Protein AF-A0A947BKS3-F1 (afdb_monomer_lite)

Radius of gyration: 24.75 Å; chains: 1; bounding box: 61×66×70 Å

Structure (mmCIF, N/CA/C/O backbone):
data_AF-A0A947BKS3-F1
#
_entry.id   AF-A0A947BKS3-F1
#
loop_
_atom_site.group_PDB
_atom_site.id
_atom_site.type_symbol
_atom_site.label_atom_id
_atom_site.label_alt_id
_atom_site.label_comp_id
_atom_site.label_asym_id
_atom_site.label_entity_id
_atom_site.label_seq_id
_atom_site.pdbx_PDB_ins_code
_atom_site.Cartn_x
_atom_site.Cartn_y
_atom_site.Cartn_z
_atom_site.occupancy
_atom_site.B_iso_or_equiv
_atom_site.auth_seq_id
_atom_site.auth_comp_id
_atom_site.auth_asym_id
_atom_site.auth_atom_id
_atom_site.pdbx_PDB_model_num
ATOM 1 N N . ALA A 1 1 ? -10.133 37.803 -28.077 1.00 58.75 1 ALA A N 1
ATOM 2 C CA . ALA A 1 1 ? -8.819 38.184 -27.514 1.00 58.75 1 ALA A CA 1
ATOM 3 C C . ALA A 1 1 ? -7.727 37.395 -28.237 1.00 58.75 1 ALA A C 1
ATOM 5 O O . ALA A 1 1 ? -8.024 36.276 -28.647 1.00 58.75 1 ALA A O 1
ATOM 6 N N . PRO A 1 2 ? -6.518 37.942 -28.462 1.00 71.81 2 PRO A N 1
ATOM 7 C CA . PRO A 1 2 ? -5.422 37.165 -29.028 1.00 71.81 2 PRO A CA 1
ATOM 8 C C . PRO A 1 2 ? -5.028 36.048 -28.057 1.00 71.81 2 PRO A C 1
ATOM 10 O O . PRO A 1 2 ? -4.863 36.284 -26.864 1.00 71.81 2 PRO A O 1
ATOM 13 N N . GLN A 1 3 ? -4.907 34.838 -28.590 1.00 75.69 3 GLN A N 1
ATOM 14 C CA . GLN A 1 3 ? -4.539 33.645 -27.836 1.00 75.69 3 GLN A CA 1
ATOM 15 C C . GLN A 1 3 ? -3.159 33.809 -27.183 1.00 75.69 3 GLN A C 1
ATOM 17 O O . GLN A 1 3 ? -2.210 34.262 -27.838 1.00 75.69 3 GLN A O 1
ATOM 22 N N . SER A 1 4 ? -3.045 33.436 -25.910 1.00 83.88 4 SER A N 1
ATOM 23 C CA . SER A 1 4 ? -1.790 33.511 -25.166 1.00 83.88 4 SER A CA 1
ATOM 24 C C . SER A 1 4 ? -0.753 32.529 -25.727 1.00 83.88 4 SER A C 1
ATOM 26 O O . SER A 1 4 ? -1.076 31.520 -26.360 1.00 83.88 4 SER A O 1
ATOM 28 N N . ARG A 1 5 ? 0.535 32.804 -25.483 1.00 81.81 5 ARG A N 1
ATOM 29 C CA . ARG A 1 5 ? 1.632 31.897 -25.867 1.00 81.81 5 ARG A CA 1
ATOM 30 C C . ARG A 1 5 ? 1.424 30.487 -25.301 1.00 81.81 5 ARG A C 1
ATOM 32 O O . ARG A 1 5 ? 1.663 29.508 -25.999 1.00 81.81 5 ARG A O 1
ATOM 39 N N . GLN A 1 6 ? 0.964 30.403 -24.057 1.00 80.81 6 GLN A N 1
ATOM 40 C CA . GLN A 1 6 ? 0.754 29.144 -23.354 1.00 80.81 6 GLN A CA 1
ATOM 41 C C . GLN A 1 6 ? -0.372 28.324 -23.997 1.00 80.81 6 GLN A C 1
ATOM 43 O O . GLN A 1 6 ? -0.188 27.141 -24.266 1.00 80.81 6 GLN A O 1
ATOM 48 N N . GLU A 1 7 ? -1.498 28.958 -24.332 1.00 84.06 7 GLU A N 1
ATOM 49 C CA . GLU A 1 7 ? -2.609 28.314 -25.049 1.00 84.06 7 GLU A CA 1
ATOM 50 C C . GLU A 1 7 ? -2.161 27.745 -26.405 1.00 84.06 7 GLU A C 1
ATOM 52 O O . GLU A 1 7 ? -2.457 26.591 -26.711 1.00 84.06 7 GLU A O 1
ATOM 57 N N . ARG A 1 8 ? -1.363 28.501 -27.175 1.00 85.38 8 ARG A N 1
ATOM 58 C CA . ARG A 1 8 ? -0.801 28.033 -28.457 1.00 85.38 8 ARG A CA 1
ATOM 59 C C . ARG A 1 8 ? 0.129 26.834 -28.291 1.00 85.38 8 ARG A C 1
ATOM 61 O O . ARG A 1 8 ? 0.060 25.880 -29.065 1.00 85.38 8 ARG A O 1
ATOM 68 N N . GLU A 1 9 ? 1.015 26.874 -27.295 1.00 87.81 9 GLU A N 1
ATOM 69 C CA . GLU A 1 9 ? 1.931 25.766 -27.004 1.00 87.81 9 GLU A CA 1
ATOM 70 C C . GLU A 1 9 ? 1.149 24.501 -26.609 1.00 87.81 9 GLU A C 1
ATOM 72 O O . GLU A 1 9 ? 1.431 23.420 -27.132 1.00 87.81 9 GLU A O 1
ATOM 77 N N . PHE A 1 10 ? 0.117 24.622 -25.768 1.00 86.94 10 PHE A N 1
ATOM 78 C CA . PHE A 1 10 ? -0.730 23.487 -25.389 1.00 86.94 10 PHE A CA 1
ATOM 79 C C . PHE A 1 10 ? -1.560 22.935 -26.552 1.00 86.94 10 PHE A C 1
ATOM 81 O O . PHE A 1 10 ? -1.690 21.714 -26.672 1.00 86.94 10 PHE A O 1
ATOM 88 N N . GLU A 1 11 ? -2.087 23.782 -27.435 1.00 89.00 11 GLU A N 1
ATOM 89 C CA . GLU A 1 11 ? -2.780 23.329 -28.646 1.00 89.00 11 GLU A CA 1
ATOM 90 C C . GLU A 1 11 ? -1.859 22.548 -29.583 1.00 89.00 11 GLU A C 1
ATOM 92 O O . GLU A 1 11 ? -2.221 21.459 -30.035 1.00 89.00 11 GLU A O 1
ATOM 97 N N . LEU A 1 12 ? -0.640 23.042 -29.821 1.00 89.69 12 LEU A N 1
ATOM 98 C CA . LEU A 1 12 ? 0.366 22.334 -30.618 1.00 89.69 12 LEU A CA 1
ATOM 99 C C . LEU A 1 12 ? 0.735 20.983 -29.994 1.00 89.69 12 LEU A C 1
ATOM 101 O O . LEU A 1 12 ? 0.792 19.966 -30.689 1.00 89.69 12 LEU A O 1
ATOM 105 N N . ILE A 1 13 ? 0.937 20.948 -28.675 1.00 91.56 13 ILE A N 1
ATOM 106 C CA . ILE A 1 13 ? 1.206 19.709 -27.939 1.00 91.56 13 ILE A CA 1
ATOM 107 C C . ILE A 1 13 ? 0.043 18.723 -28.112 1.00 91.56 13 ILE A C 1
ATOM 109 O O . ILE A 1 13 ? 0.265 17.553 -28.433 1.00 91.56 13 ILE A O 1
ATOM 113 N N . ASN A 1 14 ? -1.199 19.183 -27.964 1.00 89.12 14 ASN A N 1
ATOM 114 C CA . ASN A 1 14 ? -2.388 18.353 -28.154 1.00 89.12 14 ASN A CA 1
ATOM 115 C C . ASN A 1 14 ? -2.550 17.868 -29.602 1.00 89.12 14 ASN A C 1
ATOM 117 O O . ASN A 1 14 ? -2.996 16.739 -29.816 1.00 89.12 14 ASN A O 1
ATOM 121 N N . ASN A 1 15 ? -2.132 18.655 -30.594 1.00 93.81 15 ASN A N 1
ATOM 122 C CA . ASN A 1 15 ? -2.121 18.232 -31.993 1.00 93.81 15 ASN A CA 1
ATOM 123 C C . ASN A 1 15 ? -1.197 17.019 -32.208 1.00 93.81 15 ASN A C 1
ATOM 125 O O . ASN A 1 15 ? -1.600 16.051 -32.856 1.00 93.81 15 ASN A O 1
ATOM 129 N N . TYR A 1 16 ? -0.013 16.989 -31.579 1.00 94.62 16 TYR A N 1
ATOM 130 C CA . TYR A 1 16 ? 0.860 15.809 -31.642 1.00 94.62 16 TYR A CA 1
ATOM 131 C C . TYR A 1 16 ? 0.181 14.545 -31.112 1.00 94.62 16 TYR A C 1
ATOM 133 O O . TYR A 1 16 ? 0.383 13.471 -31.672 1.00 94.62 16 TYR A O 1
ATOM 141 N N . LYS A 1 17 ? -0.671 14.643 -30.086 1.00 91.62 17 LYS A N 1
ATOM 142 C CA . LYS A 1 17 ? -1.443 13.485 -29.614 1.00 91.62 17 LYS A CA 1
ATOM 143 C C . LYS A 1 17 ? -2.353 12.934 -30.714 1.00 91.62 17 LYS A C 1
ATOM 145 O O . LYS A 1 17 ? -2.352 11.727 -30.930 1.00 91.62 17 LYS A O 1
ATOM 150 N N . GLN A 1 18 ? -3.090 13.800 -31.410 1.00 91.69 18 GLN A N 1
ATOM 151 C CA . GLN A 1 18 ? -3.995 13.387 -32.490 1.00 91.69 18 GLN A CA 1
ATOM 152 C C . GLN A 1 18 ? -3.230 12.791 -33.674 1.00 91.69 18 GLN A C 1
ATOM 154 O O . GLN A 1 18 ? -3.562 11.707 -34.142 1.00 91.69 18 GLN A O 1
ATOM 159 N N . ARG A 1 19 ? -2.134 13.433 -34.092 1.00 93.94 19 ARG A N 1
ATOM 160 C CA . ARG A 1 19 ? -1.255 12.901 -35.147 1.00 93.94 19 ARG A CA 1
ATOM 161 C C . ARG A 1 19 ? -0.666 11.544 -34.781 1.00 93.94 19 ARG A C 1
ATOM 163 O O . ARG A 1 19 ? -0.554 10.684 -35.639 1.00 93.94 19 ARG A O 1
ATOM 170 N N . GLY A 1 20 ? -0.321 11.339 -33.511 1.00 91.19 20 GLY A N 1
ATOM 171 C CA . GLY A 1 20 ? 0.156 10.052 -33.019 1.00 91.19 20 GLY A CA 1
ATOM 172 C C . GLY A 1 20 ? -0.907 8.956 -33.030 1.00 91.19 20 GLY A C 1
ATOM 173 O O . GLY A 1 20 ? -0.558 7.809 -33.270 1.00 91.19 20 GLY A O 1
ATOM 174 N N . LEU A 1 21 ? -2.180 9.281 -32.787 1.00 89.25 21 LEU A N 1
ATOM 175 C CA . LEU A 1 21 ? -3.282 8.311 -32.862 1.00 89.25 21 LEU A CA 1
ATOM 176 C C . LEU A 1 21 ? -3.630 7.932 -34.308 1.00 89.25 21 LEU A C 1
ATOM 178 O O . LEU A 1 21 ? -4.005 6.791 -34.549 1.00 89.25 21 LEU A O 1
ATOM 182 N N . ASN A 1 22 ? -3.461 8.869 -35.243 1.00 92.75 22 ASN A N 1
ATOM 183 C CA . ASN A 1 22 ? -3.777 8.692 -36.663 1.00 92.75 22 ASN A CA 1
ATOM 184 C C . ASN A 1 22 ? -2.571 8.259 -37.516 1.00 92.75 22 ASN A C 1
ATOM 186 O O . ASN A 1 22 ? -2.674 8.236 -38.735 1.00 92.75 22 ASN A O 1
ATOM 190 N N . ALA A 1 23 ? -1.408 8.003 -36.913 1.00 93.69 23 ALA A N 1
ATOM 191 C CA . ALA A 1 23 ? -0.213 7.617 -37.656 1.00 93.69 23 ALA A CA 1
ATOM 192 C C . ALA A 1 23 ? -0.249 6.131 -38.041 1.00 93.69 23 ALA A C 1
ATOM 194 O O . ALA A 1 23 ? -0.506 5.277 -37.189 1.00 93.69 23 ALA A O 1
ATOM 195 N N . ASP A 1 24 ? 0.098 5.832 -39.293 1.00 92.06 24 ASP A N 1
ATOM 196 C CA . ASP A 1 24 ? 0.016 4.480 -39.864 1.00 92.06 24 ASP A CA 1
ATOM 197 C C . ASP A 1 24 ? 1.185 3.567 -39.466 1.00 92.06 24 ASP A C 1
ATOM 199 O O . ASP A 1 24 ? 1.069 2.342 -39.495 1.00 92.06 24 ASP A O 1
ATOM 203 N N . ASP A 1 25 ? 2.321 4.144 -39.061 1.00 93.44 25 ASP A N 1
ATOM 204 C CA . ASP A 1 25 ? 3.525 3.395 -38.715 1.00 93.44 25 ASP A CA 1
ATOM 205 C C . ASP A 1 25 ? 3.961 3.596 -37.253 1.00 93.44 25 ASP A C 1
ATOM 207 O O . ASP A 1 25 ? 3.786 4.652 -36.633 1.00 93.44 25 ASP A O 1
ATOM 211 N N . LYS A 1 26 ? 4.584 2.554 -36.686 1.00 89.50 26 LYS A N 1
ATOM 212 C CA . LYS A 1 26 ? 5.019 2.529 -35.280 1.00 89.50 26 LYS A CA 1
ATOM 213 C C . LYS A 1 26 ? 6.049 3.617 -34.960 1.00 89.50 26 LYS A C 1
ATOM 215 O O . LYS A 1 26 ? 6.087 4.083 -33.817 1.00 89.50 26 LYS A O 1
ATOM 220 N N . LEU A 1 27 ? 6.886 4.009 -35.926 1.00 93.00 27 LEU A N 1
ATOM 221 C CA . LEU A 1 27 ? 7.910 5.030 -35.725 1.00 93.00 27 LEU A CA 1
ATOM 222 C C . LEU A 1 27 ? 7.266 6.402 -35.548 1.00 93.00 27 LEU A C 1
ATOM 224 O O . LEU A 1 27 ? 7.496 7.055 -34.527 1.00 93.00 27 LEU A O 1
ATOM 228 N N . SER A 1 28 ? 6.391 6.795 -36.468 1.00 94.31 28 SER A N 1
ATOM 229 C CA . SER A 1 28 ? 5.628 8.039 -36.387 1.00 94.31 28 SER A CA 1
ATOM 230 C C . SER A 1 28 ? 4.781 8.103 -35.118 1.00 94.31 28 SER A C 1
ATOM 232 O O . SER A 1 28 ? 4.836 9.101 -34.394 1.00 94.31 28 SER A O 1
ATOM 234 N N . GLN A 1 29 ? 4.074 7.019 -34.770 1.00 92.06 29 GLN A N 1
ATOM 235 C CA . GLN A 1 29 ? 3.315 6.931 -33.516 1.00 92.06 29 GLN A CA 1
ATOM 236 C C . GLN A 1 29 ? 4.203 7.209 -32.294 1.00 92.06 29 GLN A C 1
ATOM 238 O O . GLN A 1 29 ? 3.840 7.994 -31.413 1.00 92.06 29 GLN A O 1
ATOM 243 N N . ALA A 1 30 ? 5.392 6.602 -32.229 1.00 91.88 30 ALA A N 1
ATOM 244 C CA . ALA A 1 30 ? 6.320 6.801 -31.122 1.00 91.88 30 ALA A CA 1
ATOM 245 C C . ALA A 1 30 ? 6.897 8.219 -31.070 1.00 91.88 30 ALA A C 1
ATOM 247 O O . ALA A 1 30 ? 7.045 8.769 -29.974 1.00 91.88 30 ALA A O 1
ATOM 248 N N . VAL A 1 31 ? 7.211 8.813 -32.223 1.00 95.31 31 VAL A N 1
ATOM 249 C CA . VAL A 1 31 ? 7.724 10.185 -32.324 1.00 95.31 31 VAL A CA 1
ATOM 250 C C . VAL A 1 31 ? 6.670 11.171 -31.830 1.00 95.31 31 VAL A C 1
ATOM 252 O O . VAL A 1 31 ? 6.942 11.927 -30.897 1.00 95.31 31 VAL A O 1
ATOM 255 N N . TYR A 1 32 ? 5.445 11.113 -32.356 1.00 95.75 32 TYR A N 1
ATOM 256 C CA . TYR A 1 32 ? 4.360 12.004 -31.939 1.00 95.75 32 TYR A CA 1
ATOM 257 C C . TYR A 1 32 ? 3.964 11.805 -30.476 1.00 95.75 32 TYR A C 1
ATOM 259 O O . TYR A 1 32 ? 3.792 12.779 -29.740 1.00 95.75 32 TYR A O 1
ATOM 267 N N . ARG A 1 33 ? 3.910 10.553 -30.002 1.00 91.69 33 ARG A N 1
ATOM 268 C CA . ARG A 1 33 ? 3.725 10.250 -28.576 1.00 91.69 33 ARG A CA 1
ATOM 269 C C . ARG A 1 33 ? 4.816 10.891 -27.718 1.00 91.69 33 ARG A C 1
ATOM 271 O O . ARG A 1 33 ? 4.521 11.364 -26.621 1.00 91.69 33 ARG A O 1
ATOM 278 N N . SER A 1 34 ? 6.065 10.864 -28.175 1.00 94.06 34 SER A N 1
ATOM 279 C CA . SER A 1 34 ? 7.202 11.419 -27.435 1.00 94.06 34 SER A CA 1
ATOM 280 C C . SER A 1 34 ? 7.174 12.937 -27.414 1.00 94.06 34 SER A C 1
ATOM 282 O O . SER A 1 34 ? 7.339 13.504 -26.340 1.00 94.06 34 SER A O 1
ATOM 284 N N . LEU A 1 35 ? 6.864 13.579 -28.542 1.00 94.56 35 LEU A N 1
ATOM 285 C CA . LEU A 1 35 ? 6.635 15.023 -28.610 1.00 94.56 35 LEU A CA 1
ATOM 286 C C . LEU A 1 35 ? 5.520 15.442 -27.647 1.00 94.56 35 LEU A C 1
ATOM 288 O O . LEU A 1 35 ? 5.734 16.302 -26.801 1.00 94.56 35 LEU A O 1
ATOM 292 N N . TYR A 1 36 ? 4.367 14.772 -27.693 1.00 93.69 36 TYR A N 1
ATOM 293 C CA . TYR A 1 36 ? 3.260 15.048 -26.778 1.00 93.69 36 TYR A CA 1
ATOM 294 C C . TYR A 1 36 ? 3.669 14.911 -25.302 1.00 93.69 36 TYR A C 1
ATOM 296 O O . TYR A 1 36 ? 3.441 15.820 -24.506 1.00 93.69 36 TYR A O 1
ATOM 304 N N . ARG A 1 37 ? 4.290 13.785 -24.919 1.00 91.00 37 ARG A N 1
ATOM 305 C CA . ARG A 1 37 ? 4.623 13.513 -23.511 1.00 91.00 37 ARG A CA 1
ATOM 306 C C . ARG A 1 37 ? 5.744 14.394 -22.973 1.00 91.00 37 ARG A C 1
ATOM 308 O O . ARG A 1 37 ? 5.618 14.897 -21.863 1.00 91.00 37 ARG A O 1
ATOM 315 N N . VAL A 1 38 ? 6.831 14.555 -23.725 1.00 92.75 38 VAL A N 1
ATOM 316 C CA . VAL A 1 38 ? 8.002 15.321 -23.277 1.00 92.75 38 VAL A CA 1
ATOM 317 C C . VAL A 1 38 ? 7.660 16.804 -23.214 1.00 92.75 38 VAL A C 1
ATOM 319 O O . VAL A 1 38 ? 7.830 17.416 -22.163 1.00 92.75 38 VAL A O 1
ATOM 322 N N . LEU A 1 39 ? 7.120 17.372 -24.297 1.00 93.31 39 LEU A N 1
ATOM 323 C CA . LEU A 1 39 ? 6.796 18.799 -24.343 1.00 93.31 39 LEU A CA 1
ATOM 324 C C . LEU A 1 39 ? 5.660 19.138 -23.375 1.00 93.31 39 LEU A C 1
ATOM 326 O O . LEU A 1 39 ? 5.753 20.131 -22.662 1.00 93.31 39 LEU A O 1
ATOM 330 N N . GLY A 1 40 ? 4.639 18.278 -23.277 1.00 90.75 40 GLY A N 1
ATOM 331 C CA . GLY A 1 40 ? 3.562 18.426 -22.297 1.00 90.75 40 GLY A CA 1
ATOM 332 C C . GLY A 1 40 ? 4.066 18.400 -20.855 1.00 90.75 40 GLY A C 1
ATOM 333 O O . GLY A 1 40 ? 3.650 19.232 -20.051 1.00 90.75 40 GLY A O 1
ATOM 334 N N . SER A 1 41 ? 5.003 17.502 -20.530 1.00 89.25 41 SER A N 1
ATOM 335 C CA . SER A 1 41 ? 5.623 17.465 -19.201 1.00 89.25 41 SER A CA 1
ATOM 336 C C . SER A 1 41 ? 6.412 18.741 -18.910 1.00 89.25 41 SER A C 1
ATOM 338 O O . SER A 1 41 ? 6.268 19.295 -17.827 1.00 89.25 41 SER A O 1
ATOM 340 N N . ILE A 1 42 ? 7.213 19.232 -19.862 1.00 89.38 42 ILE A N 1
ATOM 341 C CA . ILE A 1 42 ? 7.993 20.465 -19.682 1.00 89.38 42 ILE A CA 1
ATOM 342 C C . ILE A 1 42 ? 7.059 21.667 -19.489 1.00 89.38 42 ILE A C 1
ATOM 344 O O . ILE A 1 42 ? 7.225 22.413 -18.526 1.00 89.38 42 ILE A O 1
ATOM 348 N N . ALA A 1 43 ? 6.048 21.810 -20.351 1.00 88.88 43 ALA A N 1
ATOM 349 C CA . ALA A 1 43 ? 5.086 22.906 -20.291 1.00 88.88 43 ALA A CA 1
ATOM 350 C C . ALA A 1 43 ? 4.270 22.897 -18.992 1.00 88.88 43 ALA A C 1
ATOM 352 O O . ALA A 1 43 ? 4.049 23.951 -18.406 1.00 88.88 43 ALA A O 1
ATOM 353 N N . THR A 1 44 ? 3.866 21.722 -18.502 1.00 85.31 44 THR A N 1
ATOM 354 C CA . THR A 1 44 ? 3.106 21.610 -17.245 1.00 85.31 44 THR A CA 1
ATOM 355 C C . THR A 1 44 ? 3.966 21.973 -16.034 1.00 85.31 44 THR A C 1
ATOM 357 O O . THR A 1 44 ? 3.489 22.640 -15.125 1.00 85.31 44 THR A O 1
ATOM 360 N N . THR A 1 45 ? 5.241 21.571 -16.019 1.00 84.38 45 THR A N 1
ATOM 361 C CA . THR A 1 45 ? 6.137 21.834 -14.883 1.00 84.38 45 THR A CA 1
ATOM 362 C C . THR A 1 45 ? 6.690 23.261 -14.875 1.00 84.38 45 THR A C 1
ATOM 364 O O . THR A 1 45 ? 6.883 23.828 -13.807 1.00 84.38 45 THR A O 1
ATOM 367 N N . ARG A 1 46 ? 6.981 23.846 -16.044 1.00 84.25 46 ARG A N 1
ATOM 368 C CA . ARG A 1 46 ? 7.633 25.166 -16.157 1.00 84.25 46 ARG A CA 1
ATOM 369 C C . ARG A 1 46 ? 6.702 26.295 -16.601 1.00 84.25 46 ARG A C 1
ATOM 371 O O . ARG A 1 46 ? 7.119 27.446 -16.609 1.00 84.25 46 ARG A O 1
ATOM 378 N N . GLY A 1 47 ? 5.481 25.977 -17.025 1.00 83.75 47 GLY A N 1
ATOM 379 C CA . GLY A 1 47 ? 4.531 26.917 -17.627 1.00 83.75 47 GLY A CA 1
ATOM 380 C C . GLY A 1 47 ? 4.731 27.162 -19.130 1.00 83.75 47 GLY A C 1
ATOM 381 O O . GLY A 1 47 ? 3.838 27.709 -19.769 1.00 83.75 47 GLY A O 1
ATOM 382 N N . PHE A 1 48 ? 5.864 26.746 -19.710 1.00 84.94 48 PHE A N 1
ATOM 383 C CA . PHE A 1 48 ? 6.190 26.882 -21.138 1.00 84.94 48 PHE A CA 1
ATOM 384 C C . PHE A 1 48 ? 7.225 25.830 -21.578 1.00 84.94 48 PHE A C 1
ATOM 386 O O . PHE A 1 48 ? 7.924 25.247 -20.746 1.00 84.94 48 PHE A O 1
ATOM 393 N N . VAL A 1 49 ? 7.342 25.580 -22.886 1.00 86.31 49 VAL A N 1
ATOM 394 C CA . VAL A 1 49 ? 8.214 24.524 -23.456 1.00 86.31 49 VAL A CA 1
ATOM 395 C C . VAL A 1 49 ? 9.707 24.896 -23.466 1.00 86.31 49 VAL A C 1
ATOM 397 O O . VAL A 1 49 ? 10.575 24.030 -23.349 1.00 86.31 49 VAL A O 1
ATOM 400 N N . GLY A 1 50 ? 10.018 26.187 -23.576 1.00 84.88 50 GLY A N 1
ATOM 401 C CA . GLY A 1 50 ? 11.382 26.698 -23.747 1.00 84.88 50 GLY A CA 1
ATOM 402 C C . GLY A 1 50 ? 11.797 26.843 -25.215 1.00 84.88 50 GLY A C 1
ATOM 403 O O . GLY A 1 50 ? 11.071 26.441 -26.120 1.00 84.88 50 GLY A O 1
ATOM 404 N N . ASN A 1 51 ? 12.966 27.450 -25.448 1.00 86.75 51 ASN A N 1
ATOM 405 C CA . ASN A 1 51 ? 13.405 27.909 -26.774 1.00 86.75 51 ASN A CA 1
ATOM 406 C C . ASN A 1 51 ? 14.700 27.233 -27.275 1.00 86.75 51 ASN A C 1
ATOM 408 O O . ASN A 1 51 ? 15.355 27.795 -28.143 1.00 86.75 51 ASN A O 1
ATOM 412 N N . ASP A 1 52 ? 15.097 26.072 -26.741 1.00 91.69 52 ASP A N 1
ATOM 413 C CA . ASP A 1 52 ? 16.261 25.305 -27.227 1.00 91.69 52 ASP A CA 1
ATOM 414 C C . ASP A 1 52 ? 15.795 24.086 -28.051 1.00 91.69 52 ASP A C 1
ATOM 416 O O . ASP A 1 52 ? 15.490 23.028 -27.485 1.00 91.69 52 ASP A O 1
ATOM 420 N N . PRO A 1 53 ? 15.730 24.188 -29.394 1.00 89.56 53 PRO A N 1
ATOM 421 C CA . PRO A 1 53 ? 15.254 23.095 -30.233 1.00 89.56 53 PRO A CA 1
ATOM 422 C C . PRO A 1 53 ? 16.193 21.886 -30.215 1.00 89.56 53 PRO A C 1
ATOM 424 O O . PRO A 1 53 ? 15.733 20.759 -30.400 1.00 89.56 53 PRO A O 1
ATOM 427 N N . GLY A 1 54 ? 17.496 22.096 -29.995 1.00 95.19 54 GLY A N 1
ATOM 428 C CA . GLY A 1 54 ? 18.492 21.028 -29.960 1.00 95.19 54 GLY A CA 1
ATOM 429 C C . GLY A 1 54 ? 18.281 20.123 -28.752 1.00 95.19 54 GLY A C 1
ATOM 430 O O . GLY A 1 54 ? 18.185 18.900 -28.895 1.00 95.19 54 GLY A O 1
ATOM 431 N N . TYR A 1 55 ? 18.113 20.730 -27.577 1.00 92.12 55 TYR A N 1
ATOM 432 C CA . TYR A 1 55 ? 17.787 20.022 -26.343 1.00 92.12 55 TYR A CA 1
ATOM 433 C C . TYR A 1 55 ? 16.438 19.296 -26.432 1.00 92.12 55 TYR A C 1
ATOM 435 O O . TYR A 1 55 ? 16.358 18.094 -26.157 1.00 92.12 55 TYR A O 1
ATOM 443 N N . LEU A 1 56 ? 15.386 19.989 -26.886 1.00 93.06 56 LEU A N 1
ATOM 444 C CA . LEU A 1 56 ? 14.046 19.408 -27.018 1.00 93.06 56 LEU A CA 1
ATOM 445 C C . LEU A 1 56 ? 14.033 18.223 -27.991 1.00 93.06 56 LEU A C 1
ATOM 447 O O . LEU A 1 56 ? 13.464 17.173 -27.679 1.00 93.06 56 LEU A O 1
ATOM 451 N N . LYS A 1 57 ? 14.713 18.352 -29.138 1.00 94.94 57 LYS A N 1
ATOM 452 C CA . LYS A 1 57 ? 14.886 17.262 -30.104 1.00 94.94 57 LYS A CA 1
ATOM 453 C C . LYS A 1 57 ? 15.599 16.076 -29.463 1.00 94.94 57 LYS A C 1
ATOM 455 O O . LYS A 1 57 ? 15.119 14.954 -29.595 1.00 94.94 57 LYS A O 1
ATOM 460 N N . ASN A 1 58 ? 16.707 16.308 -28.759 1.00 96.00 58 ASN A N 1
ATOM 461 C CA . ASN A 1 58 ? 17.489 15.242 -28.134 1.00 96.00 58 ASN A CA 1
ATOM 462 C C . ASN A 1 58 ? 16.637 14.421 -27.152 1.00 96.00 58 ASN A C 1
ATOM 464 O O . ASN A 1 58 ? 16.567 13.197 -27.269 1.00 96.00 58 ASN A O 1
ATOM 468 N N . ILE A 1 59 ? 15.907 15.083 -26.249 1.00 94.12 59 ILE A N 1
ATOM 469 C CA . ILE A 1 59 ? 15.060 14.384 -25.273 1.00 94.12 59 ILE A CA 1
ATOM 470 C C . ILE A 1 59 ? 13.901 13.652 -25.951 1.00 94.12 59 ILE A C 1
ATOM 472 O O . ILE A 1 59 ? 13.640 12.494 -25.618 1.00 94.12 59 ILE A O 1
ATOM 476 N N . CYS A 1 60 ? 13.227 14.277 -26.921 1.00 94.75 60 CYS A N 1
ATOM 477 C CA . CYS A 1 60 ? 12.126 13.630 -27.638 1.00 94.75 60 CYS A CA 1
ATOM 478 C C . CYS A 1 60 ? 12.599 12.391 -28.410 1.00 94.75 60 CYS A C 1
ATOM 480 O O . CYS A 1 60 ? 11.943 11.350 -28.348 1.00 94.75 60 CYS A O 1
ATOM 482 N N . VAL A 1 61 ? 13.755 12.473 -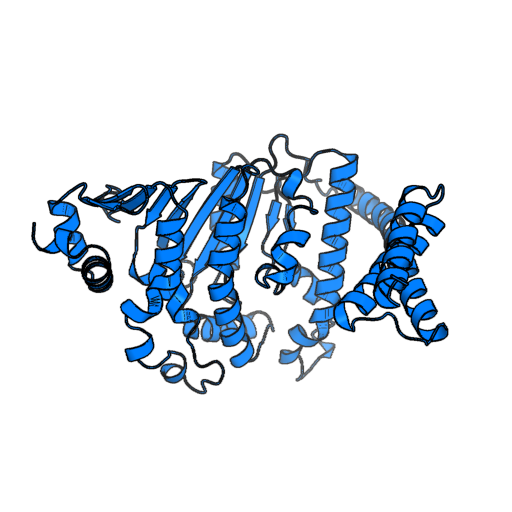29.080 1.00 95.69 61 VAL A N 1
ATOM 483 C CA . VAL A 1 61 ? 14.364 11.342 -29.795 1.00 95.69 61 VAL A CA 1
ATOM 484 C C . VAL A 1 61 ? 14.750 10.237 -28.817 1.00 95.69 61 VAL A C 1
ATOM 486 O O . VAL A 1 61 ? 14.354 9.094 -29.021 1.00 95.69 61 VAL A O 1
ATOM 489 N N . ARG A 1 62 ? 15.439 10.551 -27.711 1.00 94.75 62 ARG A N 1
ATOM 490 C CA . ARG A 1 62 ? 15.791 9.554 -26.683 1.00 94.75 62 ARG A CA 1
ATOM 491 C C . ARG A 1 62 ? 14.559 8.859 -26.111 1.00 94.75 62 ARG A C 1
ATOM 493 O O . ARG A 1 62 ? 14.562 7.640 -25.955 1.00 94.75 62 ARG A O 1
ATOM 500 N N . HIS A 1 63 ? 13.491 9.606 -25.835 1.00 93.31 63 HIS A N 1
ATOM 501 C CA . HIS A 1 63 ? 12.240 9.040 -25.339 1.00 93.31 63 HIS A CA 1
ATOM 502 C C . HIS A 1 63 ? 11.556 8.136 -26.384 1.00 93.31 63 HIS A C 1
ATOM 504 O O . HIS A 1 63 ? 11.077 7.056 -26.028 1.00 93.31 63 HIS A O 1
ATOM 510 N N . ALA A 1 64 ? 11.558 8.520 -27.667 1.00 93.50 64 ALA A N 1
ATOM 511 C CA . ALA A 1 64 ? 11.027 7.697 -28.757 1.00 93.50 64 ALA A CA 1
ATOM 512 C C . ALA A 1 64 ? 11.848 6.412 -28.955 1.00 93.50 64 ALA A C 1
ATOM 514 O O . ALA A 1 64 ? 11.277 5.320 -29.003 1.00 93.50 64 ALA A O 1
ATOM 515 N N . CYS A 1 65 ? 13.180 6.526 -28.976 1.00 93.19 65 CYS A N 1
ATOM 516 C CA . CYS A 1 65 ? 14.100 5.396 -29.081 1.00 93.19 65 CYS A CA 1
ATOM 517 C C . CYS A 1 65 ? 13.969 4.444 -27.890 1.00 93.19 65 CYS A C 1
ATOM 519 O O . CYS A 1 65 ? 13.912 3.237 -28.091 1.00 93.19 65 CYS A O 1
ATOM 521 N N . ASN A 1 66 ? 13.850 4.948 -26.658 1.00 89.56 66 ASN A N 1
ATOM 522 C CA . ASN A 1 66 ? 13.619 4.090 -25.494 1.00 89.56 66 ASN A CA 1
ATOM 523 C C . ASN A 1 66 ? 12.259 3.376 -25.579 1.00 89.56 66 ASN A C 1
ATOM 525 O O . ASN A 1 66 ? 12.154 2.210 -25.210 1.00 89.56 66 ASN A O 1
ATOM 529 N N . TYR A 1 67 ? 11.217 4.040 -26.088 1.00 86.19 67 TYR A N 1
ATOM 530 C CA . TYR A 1 67 ? 9.899 3.423 -26.244 1.00 86.19 67 TYR A CA 1
ATOM 531 C C . TYR A 1 67 ? 9.889 2.302 -27.296 1.00 86.19 67 TYR A C 1
ATOM 533 O O . TYR A 1 67 ? 9.410 1.207 -27.004 1.00 86.19 67 TYR A O 1
ATOM 541 N N . LEU A 1 68 ? 10.422 2.548 -28.497 1.00 88.75 68 LEU A N 1
ATOM 542 C CA . LEU A 1 68 ? 10.454 1.548 -29.573 1.00 88.75 68 LEU A CA 1
ATOM 543 C C . LEU A 1 68 ? 11.547 0.509 -29.375 1.00 88.75 68 LEU A C 1
ATOM 545 O O . LEU A 1 68 ? 11.269 -0.685 -29.414 1.00 88.75 68 LEU A O 1
ATOM 549 N N . GLY A 1 69 ? 12.770 0.956 -29.101 1.00 89.69 69 GLY A N 1
ATOM 550 C CA . GLY A 1 69 ? 13.922 0.086 -28.898 1.00 89.69 69 GLY A CA 1
ATOM 551 C C . GLY A 1 69 ? 13.681 -0.912 -27.774 1.00 89.69 69 GLY A C 1
ATOM 552 O O . GLY A 1 69 ? 13.979 -2.088 -27.932 1.00 89.69 69 GLY A O 1
ATOM 553 N N . SER A 1 70 ? 13.027 -0.500 -26.681 1.00 86.50 70 SER A N 1
ATOM 554 C CA . SER A 1 70 ? 12.660 -1.437 -25.613 1.00 86.50 70 SER A CA 1
ATOM 555 C C . SER A 1 70 ? 11.688 -2.529 -26.063 1.00 86.50 70 SER A C 1
ATOM 557 O O . SER A 1 70 ? 11.738 -3.620 -25.502 1.00 86.50 70 SER A O 1
ATOM 559 N N . ARG A 1 71 ? 10.790 -2.258 -27.020 1.00 85.94 71 ARG A N 1
ATOM 560 C CA . ARG A 1 71 ? 9.857 -3.264 -27.555 1.00 85.94 71 ARG A CA 1
ATOM 561 C C . ARG A 1 71 ? 10.560 -4.208 -28.520 1.00 85.94 71 ARG A C 1
ATOM 563 O O . ARG A 1 71 ? 10.337 -5.408 -28.441 1.00 85.94 71 ARG A O 1
ATOM 570 N N . GLU A 1 72 ? 11.422 -3.679 -29.383 1.00 89.62 72 GLU A N 1
ATOM 571 C CA . GLU A 1 72 ? 12.194 -4.490 -30.331 1.00 89.62 72 GLU A CA 1
ATOM 572 C C . GLU A 1 72 ? 13.192 -5.406 -29.614 1.00 89.62 72 GLU A C 1
ATOM 574 O O . GLU A 1 72 ? 13.247 -6.605 -29.888 1.00 89.62 72 GLU A O 1
ATOM 579 N N . ILE A 1 73 ? 13.924 -4.873 -28.629 1.00 90.75 73 ILE A N 1
ATOM 580 C CA . ILE A 1 73 ? 14.798 -5.673 -27.760 1.00 90.75 73 ILE A CA 1
ATOM 581 C C . ILE A 1 73 ? 13.961 -6.698 -26.992 1.00 90.75 73 ILE A C 1
ATOM 583 O O . ILE A 1 73 ? 14.297 -7.877 -26.999 1.00 90.75 73 ILE A O 1
ATOM 587 N N . GLY A 1 74 ? 12.845 -6.276 -26.387 1.00 88.88 74 GLY A N 1
ATOM 588 C CA . GLY A 1 74 ? 11.956 -7.171 -25.645 1.00 88.88 74 GLY A CA 1
ATOM 589 C C . GLY A 1 74 ? 11.396 -8.314 -26.496 1.00 88.88 74 GLY A C 1
ATOM 590 O O . GLY A 1 74 ? 11.310 -9.433 -26.011 1.00 88.88 74 GLY A O 1
ATOM 591 N N . SER A 1 75 ? 11.076 -8.065 -27.768 1.00 88.81 75 SER A N 1
ATOM 592 C CA . SER A 1 75 ? 10.630 -9.092 -28.718 1.00 88.81 75 SER A CA 1
ATOM 593 C C . SER A 1 75 ? 11.728 -10.119 -29.008 1.00 88.81 75 SER A C 1
ATOM 595 O O . SER A 1 75 ? 11.480 -11.321 -28.978 1.00 88.81 75 SER A O 1
ATOM 597 N N . LYS A 1 76 ? 12.967 -9.661 -29.233 1.00 93.81 76 LYS A N 1
ATOM 598 C CA . LYS A 1 76 ? 14.119 -10.546 -29.476 1.00 93.81 76 LYS A CA 1
ATOM 599 C C . LYS A 1 76 ? 14.475 -11.374 -28.241 1.00 93.81 76 LYS A C 1
ATOM 601 O O . LYS A 1 76 ? 14.632 -12.582 -28.355 1.00 93.81 76 LYS A O 1
ATOM 606 N N . VAL A 1 77 ? 14.555 -10.733 -27.074 1.00 91.56 77 VAL A N 1
ATOM 607 C CA . VAL A 1 77 ? 14.818 -11.409 -25.793 1.00 91.56 77 VAL A CA 1
ATOM 608 C C . VAL A 1 77 ? 13.681 -12.370 -25.448 1.00 91.56 77 VAL A C 1
ATOM 610 O O . VAL A 1 77 ? 13.944 -13.476 -24.999 1.00 91.56 77 VAL A O 1
ATOM 613 N N . GLY A 1 78 ? 12.429 -11.985 -25.711 1.00 90.75 78 GLY A N 1
ATOM 614 C CA . GLY A 1 78 ? 11.254 -12.818 -25.460 1.00 90.75 78 GLY A CA 1
ATOM 615 C C . GLY A 1 78 ? 11.330 -14.179 -26.146 1.00 90.75 78 GLY A C 1
ATOM 616 O O . GLY A 1 78 ? 11.042 -15.177 -25.501 1.00 90.75 78 GLY A O 1
ATOM 617 N N . LYS A 1 79 ? 11.813 -14.236 -27.396 1.00 93.94 79 LYS A N 1
ATOM 618 C CA . LYS A 1 79 ? 12.018 -15.506 -28.115 1.00 93.94 79 LYS A CA 1
ATOM 619 C C . LYS A 1 79 ? 13.017 -16.421 -27.409 1.00 93.94 79 LYS A C 1
ATOM 621 O O . LYS A 1 79 ? 12.718 -17.587 -27.198 1.00 93.94 79 LYS A O 1
ATOM 626 N N . LEU A 1 80 ? 14.155 -15.870 -26.987 1.00 95.81 80 LEU A N 1
ATOM 627 C CA . LEU A 1 80 ? 15.177 -16.625 -26.255 1.00 95.81 80 LEU A CA 1
ATOM 628 C C . LEU A 1 80 ? 14.645 -17.130 -24.907 1.00 95.81 80 LEU A C 1
ATOM 630 O O . LEU A 1 80 ? 14.936 -18.247 -24.498 1.00 95.81 80 LEU A O 1
ATOM 634 N N . VAL A 1 81 ? 13.832 -16.320 -24.222 1.00 92.69 81 VAL A N 1
ATOM 635 C CA . VAL A 1 81 ? 13.166 -16.725 -22.977 1.00 92.69 81 VAL A CA 1
ATOM 636 C C . VAL A 1 81 ? 12.136 -17.826 -23.236 1.00 92.69 81 VAL A C 1
ATOM 638 O O . VAL A 1 81 ? 12.061 -18.768 -22.458 1.00 92.69 81 VAL A O 1
ATOM 641 N N . ASP A 1 82 ? 11.359 -17.747 -24.318 1.00 93.19 82 ASP A N 1
ATOM 642 C CA . ASP A 1 82 ? 10.381 -18.780 -24.677 1.00 93.19 82 ASP A CA 1
ATOM 643 C C . ASP A 1 82 ? 11.055 -20.118 -25.037 1.00 93.19 82 ASP A C 1
ATOM 645 O O . ASP A 1 82 ? 10.563 -21.181 -24.644 1.00 93.19 82 ASP A O 1
ATOM 649 N N . GLU A 1 83 ? 12.194 -20.067 -25.732 1.00 96.06 83 GLU A N 1
ATOM 650 C CA . GLU A 1 83 ? 13.048 -21.227 -26.012 1.00 96.06 83 GLU A CA 1
ATOM 651 C C . GLU A 1 83 ? 13.606 -21.833 -24.718 1.00 96.06 83 GLU A C 1
ATOM 653 O O . GLU A 1 83 ? 13.507 -23.044 -24.516 1.00 96.06 83 GLU A O 1
ATOM 658 N N . ALA A 1 84 ? 14.119 -21.003 -23.804 1.00 96.12 84 ALA A N 1
ATOM 659 C CA . ALA A 1 84 ? 14.607 -21.448 -22.501 1.00 96.12 84 ALA A CA 1
ATOM 660 C C . ALA A 1 84 ? 13.495 -22.073 -21.643 1.00 96.12 84 ALA A C 1
ATOM 662 O O . ALA A 1 84 ? 13.694 -23.147 -21.091 1.00 96.12 84 ALA A O 1
ATOM 663 N N . ILE A 1 85 ? 12.302 -21.465 -21.584 1.00 94.69 85 ILE A N 1
ATOM 664 C CA . ILE A 1 85 ? 11.133 -22.028 -20.879 1.00 94.69 85 ILE A CA 1
ATOM 665 C C . ILE A 1 85 ? 10.836 -23.445 -21.372 1.00 94.69 85 ILE A C 1
ATOM 667 O O . ILE A 1 85 ? 10.621 -24.345 -20.568 1.00 94.69 85 ILE A O 1
ATOM 671 N N . THR A 1 86 ? 10.852 -23.638 -22.690 1.00 95.44 86 THR A N 1
ATOM 672 C CA . THR A 1 86 ? 10.562 -24.938 -23.307 1.00 95.44 86 THR A CA 1
ATOM 673 C C . THR A 1 86 ? 11.677 -25.951 -23.044 1.00 95.44 86 THR A C 1
ATOM 675 O O . THR A 1 86 ? 11.394 -27.106 -22.744 1.00 95.44 86 THR A O 1
ATOM 678 N N . THR A 1 87 ? 12.936 -25.520 -23.139 1.00 97.00 87 THR A N 1
ATOM 679 C CA . THR A 1 87 ? 14.120 -26.385 -22.995 1.00 97.00 87 THR A CA 1
ATOM 680 C C . THR A 1 87 ? 14.303 -26.862 -21.557 1.00 97.00 87 THR A C 1
ATOM 682 O O . THR A 1 87 ? 14.611 -28.026 -21.327 1.00 97.00 87 THR A O 1
ATOM 685 N N . GLU A 1 88 ? 14.070 -25.973 -20.593 1.00 96.69 88 GLU A N 1
ATOM 686 C CA . GLU A 1 88 ? 14.206 -26.240 -19.158 1.00 96.69 88 GLU A CA 1
ATOM 687 C C . GLU A 1 88 ? 12.928 -26.842 -18.542 1.00 96.69 88 GLU A C 1
ATOM 689 O O . GLU A 1 88 ? 12.903 -27.167 -17.358 1.00 96.69 88 GLU A O 1
ATOM 694 N N . GLY A 1 89 ? 11.849 -26.981 -19.324 1.00 94.25 89 GLY A N 1
ATOM 695 C CA . GLY A 1 89 ? 10.585 -27.562 -18.864 1.00 94.25 89 GLY A CA 1
ATOM 696 C C . GLY A 1 89 ? 9.822 -26.701 -17.852 1.00 94.25 89 GLY A C 1
ATOM 697 O O . GLY A 1 89 ? 9.073 -27.239 -17.041 1.00 94.25 89 GLY A O 1
ATOM 698 N N . TYR A 1 90 ? 10.000 -25.375 -17.874 1.00 91.25 90 TYR A N 1
ATOM 699 C CA . TYR A 1 90 ? 9.284 -24.476 -16.967 1.00 91.25 90 TYR A CA 1
ATOM 700 C C . TYR A 1 90 ? 7.803 -24.355 -17.339 1.00 91.25 90 TYR A C 1
ATOM 702 O O . TYR A 1 90 ? 7.439 -24.132 -18.497 1.00 91.25 90 TYR A O 1
ATOM 710 N N . GLU A 1 91 ? 6.939 -24.401 -16.329 1.00 88.50 91 GLU A N 1
ATOM 711 C CA . GLU A 1 91 ? 5.509 -24.165 -16.503 1.00 88.50 91 GLU A CA 1
ATOM 712 C C . GLU A 1 91 ? 5.196 -22.683 -16.732 1.00 88.50 91 GLU A C 1
ATOM 714 O O . GLU A 1 91 ? 5.842 -21.770 -16.204 1.00 88.50 91 GLU A O 1
ATOM 719 N N . ARG A 1 92 ? 4.167 -22.427 -17.544 1.00 87.62 92 ARG A N 1
ATOM 720 C CA . ARG A 1 92 ? 3.655 -21.078 -17.784 1.00 87.62 92 ARG A CA 1
ATOM 721 C C . ARG A 1 92 ? 2.430 -20.849 -16.919 1.00 87.62 92 ARG A C 1
ATOM 723 O O . ARG A 1 92 ? 1.496 -21.639 -16.941 1.00 87.62 92 ARG A O 1
ATOM 730 N N . ILE A 1 93 ? 2.398 -19.697 -16.262 1.00 89.19 93 ILE A N 1
ATOM 731 C CA . ILE A 1 93 ? 1.229 -19.266 -15.503 1.00 89.19 93 ILE A CA 1
ATOM 732 C C . ILE A 1 93 ? 0.094 -18.962 -16.490 1.00 89.19 93 ILE A C 1
ATOM 734 O O . ILE A 1 93 ? 0.255 -18.125 -17.389 1.00 89.19 93 ILE A O 1
ATOM 738 N N . ALA A 1 94 ? -1.027 -19.662 -16.331 1.00 89.62 94 ALA A N 1
ATOM 739 C CA . ALA A 1 94 ? -2.213 -19.487 -17.157 1.00 89.62 94 ALA A CA 1
ATOM 740 C C . ALA A 1 94 ? -2.914 -18.150 -16.871 1.00 89.62 94 ALA A C 1
ATOM 742 O O . ALA A 1 94 ? -2.814 -17.587 -15.778 1.00 89.62 94 ALA A O 1
ATOM 743 N N . ASP A 1 95 ? -3.637 -17.638 -17.866 1.00 90.94 95 ASP A N 1
ATOM 744 C CA . ASP A 1 95 ? -4.535 -16.509 -17.646 1.00 90.94 95 ASP A CA 1
ATOM 745 C C . ASP A 1 95 ? -5.753 -16.986 -16.839 1.00 90.94 95 ASP A C 1
ATOM 747 O O . ASP A 1 95 ? -6.259 -18.087 -17.055 1.00 90.94 95 ASP A O 1
ATOM 751 N N . ALA A 1 96 ? -6.234 -16.154 -15.917 1.00 91.56 96 ALA A N 1
ATOM 752 C CA . ALA A 1 96 ? -7.359 -16.498 -15.056 1.00 91.56 96 ALA A CA 1
ATOM 753 C C . ALA A 1 96 ? -8.695 -16.068 -15.684 1.00 91.56 96 ALA A C 1
ATOM 755 O O . ALA A 1 96 ? -8.777 -15.035 -16.349 1.00 91.56 96 ALA A O 1
ATOM 756 N N . GLU A 1 97 ? -9.773 -16.818 -15.438 1.00 90.44 97 GLU A N 1
ATOM 757 C CA . GLU A 1 97 ? -11.127 -16.401 -15.842 1.00 90.44 97 GLU A CA 1
ATOM 758 C C . GLU A 1 97 ? -11.607 -15.200 -15.011 1.00 90.44 97 GLU A C 1
ATOM 760 O O . GLU A 1 97 ? -12.177 -14.244 -15.538 1.00 90.44 97 GLU A O 1
ATOM 765 N N . LYS A 1 98 ? -11.317 -15.226 -13.704 1.00 92.31 98 LYS A N 1
ATOM 766 C CA . LYS A 1 98 ? -11.570 -14.135 -12.753 1.00 92.31 98 LYS A CA 1
ATOM 767 C C . LYS A 1 98 ? -10.257 -13.742 -12.084 1.00 92.31 98 LYS A C 1
ATOM 769 O O . LYS A 1 98 ? -9.944 -14.254 -11.009 1.00 92.31 98 LYS A O 1
ATOM 774 N N . PRO A 1 99 ? -9.448 -12.876 -12.718 1.00 93.00 99 PRO A N 1
ATOM 775 C CA . PRO A 1 99 ? -8.131 -12.560 -12.194 1.00 93.00 99 PRO A CA 1
ATOM 776 C C . PRO A 1 99 ? -8.212 -11.899 -10.818 1.00 93.00 99 PRO A C 1
ATOM 778 O O . PRO A 1 99 ? -8.941 -10.922 -10.623 1.00 93.00 99 PRO A O 1
ATOM 781 N N . ILE A 1 100 ? -7.435 -12.436 -9.877 1.00 92.81 100 ILE A N 1
ATOM 782 C CA . ILE A 1 100 ? -7.329 -11.941 -8.499 1.00 92.81 100 ILE A CA 1
ATOM 783 C C . ILE A 1 100 ? -6.001 -11.212 -8.335 1.00 92.81 100 ILE A C 1
ATOM 785 O O . ILE A 1 100 ? -4.954 -11.704 -8.756 1.00 92.81 100 ILE A O 1
ATOM 789 N N . LEU A 1 101 ? -6.050 -10.036 -7.712 1.00 90.88 101 LEU A N 1
ATOM 790 C CA . LEU A 1 101 ? -4.876 -9.266 -7.322 1.00 90.88 101 LEU A CA 1
ATOM 791 C C . LEU A 1 101 ? -4.760 -9.224 -5.802 1.00 90.88 101 LEU A C 1
ATOM 793 O O . LEU A 1 101 ? -5.585 -8.602 -5.139 1.00 90.88 101 LEU A O 1
ATOM 797 N N . ILE A 1 102 ? -3.682 -9.778 -5.263 1.00 89.50 102 ILE A N 1
ATOM 798 C CA . ILE A 1 102 ? -3.289 -9.558 -3.873 1.00 89.50 102 ILE A CA 1
ATOM 799 C C . ILE A 1 102 ? -2.214 -8.482 -3.836 1.00 89.50 102 ILE A C 1
ATOM 801 O O . ILE A 1 102 ? -1.218 -8.551 -4.558 1.00 89.50 102 ILE A O 1
ATOM 805 N N . SER A 1 103 ? -2.383 -7.486 -2.972 1.00 88.06 103 SER A N 1
ATOM 806 C CA . SER A 1 103 ? -1.397 -6.429 -2.768 1.00 88.06 103 SER A CA 1
ATOM 807 C C . SER A 1 103 ? -1.044 -6.272 -1.295 1.00 88.06 103 SER A C 1
ATOM 809 O O . SER A 1 103 ? -1.889 -5.903 -0.487 1.00 88.06 103 SER A O 1
ATOM 811 N N . LEU A 1 104 ? 0.246 -6.395 -0.985 1.00 86.81 104 LEU A N 1
ATOM 812 C CA . LEU A 1 104 ? 0.805 -6.059 0.325 1.00 86.81 104 LEU A CA 1
ATOM 813 C C . LEU A 1 104 ? 1.280 -4.602 0.343 1.00 86.81 104 LEU A C 1
ATOM 815 O O . LEU A 1 104 ? 2.039 -4.161 -0.529 1.00 86.81 104 LEU A O 1
ATOM 819 N N . LYS A 1 105 ? 0.857 -3.841 1.351 1.00 87.94 105 LYS A N 1
ATOM 820 C CA . LYS A 1 105 ? 1.235 -2.443 1.587 1.00 87.94 105 LYS A CA 1
ATOM 821 C C . LYS A 1 105 ? 1.743 -2.283 3.009 1.00 87.94 105 LYS A C 1
ATOM 823 O O . LYS A 1 105 ? 1.250 -2.913 3.923 1.00 87.94 105 LYS A O 1
ATOM 828 N N . GLY A 1 106 ? 2.773 -1.467 3.184 1.00 87.31 106 GLY A N 1
ATOM 829 C CA . GLY A 1 106 ? 3.450 -1.288 4.467 1.00 87.31 106 GLY A CA 1
ATOM 830 C C . GLY A 1 106 ? 4.824 -0.676 4.260 1.00 87.31 106 GLY A C 1
ATOM 831 O O . GLY A 1 106 ? 5.403 -0.823 3.172 1.00 87.31 106 GLY A O 1
ATOM 832 N N . ALA A 1 107 ? 5.352 -0.022 5.289 1.00 85.94 107 ALA A N 1
ATOM 833 C CA . ALA A 1 107 ? 6.666 0.608 5.257 1.00 85.94 107 ALA A CA 1
ATOM 834 C C . ALA A 1 107 ? 7.794 -0.394 4.933 1.00 85.94 107 ALA A C 1
ATOM 836 O O . ALA A 1 107 ? 7.624 -1.624 4.937 1.00 85.94 107 ALA A O 1
ATOM 837 N N . SER A 1 108 ? 8.979 0.121 4.604 1.00 82.44 108 SER A N 1
ATOM 838 C CA . SER A 1 108 ? 10.178 -0.716 4.483 1.00 82.44 108 SER A CA 1
ATOM 839 C C . SER A 1 108 ? 10.393 -1.488 5.791 1.00 82.44 108 SER A C 1
ATOM 841 O O . SER A 1 108 ? 10.249 -0.915 6.855 1.00 82.44 108 SER A O 1
ATOM 843 N N . ALA A 1 109 ? 10.708 -2.785 5.710 1.00 84.44 109 ALA A N 1
ATOM 844 C CA . ALA A 1 109 ? 10.869 -3.667 6.879 1.00 84.44 109 ALA A CA 1
ATOM 845 C C . ALA A 1 109 ? 9.631 -3.847 7.795 1.00 84.44 109 ALA A C 1
ATOM 847 O O . ALA A 1 109 ? 9.736 -4.504 8.823 1.00 84.44 109 ALA A O 1
ATOM 848 N N . ALA A 1 110 ? 8.431 -3.442 7.362 1.00 85.44 110 ALA A N 1
ATOM 849 C CA . ALA A 1 110 ? 7.168 -3.732 8.061 1.00 85.44 110 ALA A CA 1
ATOM 850 C C . ALA A 1 110 ? 6.752 -5.226 8.055 1.00 85.44 110 ALA A C 1
ATOM 852 O O . ALA A 1 110 ? 5.604 -5.547 8.302 1.00 85.44 110 ALA A O 1
ATOM 853 N N . GLY A 1 111 ? 7.634 -6.164 7.689 1.00 82.12 111 GLY A N 1
ATOM 854 C CA . GLY A 1 111 ? 7.337 -7.606 7.704 1.00 82.12 111 GLY A CA 1
ATOM 855 C C . GLY A 1 111 ? 6.444 -8.152 6.579 1.00 82.12 111 GLY A C 1
ATOM 856 O O . GLY A 1 111 ? 6.069 -9.313 6.631 1.00 82.12 111 GLY A O 1
ATOM 857 N N . LYS A 1 112 ? 6.184 -7.391 5.503 1.00 82.31 112 LYS A N 1
ATOM 858 C CA . LYS A 1 112 ? 5.412 -7.860 4.324 1.00 82.31 112 LYS A CA 1
ATOM 859 C C . LYS A 1 112 ? 5.868 -9.219 3.777 1.00 82.31 112 LYS A C 1
ATOM 861 O O . LYS A 1 112 ? 5.054 -10.046 3.394 1.00 82.31 112 LYS A O 1
ATOM 866 N N . SER A 1 113 ? 7.181 -9.448 3.719 1.00 72.56 113 SER A N 1
ATOM 867 C CA . SER A 1 113 ? 7.739 -10.695 3.182 1.00 72.56 113 SER A CA 1
ATOM 868 C C . SER A 1 113 ? 7.542 -11.885 4.123 1.00 72.56 113 SER A C 1
ATOM 870 O O . SER A 1 113 ? 7.474 -13.011 3.643 1.00 72.56 113 SER A O 1
ATOM 872 N N . SER A 1 114 ? 7.411 -11.633 5.428 1.00 69.44 114 SER A N 1
ATOM 873 C CA . SER A 1 114 ? 7.070 -12.651 6.425 1.00 69.44 114 SER A CA 1
ATOM 874 C C . SER A 1 114 ? 5.614 -13.111 6.302 1.00 69.44 114 SER A C 1
ATOM 876 O O . SER A 1 114 ? 5.295 -14.185 6.782 1.00 69.44 114 SER A O 1
ATOM 878 N N . LEU A 1 115 ? 4.759 -12.349 5.604 1.00 73.81 115 LEU A N 1
ATOM 879 C CA . LEU A 1 115 ? 3.359 -12.701 5.324 1.00 73.81 115 LEU A CA 1
ATOM 880 C C . LEU A 1 115 ? 3.170 -13.529 4.056 1.00 73.81 115 LEU A C 1
ATOM 882 O O . LEU A 1 115 ? 2.056 -13.912 3.731 1.00 73.81 115 LEU A O 1
ATOM 886 N N . ARG A 1 116 ? 4.236 -13.819 3.305 1.00 73.25 116 ARG A N 1
ATOM 887 C CA . ARG A 1 116 ? 4.118 -14.632 2.086 1.00 73.25 116 ARG A CA 1
ATOM 888 C C . ARG A 1 116 ? 3.586 -16.054 2.333 1.00 73.25 116 ARG A C 1
ATOM 890 O O . ARG A 1 116 ? 2.806 -16.490 1.492 1.00 73.25 116 ARG A O 1
ATOM 897 N N . PRO A 1 117 ? 3.944 -16.760 3.427 1.00 75.75 117 PRO A N 1
ATOM 898 C CA . PRO A 1 117 ? 3.332 -18.050 3.751 1.00 75.75 117 PRO A CA 1
ATOM 899 C C . PRO A 1 117 ? 1.815 -17.932 3.926 1.00 75.75 117 PRO A C 1
ATOM 901 O O . PRO A 1 117 ? 1.081 -18.609 3.219 1.00 75.75 117 PRO A O 1
ATOM 904 N N . MET A 1 118 ? 1.358 -16.964 4.729 1.00 74.81 118 MET A N 1
ATOM 905 C CA . MET A 1 118 ? -0.066 -16.640 4.895 1.00 74.81 118 MET A CA 1
ATOM 906 C C . MET A 1 118 ? -0.750 -16.362 3.551 1.00 74.81 118 MET A C 1
ATOM 908 O O . MET A 1 118 ? -1.845 -16.843 3.294 1.00 74.81 118 MET A O 1
ATOM 912 N N . LEU A 1 119 ? -0.116 -15.592 2.663 1.00 76.62 119 LEU A N 1
ATOM 913 C CA . LEU A 1 119 ? -0.695 -15.337 1.344 1.00 76.62 119 LEU A CA 1
ATOM 914 C C . LEU A 1 119 ? -0.792 -16.593 0.482 1.00 76.62 119 LEU A C 1
ATOM 916 O O . LEU A 1 119 ? -1.686 -16.663 -0.350 1.00 76.62 119 LEU A O 1
ATOM 920 N N . SER A 1 120 ? 0.121 -17.548 0.652 1.00 77.69 120 SER A N 1
ATOM 921 C CA . SER A 1 120 ? 0.076 -18.818 -0.078 1.00 77.69 120 SER A CA 1
ATOM 922 C C . SER A 1 120 ? -1.086 -19.671 0.438 1.00 77.69 120 SER A C 1
ATOM 924 O O . SER A 1 120 ? -1.885 -20.145 -0.360 1.00 77.69 120 SER A O 1
ATOM 926 N N . GLU A 1 121 ? -1.266 -19.750 1.762 1.00 80.88 121 GLU A N 1
ATOM 927 C CA . GLU A 1 121 ? -2.429 -20.398 2.393 1.00 80.88 121 GLU A CA 1
ATOM 928 C C . GLU A 1 121 ? -3.745 -19.773 1.919 1.00 80.88 121 GLU A C 1
ATOM 930 O O . GLU A 1 121 ? -4.644 -20.470 1.461 1.00 80.88 121 GLU A O 1
ATOM 935 N N . MET A 1 122 ? -3.830 -18.445 1.921 1.00 78.06 122 MET A N 1
ATOM 936 C CA . MET A 1 122 ? -5.017 -17.733 1.461 1.00 78.06 122 MET A CA 1
ATOM 937 C C . MET A 1 122 ? -5.278 -17.919 -0.041 1.00 78.06 122 MET A C 1
ATOM 939 O O . MET A 1 122 ? -6.425 -17.992 -0.474 1.00 78.06 122 MET A O 1
ATOM 943 N N . MET A 1 123 ? -4.231 -17.994 -0.866 1.00 81.94 123 MET A N 1
ATOM 944 C CA . MET A 1 123 ? -4.384 -18.323 -2.285 1.00 81.94 123 MET A CA 1
ATOM 945 C C . MET A 1 123 ? -4.938 -19.738 -2.461 1.00 81.94 123 MET A C 1
ATOM 947 O O . MET A 1 123 ? -5.850 -19.922 -3.268 1.00 81.94 123 MET A O 1
ATOM 951 N N . ALA A 1 124 ? -4.476 -20.696 -1.655 1.00 84.88 124 ALA A N 1
ATOM 952 C CA . ALA A 1 124 ? -5.010 -22.052 -1.641 1.00 84.88 124 ALA A CA 1
ATOM 953 C C . ALA A 1 124 ? -6.482 -22.092 -1.185 1.00 84.88 124 ALA A C 1
ATOM 955 O O . ALA A 1 124 ? -7.292 -22.777 -1.807 1.00 84.88 124 ALA A O 1
ATOM 956 N N . GLU A 1 125 ? -6.869 -21.306 -0.174 1.00 84.62 125 GLU A N 1
ATOM 957 C CA . GLU A 1 125 ? -8.272 -21.157 0.256 1.00 84.62 125 GLU A CA 1
ATOM 958 C C . GLU A 1 125 ? -9.170 -20.567 -0.841 1.00 84.62 125 GLU A C 1
ATOM 960 O O . GLU A 1 125 ? -10.342 -20.928 -0.961 1.00 84.62 125 GLU A O 1
ATOM 965 N N . LEU A 1 126 ? -8.616 -19.695 -1.688 1.00 83.12 126 LEU A N 1
ATOM 966 C CA . LEU A 1 126 ? -9.285 -19.165 -2.880 1.00 83.12 126 LEU A CA 1
ATOM 967 C C . LEU A 1 126 ? -9.290 -20.155 -4.062 1.00 83.12 126 LEU A C 1
ATOM 969 O O . LEU A 1 126 ? -9.792 -19.815 -5.136 1.00 83.12 126 LEU A O 1
ATOM 973 N N . GLY A 1 127 ? -8.757 -21.366 -3.878 1.00 84.06 127 GLY A N 1
ATOM 974 C CA . GLY A 1 127 ? -8.679 -22.412 -4.897 1.00 84.06 127 GLY A CA 1
ATOM 975 C C . GLY A 1 127 ? -7.601 -22.168 -5.954 1.00 84.06 127 GLY A C 1
ATOM 976 O O . GLY A 1 127 ? -7.707 -22.699 -7.058 1.00 84.06 127 GLY A O 1
ATOM 977 N N . ILE A 1 128 ? -6.594 -21.344 -5.654 1.00 85.00 128 ILE A N 1
ATOM 978 C CA . ILE A 1 128 ? -5.485 -21.045 -6.560 1.00 85.00 128 ILE A CA 1
ATOM 979 C C . ILE A 1 128 ? -4.289 -21.911 -6.171 1.00 85.00 128 ILE A C 1
ATOM 981 O O . ILE A 1 128 ? -3.814 -21.861 -5.041 1.00 85.00 128 ILE A O 1
ATOM 985 N N . GLU A 1 129 ? -3.790 -22.686 -7.128 1.00 82.38 129 GLU A N 1
ATOM 986 C CA . GLU A 1 129 ? -2.611 -23.536 -6.948 1.00 82.38 129 GLU A CA 1
ATOM 987 C C . GLU A 1 129 ? -1.343 -22.700 -6.672 1.00 82.38 129 GLU A C 1
ATOM 989 O O . GLU A 1 129 ? -1.219 -21.567 -7.147 1.00 82.38 129 GLU A O 1
ATOM 994 N N . ASP A 1 130 ? -0.354 -23.276 -5.977 1.00 73.06 130 ASP A N 1
ATOM 995 C CA . ASP A 1 130 ? 0.909 -22.612 -5.586 1.00 73.06 130 ASP A CA 1
ATOM 996 C C . ASP A 1 130 ? 1.703 -22.004 -6.765 1.00 73.06 130 ASP A C 1
ATOM 998 O O . ASP A 1 130 ? 2.522 -21.097 -6.588 1.00 73.06 130 ASP A O 1
ATOM 1002 N N . HIS A 1 131 ? 1.466 -22.478 -7.993 1.00 78.12 131 HIS A N 1
ATOM 1003 C CA . HIS A 1 131 ? 2.071 -21.964 -9.231 1.00 78.12 131 HIS A CA 1
ATOM 1004 C C . HIS A 1 131 ? 1.064 -21.271 -10.167 1.00 78.12 131 HIS A C 1
ATOM 1006 O O . HIS A 1 131 ? 1.422 -20.802 -11.248 1.00 78.12 131 HIS A O 1
ATOM 1012 N N . GLY A 1 132 ? -0.187 -21.123 -9.727 1.00 85.56 132 GLY A N 1
ATOM 1013 C CA . GLY A 1 132 ? -1.285 -20.505 -10.472 1.00 85.56 132 GLY A CA 1
ATOM 1014 C C . GLY A 1 132 ? -1.254 -18.973 -10.516 1.00 85.56 132 GLY A C 1
ATOM 1015 O O . GLY A 1 132 ? -2.186 -18.354 -11.032 1.00 85.56 132 GLY A O 1
ATOM 1016 N N . TYR A 1 133 ? -0.211 -18.326 -9.980 1.00 89.12 133 TYR A N 1
ATOM 1017 C CA . TYR A 1 133 ? -0.133 -16.868 -9.890 1.00 89.12 133 TYR A CA 1
ATOM 1018 C C . TYR A 1 133 ? 1.267 -16.289 -10.117 1.00 89.12 133 TYR A C 1
ATOM 1020 O O . TYR A 1 133 ? 2.300 -16.869 -9.792 1.00 89.12 133 TYR A O 1
ATOM 1028 N N . GLY A 1 134 ? 1.302 -15.071 -10.660 1.00 88.38 134 GLY A N 1
ATOM 1029 C CA . GLY A 1 134 ? 2.529 -14.314 -10.883 1.00 88.38 134 GLY A CA 1
ATOM 1030 C C . GLY A 1 134 ? 2.909 -13.464 -9.677 1.00 88.38 134 GLY A C 1
ATOM 1031 O O . GLY A 1 134 ? 2.135 -12.613 -9.239 1.00 88.38 134 GLY A O 1
ATOM 1032 N N . THR A 1 135 ? 4.135 -13.620 -9.178 1.00 86.44 135 THR A N 1
ATOM 1033 C CA . THR A 1 135 ? 4.677 -12.740 -8.132 1.00 86.44 135 THR A CA 1
ATOM 1034 C C . THR A 1 135 ? 5.403 -11.543 -8.742 1.00 86.44 135 THR A C 1
ATOM 1036 O O . THR A 1 135 ? 6.392 -11.691 -9.458 1.00 86.44 135 THR A O 1
ATOM 1039 N N . ILE A 1 136 ? 4.963 -10.330 -8.408 1.00 83.12 136 ILE A N 1
ATOM 1040 C CA . ILE A 1 136 ? 5.618 -9.079 -8.801 1.00 83.12 136 ILE A CA 1
ATOM 1041 C C . ILE A 1 136 ? 6.369 -8.513 -7.597 1.00 83.12 136 ILE A C 1
ATOM 1043 O O . ILE A 1 136 ? 5.774 -7.906 -6.705 1.00 83.12 136 ILE A O 1
ATOM 1047 N N . SER A 1 137 ? 7.694 -8.674 -7.597 1.00 80.44 137 SER A N 1
ATOM 1048 C CA . SER A 1 137 ? 8.587 -8.099 -6.586 1.00 80.44 137 SER A CA 1
ATOM 1049 C C . SER A 1 137 ? 9.857 -7.545 -7.245 1.00 80.44 137 SER A C 1
ATOM 1051 O O . SER A 1 137 ? 10.827 -8.281 -7.429 1.00 80.44 137 SER A O 1
ATOM 1053 N N . PRO A 1 138 ? 9.887 -6.249 -7.621 1.00 71.81 138 PRO A N 1
ATOM 1054 C CA . PRO A 1 138 ? 11.021 -5.655 -8.335 1.00 71.81 138 PRO A CA 1
ATOM 1055 C C . PRO A 1 138 ? 12.356 -5.774 -7.588 1.00 71.81 138 PRO A C 1
ATOM 1057 O O . PRO A 1 138 ? 13.412 -5.859 -8.205 1.00 71.81 138 PRO A O 1
ATOM 1060 N N . ASP A 1 139 ? 12.319 -5.853 -6.257 1.00 73.12 139 ASP A N 1
ATOM 1061 C CA . ASP A 1 139 ? 13.503 -6.015 -5.409 1.00 73.12 139 ASP A CA 1
ATOM 1062 C C . ASP A 1 139 ? 14.287 -7.318 -5.653 1.00 73.12 139 ASP A C 1
ATOM 1064 O O . ASP A 1 139 ? 15.414 -7.444 -5.160 1.00 73.12 139 ASP A O 1
ATOM 1068 N N . ILE A 1 140 ? 13.726 -8.292 -6.382 1.00 76.94 140 ILE A N 1
ATOM 1069 C CA . ILE A 1 140 ? 14.461 -9.493 -6.796 1.00 76.94 140 ILE A CA 1
ATOM 1070 C C . ILE A 1 140 ? 15.590 -9.151 -7.780 1.00 76.94 140 ILE A C 1
ATOM 1072 O O . ILE A 1 140 ? 16.676 -9.720 -7.688 1.00 76.94 140 ILE A O 1
ATOM 1076 N N . TRP A 1 141 ? 15.385 -8.144 -8.636 1.00 81.25 141 TRP A N 1
ATOM 1077 C CA . TRP A 1 141 ? 16.321 -7.770 -9.697 1.00 81.25 141 TRP A CA 1
ATOM 1078 C C . TRP A 1 141 ? 17.597 -7.114 -9.177 1.00 81.25 141 TRP A C 1
ATOM 1080 O O . TRP A 1 141 ? 18.615 -7.144 -9.856 1.00 81.25 141 TRP A O 1
ATOM 1090 N N . ARG A 1 142 ? 17.594 -6.562 -7.957 1.00 79.75 142 ARG A N 1
ATOM 1091 C CA . ARG A 1 142 ? 18.765 -5.859 -7.398 1.00 79.75 142 ARG A CA 1
ATOM 1092 C C . ARG A 1 142 ? 20.017 -6.732 -7.360 1.00 79.75 142 ARG A C 1
ATOM 1094 O O . ARG A 1 142 ? 21.103 -6.232 -7.614 1.00 79.75 142 ARG A O 1
ATOM 1101 N N . ARG A 1 143 ? 19.853 -8.031 -7.093 1.00 77.44 143 ARG A N 1
ATOM 1102 C CA . ARG A 1 143 ? 20.958 -9.005 -7.076 1.00 77.44 143 ARG A CA 1
ATOM 1103 C C . ARG A 1 143 ? 21.535 -9.297 -8.458 1.00 77.44 143 ARG A C 1
ATOM 1105 O O . ARG A 1 143 ? 22.662 -9.745 -8.542 1.00 77.44 143 ARG A O 1
ATOM 1112 N N . MET A 1 144 ? 20.763 -9.061 -9.516 1.00 85.00 144 MET A N 1
ATOM 1113 C CA . MET A 1 144 ? 21.204 -9.254 -10.899 1.00 85.00 144 MET A CA 1
ATOM 1114 C C . MET A 1 144 ? 21.835 -7.988 -11.492 1.00 85.00 144 MET A C 1
ATOM 1116 O O . MET A 1 144 ? 22.432 -8.049 -12.559 1.00 85.00 144 MET A O 1
ATOM 1120 N N . LEU A 1 145 ? 21.670 -6.836 -10.834 1.00 87.31 145 LEU A N 1
ATOM 1121 C CA . LEU A 1 145 ? 22.153 -5.541 -11.322 1.00 87.31 145 LEU A CA 1
ATOM 1122 C C . LEU A 1 145 ? 23.524 -5.147 -10.774 1.00 87.31 145 LEU A C 1
ATOM 1124 O O . LEU A 1 145 ? 24.154 -4.250 -11.325 1.00 87.31 145 LEU A O 1
ATOM 1128 N N . LEU A 1 146 ? 23.958 -5.771 -9.680 1.00 84.56 146 LEU A N 1
ATOM 1129 C CA . LEU A 1 146 ? 25.239 -5.493 -9.047 1.00 84.56 146 LEU A CA 1
ATOM 1130 C C . LEU A 1 146 ? 25.976 -6.792 -8.787 1.00 84.56 146 LEU A C 1
ATOM 1132 O O . LEU A 1 146 ? 25.395 -7.745 -8.269 1.00 84.56 146 LEU A O 1
ATOM 1136 N N . ASP A 1 147 ? 27.272 -6.760 -9.058 1.00 86.06 147 ASP A N 1
ATOM 1137 C CA . ASP A 1 147 ? 28.216 -7.675 -8.444 1.00 86.06 147 ASP A CA 1
ATOM 1138 C C . ASP A 1 147 ? 28.445 -7.210 -6.998 1.00 86.06 147 ASP A C 1
ATOM 1140 O O . ASP A 1 147 ? 29.080 -6.183 -6.757 1.00 86.06 147 ASP A O 1
ATOM 1144 N N . TYR A 1 148 ? 27.834 -7.912 -6.041 1.00 82.31 148 TYR A N 1
ATOM 1145 C CA . TYR A 1 148 ? 27.932 -7.571 -4.621 1.00 82.31 148 TYR A CA 1
ATOM 1146 C C . TYR A 1 148 ? 29.339 -7.808 -4.067 1.00 82.31 148 TYR A C 1
ATOM 1148 O O . TYR A 1 148 ? 29.759 -7.060 -3.183 1.00 82.31 148 TYR A O 1
ATOM 1156 N N . ASP A 1 149 ? 30.060 -8.798 -4.593 1.00 84.44 149 ASP A N 1
ATOM 1157 C CA . ASP A 1 149 ? 31.395 -9.157 -4.114 1.00 84.44 149 ASP A CA 1
ATOM 1158 C C . ASP A 1 149 ? 32.406 -8.072 -4.507 1.00 84.44 149 ASP A C 1
ATOM 1160 O O . ASP A 1 149 ? 33.261 -7.683 -3.709 1.00 84.44 149 ASP A O 1
ATOM 1164 N N . ALA A 1 150 ? 32.229 -7.475 -5.689 1.00 89.19 150 ALA A N 1
ATOM 1165 C CA . ALA A 1 150 ? 33.038 -6.350 -6.153 1.00 89.19 150 ALA A CA 1
ATOM 1166 C C . ALA A 1 150 ? 32.851 -5.048 -5.342 1.00 89.19 150 ALA A C 1
ATOM 1168 O O . ALA A 1 150 ? 33.655 -4.125 -5.480 1.00 89.19 150 ALA A O 1
ATOM 1169 N N . LEU A 1 151 ? 31.816 -4.932 -4.495 1.00 86.25 151 LEU A N 1
ATOM 1170 C CA . LEU A 1 151 ? 31.557 -3.706 -3.721 1.00 86.25 151 LEU A CA 1
ATOM 1171 C C . LEU A 1 151 ? 32.489 -3.529 -2.515 1.00 86.25 151 LEU A C 1
ATOM 1173 O O . LEU A 1 151 ? 32.586 -2.413 -1.994 1.00 86.25 151 LEU A O 1
ATOM 1177 N N . GLY A 1 152 ? 33.140 -4.598 -2.043 1.00 88.12 152 GLY A N 1
ATOM 1178 C CA . GLY A 1 152 ? 34.006 -4.558 -0.862 1.00 88.12 152 GLY A CA 1
ATOM 1179 C C . GLY A 1 152 ? 33.320 -3.892 0.337 1.00 88.12 152 GLY A C 1
ATOM 1180 O O . GLY A 1 152 ? 32.171 -4.187 0.660 1.00 88.12 152 GLY A O 1
ATOM 1181 N N . GLU A 1 153 ? 33.987 -2.928 0.974 1.00 88.31 153 GLU A N 1
ATOM 1182 C CA . GLU A 1 153 ? 33.457 -2.196 2.138 1.00 88.31 153 GLU A CA 1
ATOM 1183 C C . GLU A 1 153 ? 32.181 -1.385 1.843 1.00 88.31 153 GLU A C 1
ATOM 1185 O O . GLU A 1 153 ? 31.403 -1.078 2.750 1.00 88.31 153 GLU A O 1
ATOM 1190 N N . SER A 1 154 ? 31.916 -1.081 0.568 1.00 87.81 154 SER A N 1
ATOM 1191 C CA . SER A 1 154 ? 30.746 -0.308 0.142 1.00 87.81 154 SER A CA 1
ATOM 1192 C C . SER A 1 154 ? 29.475 -1.147 -0.015 1.00 87.81 154 SER A C 1
ATOM 1194 O O . SER A 1 154 ? 28.434 -0.597 -0.383 1.00 87.81 154 SER A O 1
ATOM 1196 N N . TYR A 1 155 ? 29.504 -2.452 0.287 1.00 81.62 155 TYR A N 1
ATOM 1197 C CA . TYR A 1 155 ? 28.353 -3.356 0.132 1.00 81.62 155 TYR A CA 1
ATOM 1198 C C . TYR A 1 155 ? 27.071 -2.846 0.812 1.00 81.62 155 TYR A C 1
ATOM 1200 O O . TYR A 1 155 ? 25.964 -3.071 0.319 1.00 81.62 155 TYR A O 1
ATOM 1208 N N . LYS A 1 156 ? 27.204 -2.081 1.905 1.00 83.50 156 LYS A N 1
ATOM 1209 C CA . LYS A 1 156 ? 26.071 -1.478 2.623 1.00 83.50 156 LYS A CA 1
ATOM 1210 C C . LYS A 1 156 ? 25.276 -0.480 1.768 1.00 83.50 156 LYS A C 1
ATOM 1212 O O . LYS A 1 156 ? 24.087 -0.289 1.997 1.00 83.50 156 LYS A O 1
ATOM 1217 N N . TYR A 1 157 ? 25.883 0.103 0.737 1.00 80.62 157 TYR A N 1
ATOM 1218 C CA . TYR A 1 157 ? 25.246 1.076 -0.154 1.00 80.62 157 TYR A CA 1
ATOM 1219 C C . TYR A 1 157 ? 24.632 0.455 -1.420 1.00 80.62 157 TYR A C 1
ATOM 1221 O O . TYR A 1 157 ? 24.009 1.167 -2.211 1.00 80.62 157 TYR A O 1
ATOM 1229 N N . ALA A 1 158 ? 24.720 -0.871 -1.597 1.00 78.75 158 ALA A N 1
ATOM 1230 C CA . ALA A 1 158 ? 24.260 -1.580 -2.798 1.00 78.75 158 ALA A CA 1
ATOM 1231 C C . ALA A 1 158 ? 22.805 -1.257 -3.193 1.00 78.75 158 ALA A C 1
ATOM 1233 O O . ALA A 1 158 ? 22.470 -1.099 -4.369 1.00 78.75 158 ALA A O 1
ATOM 1234 N N . GLY A 1 159 ? 21.915 -1.107 -2.204 1.00 74.50 159 GLY A N 1
ATOM 1235 C CA . GLY A 1 159 ? 20.519 -0.742 -2.454 1.00 74.50 159 GLY A CA 1
ATOM 1236 C C . GLY A 1 159 ? 20.368 0.622 -3.139 1.00 74.50 159 GLY A C 1
ATOM 1237 O O . GLY A 1 159 ? 19.497 0.793 -3.997 1.00 74.50 159 GLY A O 1
ATOM 1238 N N . ARG A 1 160 ? 21.226 1.595 -2.814 1.00 78.50 160 ARG A N 1
ATOM 1239 C CA . ARG A 1 160 ? 21.151 2.938 -3.397 1.00 78.50 160 ARG A CA 1
ATOM 1240 C C . ARG A 1 160 ? 21.643 2.954 -4.842 1.00 78.50 160 ARG A C 1
ATOM 1242 O O . ARG A 1 160 ? 21.000 3.598 -5.666 1.00 78.50 160 ARG A O 1
ATOM 1249 N N . PHE A 1 161 ? 22.677 2.175 -5.161 1.00 83.75 161 PHE A N 1
ATOM 1250 C CA . PHE A 1 161 ? 23.275 2.117 -6.500 1.00 83.75 161 PHE A CA 1
ATOM 1251 C C . PHE A 1 161 ? 22.350 1.583 -7.601 1.00 83.75 161 PHE A C 1
ATOM 1253 O O . PHE A 1 161 ? 22.617 1.835 -8.765 1.00 83.75 161 PHE A O 1
ATOM 1260 N N . THR A 1 162 ? 21.261 0.884 -7.257 1.00 82.75 162 THR A N 1
ATOM 1261 C CA . THR A 1 162 ? 20.339 0.266 -8.239 1.00 82.75 162 THR A CA 1
ATOM 1262 C C . THR A 1 162 ? 18.957 0.903 -8.298 1.00 82.75 162 THR A C 1
ATOM 1264 O O . THR A 1 162 ? 18.047 0.392 -8.951 1.00 82.75 162 THR A O 1
ATOM 1267 N N . SER A 1 163 ? 18.721 1.984 -7.552 1.00 79.44 163 SER A N 1
ATOM 1268 C CA . SER A 1 163 ? 17.352 2.478 -7.355 1.00 79.44 163 SER A CA 1
ATOM 1269 C C . SER A 1 163 ? 16.716 3.018 -8.642 1.00 79.44 163 SER A C 1
ATOM 1271 O O . SER A 1 163 ? 15.514 2.839 -8.846 1.00 79.44 163 SER A O 1
ATOM 1273 N N . HIS A 1 164 ? 17.497 3.632 -9.534 1.00 83.38 164 HIS A N 1
ATOM 1274 C CA . HIS A 1 164 ? 16.987 4.132 -10.813 1.00 83.38 164 HIS A CA 1
ATOM 1275 C C . HIS A 1 164 ? 16.685 2.992 -11.791 1.00 83.38 164 HIS A C 1
ATOM 1277 O O . HIS A 1 164 ? 15.639 2.992 -12.441 1.00 83.38 164 HIS A O 1
ATOM 1283 N N . GLU A 1 165 ? 17.551 1.988 -11.840 1.00 86.88 165 GLU A N 1
ATOM 1284 C CA . GLU A 1 165 ? 17.444 0.806 -12.689 1.00 86.88 165 GLU A CA 1
ATOM 1285 C C . GLU A 1 165 ? 16.206 -0.011 -12.316 1.00 86.88 165 GLU A C 1
ATOM 1287 O O . GLU A 1 165 ? 15.432 -0.399 -13.190 1.00 86.88 165 GLU A O 1
ATOM 1292 N N . ILE A 1 166 ? 15.952 -0.195 -11.018 1.00 84.44 166 ILE A N 1
ATOM 1293 C CA . ILE A 1 166 ? 14.758 -0.897 -10.530 1.00 84.44 166 ILE A CA 1
ATOM 1294 C C . ILE A 1 166 ? 13.472 -0.180 -10.950 1.00 84.44 166 ILE A C 1
ATOM 1296 O O . ILE A 1 166 ? 12.534 -0.838 -11.398 1.00 84.44 166 ILE A O 1
ATOM 1300 N N . ASN A 1 167 ? 13.433 1.156 -10.896 1.00 81.50 167 ASN A N 1
ATOM 1301 C CA . ASN A 1 167 ? 12.279 1.924 -11.380 1.00 81.50 167 ASN A CA 1
ATOM 1302 C C . ASN A 1 167 ? 12.059 1.739 -12.892 1.00 81.50 167 ASN A C 1
ATOM 1304 O O . ASN A 1 167 ? 10.917 1.649 -13.357 1.00 81.50 167 ASN A O 1
ATOM 1308 N N . ILE A 1 168 ? 13.143 1.661 -13.670 1.00 83.00 168 ILE A N 1
ATOM 1309 C CA . ILE A 1 168 ? 13.081 1.398 -15.113 1.00 83.00 168 ILE A CA 1
ATOM 1310 C C . ILE A 1 168 ? 12.542 -0.014 -15.376 1.00 83.00 168 ILE A C 1
ATOM 1312 O O . ILE A 1 168 ? 11.652 -0.171 -16.215 1.00 83.00 168 ILE A O 1
ATOM 1316 N N . ILE A 1 169 ? 13.042 -1.025 -14.661 1.00 84.62 169 ILE A N 1
ATOM 1317 C CA . ILE A 1 169 ? 12.604 -2.422 -14.792 1.00 84.62 169 ILE A CA 1
ATOM 1318 C C . ILE A 1 169 ? 11.127 -2.564 -14.425 1.00 84.62 169 ILE A C 1
ATOM 1320 O O . ILE A 1 169 ? 10.363 -3.114 -15.214 1.00 84.62 169 ILE A O 1
ATOM 1324 N N . ASP A 1 170 ? 10.696 -2.013 -13.289 1.00 81.38 170 ASP A N 1
ATOM 1325 C CA . ASP A 1 170 ? 9.298 -2.070 -12.844 1.00 81.38 170 ASP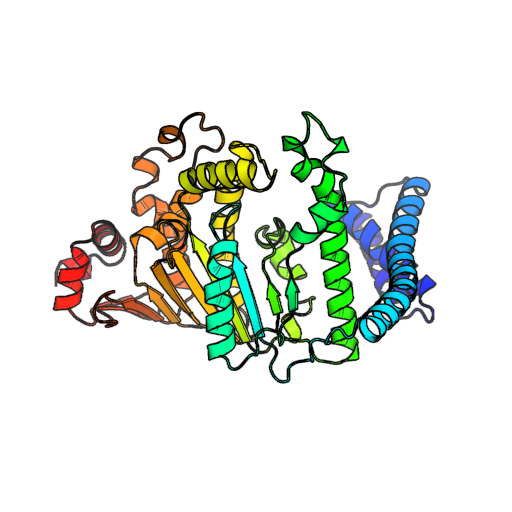 A CA 1
ATOM 1326 C C . ASP A 1 170 ? 8.353 -1.376 -13.845 1.00 81.38 170 ASP A C 1
ATOM 1328 O O . ASP A 1 170 ? 7.292 -1.901 -14.186 1.00 81.38 170 ASP A O 1
ATOM 1332 N N . THR A 1 171 ? 8.776 -0.246 -14.426 1.00 80.00 171 THR A N 1
ATOM 1333 C CA . THR A 1 171 ? 8.019 0.434 -15.493 1.00 80.00 171 THR A CA 1
ATOM 1334 C C . THR A 1 171 ? 7.916 -0.422 -16.761 1.00 80.00 171 THR A C 1
ATOM 1336 O O . THR A 1 171 ? 6.872 -0.454 -17.419 1.00 80.00 171 THR A O 1
ATOM 1339 N N . LYS A 1 172 ? 8.995 -1.114 -17.147 1.00 82.75 172 LYS A N 1
ATOM 1340 C CA . LYS A 1 172 ? 8.991 -2.011 -18.313 1.00 82.75 172 LYS A CA 1
ATOM 1341 C C . LYS A 1 172 ? 8.128 -3.249 -18.062 1.00 82.75 172 LYS A C 1
ATOM 1343 O O . LYS A 1 172 ? 7.404 -3.649 -18.972 1.00 82.75 172 LYS A O 1
ATOM 1348 N N . LEU A 1 173 ? 8.141 -3.793 -16.846 1.00 83.62 173 LEU A N 1
ATOM 1349 C CA . LEU A 1 173 ? 7.274 -4.895 -16.435 1.00 83.62 173 LEU A CA 1
ATOM 1350 C C . LEU A 1 173 ? 5.793 -4.506 -16.535 1.00 83.62 173 LEU A C 1
ATOM 1352 O O . LEU A 1 173 ? 5.013 -5.240 -17.135 1.00 83.62 173 LEU A O 1
ATOM 1356 N N . ASP A 1 174 ? 5.409 -3.320 -16.053 1.00 80.94 174 ASP A N 1
ATOM 1357 C CA . ASP A 1 174 ? 4.038 -2.813 -16.205 1.00 80.94 174 ASP A CA 1
ATOM 1358 C C . ASP A 1 174 ? 3.614 -2.719 -17.676 1.00 80.94 174 ASP A C 1
ATOM 1360 O O . ASP A 1 174 ? 2.504 -3.120 -18.035 1.00 80.94 174 ASP A O 1
ATOM 1364 N N . HIS A 1 175 ? 4.486 -2.191 -18.542 1.00 79.94 175 HIS A N 1
ATOM 1365 C CA . HIS A 1 175 ? 4.205 -2.117 -19.975 1.00 79.94 175 HIS A CA 1
ATOM 1366 C C . HIS A 1 175 ? 4.058 -3.504 -20.605 1.00 79.94 175 HIS A C 1
ATOM 1368 O O . HIS A 1 175 ? 3.187 -3.688 -21.453 1.00 79.94 175 HIS A O 1
ATOM 1374 N N . TYR A 1 176 ? 4.884 -4.464 -20.191 1.00 82.75 176 TYR A N 1
ATOM 1375 C CA . TYR A 1 176 ? 4.831 -5.837 -20.675 1.00 82.75 176 TYR A CA 1
ATOM 1376 C C . TYR A 1 176 ? 3.525 -6.533 -20.280 1.00 82.75 176 TYR A C 1
ATOM 1378 O O . TYR A 1 176 ? 2.822 -7.044 -21.151 1.00 82.75 176 TYR A O 1
ATOM 1386 N N . ILE A 1 177 ? 3.157 -6.483 -18.994 1.00 84.19 177 ILE A N 1
ATOM 1387 C CA . ILE A 1 177 ? 1.904 -7.065 -18.492 1.00 84.19 177 ILE A CA 1
ATOM 1388 C C . ILE A 1 177 ? 0.718 -6.422 -19.208 1.00 84.19 177 ILE A C 1
ATOM 1390 O O . ILE A 1 177 ? -0.171 -7.118 -19.687 1.00 84.19 177 ILE A O 1
ATOM 1394 N N . ARG A 1 178 ? 0.726 -5.092 -19.350 1.00 83.00 178 ARG A N 1
ATOM 1395 C CA . ARG A 1 178 ? -0.336 -4.371 -20.053 1.00 83.00 178 ARG A CA 1
ATOM 1396 C C . ARG A 1 178 ? -0.461 -4.789 -21.518 1.00 83.00 178 ARG A C 1
ATOM 1398 O O . ARG A 1 178 ? -1.582 -4.954 -21.983 1.00 83.00 178 ARG A O 1
ATOM 1405 N N . ALA A 1 179 ? 0.651 -4.928 -22.238 1.00 81.81 179 ALA A N 1
ATOM 1406 C CA . ALA A 1 179 ? 0.628 -5.334 -23.640 1.00 81.81 179 ALA A CA 1
ATOM 1407 C C . ALA A 1 179 ? 0.046 -6.746 -23.802 1.00 81.81 179 ALA A C 1
ATOM 1409 O O . ALA A 1 179 ? -0.847 -6.939 -24.622 1.00 81.81 179 ALA A O 1
ATOM 1410 N N . LYS A 1 180 ? 0.476 -7.696 -22.960 1.00 85.38 180 LYS A N 1
ATOM 1411 C CA . LYS A 1 180 ? -0.089 -9.052 -22.934 1.00 85.38 180 LYS A CA 1
ATOM 1412 C C . LYS A 1 180 ? -1.579 -9.050 -22.608 1.00 85.38 180 LYS A C 1
ATOM 1414 O O . LYS A 1 180 ? -2.355 -9.696 -23.299 1.00 85.38 180 LYS A O 1
ATOM 1419 N N . ALA A 1 181 ? -1.988 -8.275 -21.609 1.00 86.94 181 ALA A N 1
ATOM 1420 C CA . ALA A 1 181 ? -3.390 -8.157 -21.227 1.00 86.94 181 ALA A CA 1
ATOM 1421 C C . ALA A 1 181 ? -4.258 -7.527 -22.333 1.00 86.94 181 ALA A C 1
ATOM 1423 O O . ALA A 1 181 ? -5.417 -7.890 -22.522 1.00 86.94 181 ALA A O 1
ATOM 1424 N N . GLU A 1 182 ? -3.711 -6.569 -23.090 1.00 85.81 182 GLU A N 1
ATOM 1425 C CA . GLU A 1 182 ? -4.389 -5.949 -24.237 1.00 85.81 182 GLU A CA 1
ATOM 1426 C C . GLU A 1 182 ? -4.644 -6.935 -25.373 1.00 85.81 182 GLU A C 1
ATOM 1428 O O . GLU A 1 182 ? -5.714 -6.873 -25.985 1.00 85.81 182 GLU A O 1
ATOM 1433 N N . GLU A 1 183 ? -3.697 -7.834 -25.616 1.00 86.25 183 GLU A N 1
ATOM 1434 C CA . GLU A 1 183 ? -3.788 -8.898 -26.613 1.00 86.25 183 GLU A CA 1
ATOM 1435 C C . GLU A 1 183 ? -4.745 -10.009 -26.169 1.00 86.25 183 GLU A C 1
ATOM 1437 O O . GLU A 1 183 ? -5.696 -10.325 -26.879 1.00 86.25 183 GLU A O 1
ATOM 1442 N N . ARG A 1 184 ? -4.545 -10.546 -24.962 1.00 87.06 184 ARG A N 1
ATOM 1443 C CA . ARG A 1 184 ? -5.249 -11.738 -24.462 1.00 87.06 184 ARG A CA 1
ATOM 1444 C C . ARG A 1 184 ? -6.604 -11.450 -23.828 1.00 87.06 184 ARG A C 1
ATOM 1446 O O . ARG A 1 184 ? -7.376 -12.365 -23.582 1.00 87.06 184 ARG A O 1
ATOM 1453 N N . LYS A 1 185 ? -6.886 -10.178 -23.534 1.00 87.88 185 LYS A N 1
ATOM 1454 C CA . LYS A 1 185 ? -8.067 -9.713 -22.781 1.00 87.88 185 LYS A CA 1
ATOM 1455 C C . LYS A 1 185 ? -8.199 -10.300 -21.370 1.00 87.88 185 LYS A C 1
ATOM 1457 O O . LYS A 1 185 ? -9.223 -10.079 -20.735 1.00 87.88 185 LYS A O 1
ATOM 1462 N N . SER A 1 186 ? -7.156 -10.952 -20.863 1.00 89.25 186 SER A N 1
ATOM 1463 C CA . SER A 1 186 ? -7.059 -11.469 -19.501 1.00 89.25 186 SER A CA 1
ATOM 1464 C C . SER A 1 186 ? -5.614 -11.384 -18.993 1.00 89.25 186 SER A C 1
ATOM 1466 O O . SER A 1 186 ? -4.693 -11.047 -19.746 1.00 89.25 186 SER A O 1
ATOM 1468 N N . ILE A 1 187 ? -5.437 -11.633 -17.699 1.00 90.62 187 ILE A N 1
ATOM 1469 C CA . ILE A 1 187 ? -4.158 -11.766 -17.005 1.00 90.62 187 ILE A CA 1
ATOM 1470 C C . ILE A 1 187 ? -4.226 -12.929 -16.006 1.00 90.62 187 ILE A C 1
ATOM 1472 O O . ILE A 1 187 ? -5.319 -13.300 -15.576 1.00 90.62 187 ILE A O 1
ATOM 1476 N N . PRO A 1 188 ? -3.080 -13.482 -15.585 1.00 92.31 188 PRO A N 1
ATOM 1477 C CA . PRO A 1 188 ? -3.030 -14.408 -14.461 1.00 92.31 188 PRO A CA 1
ATOM 1478 C C . PRO A 1 188 ? -3.481 -13.771 -13.143 1.00 92.31 188 PRO A C 1
ATOM 1480 O O . PRO A 1 188 ? -3.549 -12.543 -13.020 1.00 92.31 188 PRO A O 1
ATOM 1483 N N . HIS A 1 189 ? -3.682 -14.602 -12.120 1.00 93.00 189 HIS A N 1
ATOM 1484 C CA . HIS A 1 189 ? -3.675 -14.123 -10.739 1.00 93.00 189 HIS A CA 1
ATOM 1485 C C . HIS A 1 189 ? -2.320 -13.476 -10.421 1.00 93.00 189 HIS A C 1
ATOM 1487 O O . HIS A 1 189 ? -1.276 -13.923 -10.902 1.00 93.00 189 HIS A O 1
ATOM 1493 N N . LEU A 1 190 ? -2.316 -12.406 -9.626 1.00 89.69 190 LEU A N 1
ATOM 1494 C CA . LEU A 1 190 ? -1.107 -11.649 -9.312 1.00 89.69 190 LEU A CA 1
ATOM 1495 C C . LEU A 1 190 ? -0.963 -11.430 -7.809 1.00 89.69 190 LEU A C 1
ATOM 1497 O O . LEU A 1 190 ? -1.865 -10.907 -7.159 1.00 89.69 190 LEU A O 1
ATOM 1501 N N . MET A 1 191 ? 0.228 -11.716 -7.288 1.00 88.25 191 MET A N 1
ATOM 1502 C CA . MET A 1 191 ? 0.663 -11.287 -5.962 1.00 88.25 191 MET A CA 1
ATOM 1503 C C . MET A 1 191 ? 1.676 -10.155 -6.112 1.00 88.25 191 MET A C 1
ATOM 1505 O O . MET A 1 191 ? 2.764 -10.328 -6.662 1.00 88.25 191 MET A O 1
ATOM 1509 N N . VAL A 1 192 ? 1.331 -8.974 -5.614 1.00 84.50 192 VAL A N 1
ATOM 1510 C CA . VAL A 1 192 ? 2.134 -7.764 -5.771 1.00 84.50 192 VAL A CA 1
ATOM 1511 C C . VAL A 1 192 ? 2.755 -7.361 -4.437 1.00 84.50 192 VAL A C 1
ATOM 1513 O O . VAL A 1 192 ? 2.107 -6.769 -3.573 1.00 84.50 192 VAL A O 1
ATOM 1516 N N . ASP A 1 193 ? 4.060 -7.609 -4.322 1.00 78.25 193 ASP A N 1
ATOM 1517 C CA . ASP A 1 193 ? 4.929 -7.156 -3.230 1.00 78.25 193 ASP A CA 1
ATOM 1518 C C . ASP A 1 193 ? 5.901 -6.100 -3.770 1.00 78.25 193 ASP A C 1
ATOM 1520 O O . ASP A 1 193 ? 7.122 -6.283 -3.845 1.00 78.25 193 ASP A O 1
ATOM 1524 N N . ARG A 1 194 ? 5.319 -4.989 -4.236 1.00 71.50 194 ARG A N 1
ATOM 1525 C CA . ARG A 1 194 ? 6.060 -3.814 -4.698 1.00 71.50 194 ARG A CA 1
ATOM 1526 C C . ARG A 1 194 ? 5.707 -2.601 -3.849 1.00 71.50 194 ARG A C 1
ATOM 1528 O O . ARG A 1 194 ? 4.545 -2.185 -3.762 1.00 71.50 194 ARG A O 1
ATOM 1535 N N . PHE A 1 195 ? 6.735 -2.011 -3.254 1.00 54.31 195 PHE A N 1
ATOM 1536 C CA . PHE A 1 195 ? 6.664 -0.685 -2.664 1.00 54.31 195 PHE A CA 1
ATOM 1537 C C . PHE A 1 195 ? 7.016 0.317 -3.759 1.00 54.31 195 PHE A C 1
ATOM 1539 O O . PHE A 1 195 ? 8.167 0.365 -4.189 1.00 54.31 195 PHE A O 1
ATOM 1546 N N . ARG A 1 196 ? 6.039 1.091 -4.243 1.00 58.72 196 ARG A N 1
ATOM 1547 C CA . ARG A 1 196 ? 6.360 2.269 -5.047 1.00 58.72 196 ARG A CA 1
ATOM 1548 C C . ARG A 1 196 ? 6.116 3.511 -4.216 1.00 58.72 196 ARG A C 1
ATOM 1550 O O . ARG A 1 196 ? 5.007 3.706 -3.724 1.00 58.72 196 ARG A O 1
ATOM 1557 N N . PHE A 1 197 ? 7.124 4.362 -4.142 1.00 42.00 197 PHE A N 1
ATOM 1558 C CA . PHE A 1 197 ? 7.022 5.699 -3.563 1.00 42.00 197 PHE A CA 1
ATOM 1559 C C . PHE A 1 197 ? 5.890 6.516 -4.211 1.00 42.00 197 PHE A C 1
ATOM 1561 O O . PHE A 1 197 ? 5.160 7.241 -3.544 1.00 42.00 197 PHE A O 1
ATOM 1568 N N . ASP A 1 198 ? 5.643 6.317 -5.510 1.00 42.94 198 ASP A N 1
ATOM 1569 C CA . ASP A 1 198 ? 4.548 6.970 -6.233 1.00 42.94 198 ASP A CA 1
ATOM 1570 C C . ASP A 1 198 ? 3.169 6.305 -6.054 1.00 42.94 198 ASP A C 1
ATOM 1572 O O . ASP A 1 198 ? 2.165 6.880 -6.471 1.00 42.94 198 ASP A O 1
ATOM 1576 N N . SER A 1 199 ? 3.081 5.134 -5.405 1.00 43.22 199 SER A N 1
ATOM 1577 C CA . SER A 1 199 ? 1.785 4.527 -5.049 1.00 43.22 199 SER A CA 1
ATOM 1578 C C . SER A 1 199 ? 1.066 5.310 -3.950 1.00 43.22 199 SER A C 1
ATOM 1580 O O . SER A 1 199 ? -0.149 5.171 -3.818 1.00 43.22 199 SER A O 1
ATOM 1582 N N . PHE A 1 200 ? 1.803 6.134 -3.197 1.00 46.94 200 PHE A N 1
ATOM 1583 C CA . PHE A 1 200 ? 1.297 6.962 -2.102 1.00 46.94 200 PHE A CA 1
ATOM 1584 C C . PHE A 1 200 ? 1.356 8.476 -2.396 1.00 46.94 200 PHE A C 1
ATOM 1586 O O . PHE A 1 200 ? 0.684 9.259 -1.722 1.00 46.94 200 PHE A O 1
ATOM 1593 N N . ALA A 1 201 ? 2.086 8.898 -3.438 1.00 41.94 201 ALA A N 1
ATOM 1594 C CA . ALA A 1 201 ? 2.145 10.291 -3.887 1.00 41.94 201 ALA A CA 1
ATOM 1595 C C . ALA A 1 201 ? 0.875 10.694 -4.669 1.00 41.94 201 ALA A C 1
ATOM 1597 O O . ALA A 1 201 ? 0.613 10.199 -5.770 1.00 41.94 201 ALA A O 1
ATOM 1598 N N . SER A 1 202 ? 0.093 11.622 -4.105 1.00 41.22 202 SER A N 1
ATOM 1599 C CA . SER A 1 202 ? -1.257 12.026 -4.546 1.00 41.22 202 SER A CA 1
ATOM 1600 C C . SER A 1 202 ? -1.382 12.393 -6.030 1.00 41.22 202 SER A C 1
ATOM 1602 O O . SER A 1 202 ? -2.379 12.037 -6.654 1.00 41.22 202 SER A O 1
ATOM 1604 N N . GLU A 1 203 ? -0.373 13.033 -6.625 1.00 40.50 203 GLU A N 1
ATOM 1605 C CA . GLU A 1 203 ? -0.413 13.502 -8.020 1.00 40.50 203 GLU A CA 1
ATOM 1606 C C . GLU A 1 203 ? -0.440 12.365 -9.060 1.00 40.50 203 GLU A C 1
ATOM 1608 O O . GLU A 1 203 ? -0.906 12.550 -10.187 1.00 40.50 203 GLU A O 1
ATOM 1613 N N . LYS A 1 204 ? 0.026 11.159 -8.701 1.00 43.47 204 LYS A N 1
ATOM 1614 C CA . LYS A 1 204 ? 0.116 10.009 -9.620 1.00 43.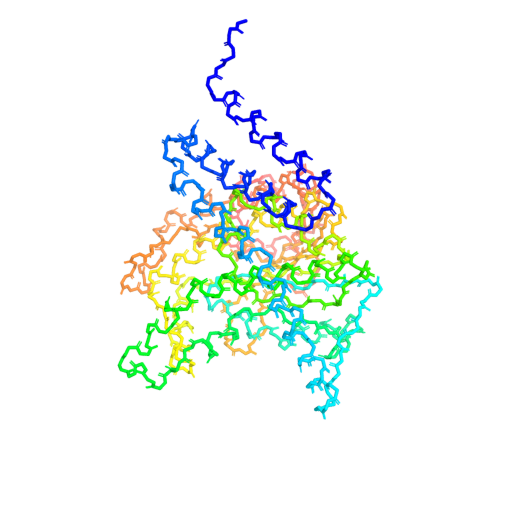47 204 LYS A CA 1
ATOM 1615 C C . LYS A 1 204 ? -0.899 8.905 -9.346 1.00 43.47 204 LYS A C 1
ATOM 1617 O O . LYS A 1 204 ? -1.165 8.101 -10.245 1.00 43.47 204 LYS A O 1
ATOM 1622 N N . ILE A 1 205 ? -1.533 8.890 -8.172 1.00 42.69 205 ILE A N 1
ATOM 1623 C CA . ILE A 1 205 ? -2.518 7.869 -7.788 1.00 42.69 205 ILE A CA 1
ATOM 1624 C C . ILE A 1 205 ? -3.619 7.753 -8.858 1.00 42.69 205 ILE A C 1
ATOM 1626 O O . ILE A 1 205 ? -3.918 6.647 -9.313 1.00 42.69 205 ILE A O 1
ATOM 1630 N N . THR A 1 206 ? -4.166 8.863 -9.353 1.00 37.31 206 THR A N 1
ATOM 1631 C CA . THR A 1 206 ? -5.283 8.862 -10.316 1.00 37.31 206 THR A CA 1
ATOM 1632 C C . THR A 1 206 ? -4.901 8.311 -11.697 1.00 37.31 206 THR A C 1
ATOM 1634 O O . THR A 1 206 ? -5.732 7.706 -12.371 1.00 37.31 206 THR A O 1
ATOM 1637 N N . SER A 1 207 ? -3.642 8.460 -12.128 1.00 41.47 207 SER A N 1
ATOM 1638 C CA . SER A 1 207 ? -3.206 8.073 -13.481 1.00 41.47 207 SER A CA 1
ATOM 1639 C C . SER A 1 207 ? -2.554 6.687 -13.567 1.00 41.47 207 SER A C 1
ATOM 1641 O O . SER A 1 207 ? -2.597 6.071 -14.636 1.00 41.47 207 SER A O 1
ATOM 1643 N N . VAL A 1 208 ? -1.989 6.175 -12.465 1.00 45.19 208 VAL A N 1
ATOM 1644 C CA . VAL A 1 208 ? -1.118 4.984 -12.476 1.00 45.19 208 VAL A CA 1
ATOM 1645 C C . VAL A 1 208 ? -1.869 3.656 -12.324 1.00 45.19 208 VAL A C 1
ATOM 1647 O O . VAL A 1 208 ? -1.392 2.652 -12.831 1.00 45.19 208 VAL A O 1
ATOM 1650 N N . LEU A 1 209 ? -3.052 3.591 -11.702 1.00 49.31 209 LEU A N 1
ATOM 1651 C CA . LEU A 1 209 ? -3.728 2.289 -11.485 1.00 49.31 209 LEU A CA 1
ATOM 1652 C C . LEU A 1 209 ? -4.916 2.024 -12.427 1.00 49.31 209 LEU A C 1
ATOM 1654 O O . LEU A 1 209 ? -5.084 0.902 -12.884 1.00 49.31 209 LEU A O 1
ATOM 1658 N N . HIS A 1 210 ? -5.673 3.047 -12.833 1.00 47.75 210 HIS A N 1
ATOM 1659 C CA . HIS A 1 210 ? -6.796 2.865 -13.775 1.00 47.75 210 HIS A CA 1
ATOM 1660 C C . HIS A 1 210 ? -6.368 2.686 -15.238 1.00 47.75 210 HIS A C 1
ATOM 1662 O O . HIS A 1 210 ? -7.116 2.168 -16.062 1.00 47.75 210 HIS A O 1
ATOM 1668 N N . LYS A 1 211 ? -5.134 3.078 -15.583 1.00 53.44 211 LYS A N 1
ATOM 1669 C CA . LYS A 1 211 ? -4.540 2.862 -16.918 1.00 53.44 211 LYS A CA 1
ATOM 1670 C C . LYS A 1 211 ? -3.568 1.676 -16.967 1.00 53.44 211 LYS A C 1
ATOM 1672 O O . LYS A 1 211 ? -2.843 1.538 -17.959 1.00 53.44 211 LYS A O 1
ATOM 1677 N N . THR A 1 212 ? -3.520 0.849 -15.923 1.00 63.88 212 THR A N 1
ATOM 1678 C CA . THR A 1 212 ? -2.699 -0.373 -15.872 1.00 63.88 212 THR A CA 1
ATOM 1679 C C . THR A 1 212 ? -3.559 -1.627 -15.999 1.00 63.88 212 THR A C 1
ATOM 1681 O O . THR A 1 212 ? -4.733 -1.563 -16.363 1.00 63.88 212 THR A O 1
ATOM 1684 N N . TYR A 1 213 ? -2.947 -2.785 -15.761 1.00 70.62 213 TYR A N 1
ATOM 1685 C CA . TYR A 1 213 ? -3.567 -4.101 -15.850 1.00 70.62 213 TYR A CA 1
ATOM 1686 C C . TYR A 1 213 ? -4.700 -4.326 -14.833 1.00 70.62 213 TYR A C 1
ATOM 1688 O O . TYR A 1 213 ? -5.441 -5.288 -14.977 1.00 70.62 213 TYR A O 1
ATOM 1696 N N . VAL A 1 214 ? -4.898 -3.426 -13.858 1.00 79.88 214 VAL A N 1
ATOM 1697 C CA . VAL A 1 214 ? -5.969 -3.551 -12.852 1.00 79.88 214 VAL A CA 1
ATOM 1698 C C . VAL A 1 214 ? -7.369 -3.558 -13.475 1.00 79.88 214 VAL A C 1
ATOM 1700 O O . VAL A 1 214 ? -8.275 -4.160 -12.920 1.00 79.88 214 VAL A O 1
ATOM 1703 N N . ARG A 1 215 ? -7.555 -2.985 -14.672 1.00 82.19 215 ARG A N 1
ATOM 1704 C CA . ARG A 1 215 ? -8.842 -3.070 -15.389 1.00 82.19 215 ARG A CA 1
ATOM 1705 C C . ARG A 1 215 ? -9.263 -4.497 -15.772 1.00 82.19 215 ARG A C 1
ATOM 1707 O O . ARG A 1 215 ? -10.415 -4.694 -16.134 1.00 82.19 215 ARG A O 1
ATOM 1714 N N . TYR A 1 21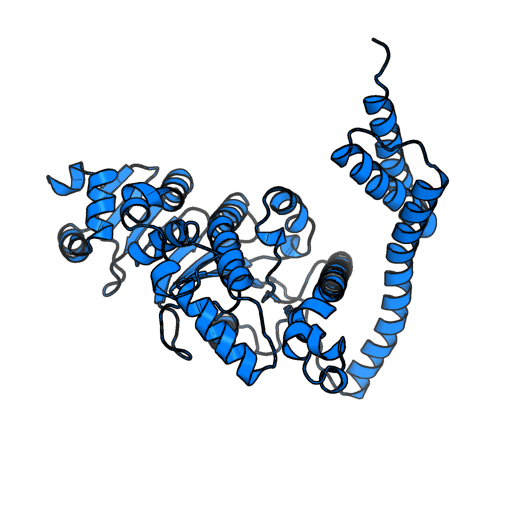6 ? -8.322 -5.442 -15.772 1.00 86.94 216 TYR A N 1
ATOM 1715 C CA . TYR A 1 216 ? -8.568 -6.861 -16.041 1.00 86.94 216 TYR A CA 1
ATOM 1716 C C . TYR A 1 216 ? -8.738 -7.676 -14.756 1.00 86.94 216 TYR A C 1
ATOM 1718 O O . TYR A 1 216 ? -9.001 -8.868 -14.829 1.00 86.94 216 TYR A O 1
ATOM 1726 N N . ILE A 1 217 ? -8.565 -7.052 -13.590 1.00 90.81 217 ILE A N 1
ATOM 1727 C CA . ILE A 1 217 ? -8.763 -7.701 -12.298 1.00 90.81 217 ILE A CA 1
ATOM 1728 C C . ILE A 1 217 ? -10.257 -7.727 -11.991 1.00 90.81 217 ILE A C 1
ATOM 1730 O O . ILE A 1 217 ? -10.941 -6.709 -12.108 1.00 90.81 217 ILE A O 1
ATOM 1734 N N . ASP A 1 218 ? -10.748 -8.892 -11.583 1.00 93.50 218 ASP A N 1
ATOM 1735 C CA . ASP A 1 218 ? -12.111 -9.064 -11.086 1.00 93.50 218 ASP A CA 1
ATOM 1736 C C . ASP A 1 218 ? -12.193 -8.691 -9.602 1.00 93.50 218 ASP A C 1
ATOM 1738 O O . ASP A 1 218 ? -13.020 -7.866 -9.204 1.00 93.50 218 ASP A O 1
ATOM 1742 N N . THR A 1 219 ? -11.280 -9.249 -8.803 1.00 94.00 219 THR A N 1
ATOM 1743 C CA . THR A 1 219 ? -11.264 -9.109 -7.345 1.00 94.00 219 THR A CA 1
ATOM 1744 C C . THR A 1 219 ? -9.870 -8.740 -6.840 1.00 94.00 219 THR A C 1
ATOM 1746 O O . THR A 1 219 ? -8.853 -9.251 -7.305 1.00 94.00 219 THR A O 1
ATOM 1749 N N . MET A 1 220 ? -9.811 -7.823 -5.880 1.00 92.75 220 MET A N 1
ATOM 1750 C CA . MET A 1 220 ? -8.580 -7.312 -5.297 1.00 92.75 220 MET A CA 1
ATOM 1751 C C . MET A 1 220 ? -8.625 -7.394 -3.775 1.00 92.75 220 MET A C 1
ATOM 1753 O O . MET A 1 220 ? -9.501 -6.800 -3.148 1.00 92.75 220 MET A O 1
ATOM 1757 N N . TYR A 1 221 ? -7.616 -8.049 -3.210 1.00 92.31 221 TYR A N 1
ATOM 1758 C CA . TYR A 1 221 ? -7.350 -8.109 -1.778 1.00 92.31 221 TYR A CA 1
ATOM 1759 C C . TYR A 1 221 ? -6.161 -7.212 -1.443 1.00 92.31 221 TYR A C 1
ATOM 1761 O O . TYR A 1 221 ? -5.103 -7.287 -2.079 1.00 92.31 221 TYR A O 1
ATOM 1769 N N . MET A 1 222 ? -6.323 -6.333 -0.458 1.00 91.62 222 MET A N 1
ATOM 1770 C CA . MET A 1 222 ? -5.282 -5.393 -0.060 1.00 91.62 222 MET A CA 1
ATOM 1771 C C . MET A 1 222 ? -5.008 -5.437 1.433 1.00 91.62 222 MET A C 1
ATOM 1773 O O . MET A 1 222 ? -5.855 -5.081 2.242 1.00 91.62 222 MET A O 1
ATOM 1777 N N . TYR A 1 223 ? -3.776 -5.795 1.769 1.00 92.06 223 TYR A N 1
ATOM 1778 C CA . TYR A 1 223 ? -3.310 -5.924 3.141 1.00 92.06 223 TYR A CA 1
ATOM 1779 C C . TYR A 1 223 ? -2.412 -4.744 3.483 1.00 92.06 223 TYR A C 1
ATOM 1781 O O . TYR A 1 223 ? -1.386 -4.518 2.833 1.00 92.06 223 TYR A O 1
ATOM 1789 N N . PHE A 1 224 ? -2.799 -3.987 4.499 1.00 93.62 224 PHE A N 1
ATOM 1790 C CA . PHE A 1 224 ? -2.067 -2.859 5.048 1.00 93.62 224 PHE A CA 1
ATOM 1791 C C . PHE A 1 224 ? -1.379 -3.292 6.339 1.00 93.62 224 PHE A C 1
ATOM 1793 O O . PHE A 1 224 ? -1.996 -3.385 7.392 1.00 93.62 224 PHE A O 1
ATOM 1800 N N . VAL A 1 225 ? -0.084 -3.567 6.244 1.00 93.62 225 VAL A N 1
ATOM 1801 C CA . VAL A 1 225 ? 0.747 -3.997 7.364 1.00 93.62 225 VAL A CA 1
ATOM 1802 C C . VAL A 1 225 ? 1.248 -2.772 8.118 1.00 93.62 225 VAL A C 1
ATOM 1804 O O . VAL A 1 225 ? 2.060 -1.999 7.594 1.00 93.62 225 VAL A O 1
ATOM 1807 N N . VAL A 1 226 ? 0.749 -2.608 9.337 1.00 95.19 226 VAL A N 1
ATOM 1808 C CA . VAL A 1 226 ? 1.089 -1.548 10.282 1.00 95.19 226 VAL A CA 1
ATOM 1809 C C . VAL A 1 226 ? 2.169 -2.074 11.225 1.00 95.19 226 VAL A C 1
ATOM 1811 O O . VAL A 1 226 ? 2.101 -3.196 11.712 1.00 95.19 226 VAL A O 1
ATOM 1814 N N . THR A 1 227 ? 3.246 -1.321 11.410 1.00 94.06 227 THR A N 1
ATOM 1815 C CA . THR A 1 227 ? 4.383 -1.709 12.258 1.00 94.06 227 THR A CA 1
ATOM 1816 C C . THR A 1 227 ? 4.958 -0.467 12.937 1.00 94.06 227 THR A C 1
ATOM 1818 O O . THR A 1 227 ? 5.220 0.514 12.235 1.00 94.06 227 THR A O 1
ATOM 1821 N N . PRO A 1 228 ? 5.223 -0.500 14.251 1.00 93.38 228 PRO A N 1
ATOM 1822 C CA . PRO A 1 228 ? 5.841 0.614 14.954 1.00 93.38 228 PRO A CA 1
ATOM 1823 C C . PRO A 1 228 ? 7.117 1.094 14.238 1.00 93.38 228 PRO A C 1
ATOM 1825 O O . PRO A 1 228 ? 7.938 0.254 13.846 1.00 93.38 228 PRO A O 1
ATOM 1828 N N . PRO A 1 229 ? 7.289 2.407 13.992 1.00 94.00 229 PRO A N 1
ATOM 1829 C CA . PRO A 1 229 ? 8.413 2.936 13.221 1.00 94.00 229 PRO A CA 1
ATOM 1830 C C . PRO A 1 229 ? 9.785 2.492 13.739 1.00 94.00 229 PRO A C 1
ATOM 1832 O O . PRO A 1 229 ? 10.631 2.083 12.944 1.00 94.00 229 PRO A O 1
ATOM 1835 N N . GLU A 1 230 ? 9.983 2.473 15.051 1.00 91.56 230 GLU A N 1
ATOM 1836 C CA . GLU A 1 230 ? 11.181 1.972 15.725 1.00 91.56 230 GLU A CA 1
ATOM 1837 C C . GLU A 1 230 ? 11.470 0.501 15.381 1.00 91.56 230 GLU A C 1
ATOM 1839 O O . GLU A 1 230 ? 12.580 0.170 14.957 1.00 91.56 230 GLU A O 1
ATOM 1844 N N . ALA A 1 231 ? 10.450 -0.361 15.397 1.00 91.25 231 ALA A N 1
ATOM 1845 C CA . ALA A 1 231 ? 10.590 -1.770 15.035 1.00 91.25 231 ALA A CA 1
ATOM 1846 C C . ALA A 1 231 ? 10.970 -1.950 13.554 1.00 91.25 231 ALA A C 1
ATOM 1848 O O . ALA A 1 231 ? 11.648 -2.914 13.191 1.00 91.25 231 ALA A O 1
ATOM 1849 N N . THR A 1 232 ? 10.577 -1.026 12.665 1.00 91.38 232 THR A N 1
ATOM 1850 C CA . THR A 1 232 ? 11.014 -1.081 11.257 1.00 91.38 232 THR A CA 1
ATOM 1851 C C . THR A 1 232 ? 12.509 -0.810 11.091 1.00 91.38 232 THR A C 1
ATOM 1853 O O . THR A 1 232 ? 13.128 -1.385 10.191 1.00 91.38 232 THR A O 1
ATOM 1856 N N . VAL A 1 233 ? 13.103 0.016 11.961 1.00 91.62 233 VAL A N 1
ATOM 1857 C CA . VAL A 1 233 ? 14.545 0.300 11.964 1.00 91.62 233 VAL A CA 1
ATOM 1858 C C . VAL A 1 233 ? 15.314 -0.939 12.417 1.00 91.62 233 VAL A C 1
ATOM 1860 O O . VAL A 1 233 ? 16.224 -1.379 11.712 1.00 91.62 233 VAL A O 1
ATOM 1863 N N . GLU A 1 234 ? 14.903 -1.551 13.528 1.00 90.75 234 GLU A N 1
ATOM 1864 C CA . GLU A 1 234 ? 15.529 -2.762 14.082 1.00 90.75 234 GLU A CA 1
ATOM 1865 C C . GLU A 1 234 ? 15.469 -3.936 13.096 1.00 90.75 234 GLU A C 1
ATOM 1867 O O . GLU A 1 234 ? 16.499 -4.480 12.690 1.00 90.75 234 GLU A O 1
ATOM 1872 N N . ARG A 1 235 ? 14.272 -4.252 12.585 1.00 89.62 235 ARG A N 1
ATOM 1873 C CA . ARG A 1 235 ? 14.083 -5.292 11.556 1.00 89.62 235 ARG A CA 1
ATOM 1874 C C . ARG A 1 235 ? 14.856 -4.972 10.276 1.00 89.62 235 ARG A C 1
ATOM 1876 O O . ARG A 1 235 ? 15.325 -5.861 9.560 1.00 89.62 235 ARG A O 1
ATOM 1883 N N . GLY A 1 236 ? 14.967 -3.686 9.949 1.00 88.88 236 GLY A N 1
ATOM 1884 C CA . GLY A 1 236 ? 15.761 -3.182 8.838 1.00 88.88 236 GLY A CA 1
ATOM 1885 C C . GLY A 1 236 ? 17.246 -3.504 8.988 1.00 88.88 236 GLY A C 1
ATOM 1886 O O . GLY A 1 236 ? 17.869 -3.973 8.031 1.00 88.88 236 GLY A O 1
ATOM 1887 N N . TRP A 1 237 ? 17.785 -3.308 10.189 1.00 88.81 237 TRP A N 1
ATOM 1888 C CA . TRP A 1 237 ? 19.162 -3.630 10.543 1.00 88.81 237 TRP A CA 1
ATOM 1889 C C . TRP A 1 237 ? 19.446 -5.133 10.466 1.00 88.81 237 TRP A C 1
ATOM 1891 O O . TRP A 1 237 ? 20.379 -5.544 9.772 1.00 88.81 237 TRP A O 1
ATOM 1901 N N . GLU A 1 238 ? 18.600 -5.967 11.073 1.00 88.62 238 GLU A N 1
ATOM 1902 C CA . GLU A 1 238 ? 18.719 -7.433 11.020 1.00 88.62 238 GLU A CA 1
ATOM 1903 C C . GLU A 1 238 ? 18.690 -7.959 9.580 1.00 88.62 238 GLU A C 1
ATOM 1905 O O . GLU A 1 238 ? 19.499 -8.798 9.171 1.00 88.62 238 GLU A O 1
ATOM 1910 N N . ARG A 1 239 ? 17.789 -7.415 8.753 1.00 82.38 239 ARG A N 1
ATOM 1911 C CA . ARG A 1 239 ? 17.739 -7.727 7.321 1.00 82.38 239 ARG A CA 1
ATOM 1912 C C . ARG A 1 239 ? 19.008 -7.280 6.595 1.00 82.38 239 ARG A C 1
ATOM 1914 O O . ARG A 1 239 ? 19.437 -7.963 5.661 1.00 82.38 239 ARG A O 1
ATOM 1921 N N . GLY A 1 240 ? 19.585 -6.150 6.996 1.00 83.56 240 GLY A N 1
ATOM 1922 C CA . GLY A 1 240 ? 20.889 -5.679 6.541 1.00 83.56 240 GLY A CA 1
ATOM 1923 C C . GLY A 1 240 ? 21.967 -6.732 6.771 1.00 83.56 240 GLY A C 1
ATOM 1924 O O . GLY A 1 240 ? 22.610 -7.145 5.808 1.00 83.56 240 GLY A O 1
ATOM 1925 N N . LEU A 1 241 ? 22.068 -7.241 8.002 1.00 84.81 241 LEU A N 1
ATOM 1926 C CA . LEU A 1 241 ? 23.019 -8.289 8.388 1.00 84.81 241 LEU A CA 1
ATOM 1927 C C . LEU A 1 241 ? 22.817 -9.589 7.597 1.00 84.81 241 LEU A C 1
ATOM 1929 O O . LEU A 1 241 ? 23.773 -10.143 7.066 1.00 84.81 241 LEU A O 1
ATOM 1933 N N . MET A 1 242 ? 21.575 -10.061 7.459 1.00 81.81 242 MET A N 1
ATOM 1934 C CA . MET A 1 242 ? 21.291 -11.343 6.797 1.00 81.81 242 MET A CA 1
ATOM 1935 C C . MET A 1 242 ? 21.389 -11.303 5.268 1.00 81.81 242 MET A C 1
ATOM 1937 O O . MET A 1 242 ? 21.646 -12.320 4.626 1.00 81.81 242 MET A O 1
ATOM 1941 N N . ARG A 1 243 ? 21.042 -10.170 4.645 1.00 75.50 243 ARG A N 1
ATOM 1942 C CA . ARG A 1 243 ? 20.811 -10.092 3.188 1.00 75.50 243 ARG A CA 1
ATOM 1943 C C . ARG A 1 243 ? 21.656 -9.028 2.488 1.00 75.50 243 ARG A C 1
ATOM 1945 O O . ARG A 1 243 ? 21.469 -8.854 1.282 1.00 75.50 243 ARG A O 1
ATOM 1952 N N . GLY A 1 244 ? 22.507 -8.302 3.212 1.00 75.06 244 GLY A N 1
ATOM 1953 C CA . GLY A 1 244 ? 23.316 -7.196 2.690 1.00 75.06 244 GLY A CA 1
ATOM 1954 C C . GLY A 1 244 ? 22.496 -5.959 2.301 1.00 75.06 244 GLY A C 1
ATOM 1955 O O . GLY A 1 244 ? 22.921 -5.168 1.464 1.00 75.06 244 GLY A O 1
ATOM 1956 N N . ARG A 1 245 ? 21.272 -5.812 2.828 1.00 74.25 245 ARG A N 1
ATOM 1957 C CA . ARG A 1 245 ? 20.316 -4.763 2.422 1.00 74.25 245 ARG A CA 1
ATOM 1958 C C . ARG A 1 245 ? 20.190 -3.679 3.485 1.00 74.25 245 ARG A C 1
ATOM 1960 O O . ARG A 1 245 ? 19.218 -3.675 4.236 1.00 74.25 245 ARG A O 1
ATOM 1967 N N . TYR A 1 246 ? 21.147 -2.763 3.520 1.00 82.38 246 TYR A N 1
ATOM 1968 C CA . TYR A 1 246 ? 21.137 -1.649 4.466 1.00 82.38 246 TYR A CA 1
ATOM 1969 C C . TYR A 1 246 ? 20.400 -0.434 3.896 1.00 82.38 246 TYR A C 1
ATOM 1971 O O . TYR A 1 246 ? 20.316 -0.242 2.680 1.00 82.38 246 TYR A O 1
ATOM 1979 N N . LYS A 1 247 ? 19.853 0.374 4.803 1.00 84.56 247 LYS A N 1
ATOM 1980 C CA . LYS A 1 247 ? 19.333 1.723 4.557 1.00 84.56 247 LYS A CA 1
ATOM 1981 C C . LYS A 1 247 ? 19.647 2.584 5.777 1.00 84.56 247 LYS A C 1
ATOM 1983 O O . LYS A 1 247 ? 19.849 2.037 6.863 1.00 84.56 247 LYS A O 1
ATOM 1988 N N . ALA A 1 248 ? 19.687 3.898 5.594 1.00 87.50 248 ALA A N 1
ATOM 1989 C CA . ALA A 1 248 ? 19.845 4.819 6.711 1.00 87.50 248 ALA A CA 1
ATOM 1990 C C . ALA A 1 248 ? 18.605 4.784 7.626 1.00 87.50 248 ALA A C 1
ATOM 1992 O O . ALA A 1 248 ? 17.507 4.441 7.184 1.00 87.50 248 ALA A O 1
ATOM 1993 N N . VAL A 1 249 ? 18.774 5.146 8.901 1.00 90.25 249 VAL A N 1
ATOM 1994 C CA . VAL A 1 249 ? 17.662 5.228 9.869 1.00 90.25 249 VAL A CA 1
ATOM 1995 C C . VAL A 1 249 ? 16.615 6.235 9.394 1.00 90.25 249 VAL A C 1
ATOM 1997 O O . VAL A 1 249 ? 15.432 5.907 9.326 1.00 90.25 249 VAL A O 1
ATOM 2000 N N . GLU A 1 250 ? 17.066 7.412 8.959 1.00 90.75 250 GLU A N 1
ATOM 2001 C CA . GLU A 1 250 ? 16.224 8.459 8.370 1.00 90.75 250 GLU A CA 1
ATOM 2002 C C . GLU A 1 250 ? 15.399 7.957 7.176 1.00 90.75 250 GLU A C 1
ATOM 2004 O O . GLU A 1 250 ? 14.220 8.288 7.067 1.00 90.75 250 GLU A O 1
ATOM 2009 N N . ASP A 1 251 ? 15.956 7.077 6.334 1.00 87.31 251 ASP A N 1
ATOM 2010 C CA . ASP A 1 251 ? 15.216 6.467 5.227 1.00 87.31 251 ASP A CA 1
ATOM 2011 C C . ASP A 1 251 ? 14.106 5.543 5.753 1.00 87.31 251 ASP A C 1
ATOM 2013 O O . ASP A 1 251 ? 13.000 5.536 5.217 1.00 87.31 251 ASP A O 1
ATOM 2017 N N . PHE A 1 252 ? 14.363 4.719 6.777 1.00 88.81 252 PHE A N 1
ATOM 2018 C CA . PHE A 1 252 ? 13.329 3.846 7.353 1.00 88.81 252 PHE A CA 1
ATOM 2019 C C . PHE A 1 252 ? 12.182 4.652 7.964 1.00 88.81 252 PHE A C 1
ATOM 2021 O O . PHE A 1 252 ? 11.019 4.378 7.655 1.00 88.81 252 PHE A O 1
ATOM 2028 N N . LEU A 1 253 ? 12.506 5.666 8.764 1.00 92.75 253 LEU A N 1
ATOM 2029 C CA . LEU A 1 253 ? 11.514 6.522 9.411 1.00 92.75 253 LEU A CA 1
ATOM 2030 C C . LEU A 1 253 ? 10.764 7.384 8.385 1.00 92.75 253 LEU A C 1
ATOM 2032 O O . LEU A 1 253 ? 9.537 7.456 8.422 1.00 92.75 253 LEU A O 1
ATOM 2036 N N . GLY A 1 254 ? 11.458 7.943 7.391 1.00 90.62 254 GLY A N 1
ATOM 2037 C CA . GLY A 1 254 ? 10.835 8.656 6.274 1.00 90.62 254 GLY A CA 1
ATOM 2038 C C . GLY A 1 254 ? 9.843 7.779 5.501 1.00 90.62 254 GLY A C 1
ATOM 2039 O O . GLY A 1 254 ? 8.709 8.193 5.256 1.00 90.62 254 GLY A O 1
ATOM 2040 N N . HIS A 1 255 ? 10.204 6.523 5.203 1.00 87.06 255 HIS A N 1
ATOM 2041 C CA . HIS A 1 255 ? 9.278 5.572 4.572 1.00 87.06 255 HIS A CA 1
ATOM 2042 C C . HIS A 1 255 ? 8.058 5.250 5.434 1.00 87.06 255 HIS A C 1
ATOM 2044 O O . HIS A 1 255 ? 7.009 4.925 4.878 1.00 87.06 255 HIS A O 1
ATOM 2050 N N . CYS A 1 256 ? 8.185 5.277 6.763 1.00 91.25 256 CYS A N 1
ATOM 2051 C CA . CYS A 1 256 ? 7.046 5.090 7.655 1.00 91.25 256 CYS A CA 1
ATOM 2052 C C . CYS A 1 256 ? 6.047 6.229 7.472 1.00 91.25 256 CYS A C 1
ATOM 2054 O O . CYS A 1 256 ? 4.896 5.960 7.133 1.00 91.25 256 CYS A O 1
ATOM 2056 N N . VAL A 1 257 ? 6.501 7.482 7.581 1.00 92.12 257 VAL A N 1
ATOM 2057 C CA . VAL A 1 257 ? 5.644 8.665 7.392 1.00 92.12 257 VAL A CA 1
ATOM 2058 C C . VAL A 1 257 ? 4.913 8.603 6.050 1.00 92.12 257 VAL A C 1
ATOM 2060 O O . VAL A 1 257 ? 3.691 8.747 5.996 1.00 92.12 257 VAL A O 1
ATOM 2063 N N . GLU A 1 258 ? 5.636 8.319 4.965 1.00 87.94 258 GLU A N 1
ATOM 2064 C CA . GLU A 1 258 ? 5.047 8.202 3.628 1.00 87.94 258 GLU A CA 1
ATOM 2065 C C . GLU A 1 258 ? 4.036 7.056 3.514 1.00 87.94 258 GLU A C 1
ATOM 2067 O O . GLU A 1 258 ? 2.964 7.230 2.927 1.00 87.94 258 GLU A O 1
ATOM 2072 N N . ALA A 1 259 ? 4.369 5.880 4.056 1.00 89.81 259 ALA A N 1
ATOM 2073 C CA . ALA A 1 259 ? 3.491 4.721 4.011 1.00 89.81 259 ALA A CA 1
ATOM 2074 C C . ALA A 1 259 ? 2.190 5.014 4.759 1.00 89.81 259 ALA A C 1
ATOM 2076 O O . ALA A 1 259 ? 1.119 4.851 4.177 1.00 89.81 259 ALA A O 1
ATOM 2077 N N . TYR A 1 260 ? 2.270 5.502 5.997 1.00 93.06 260 TYR A N 1
ATOM 2078 C CA . TYR A 1 260 ? 1.104 5.735 6.846 1.00 93.06 260 TYR A CA 1
ATOM 2079 C C . TYR A 1 260 ? 0.231 6.893 6.360 1.00 93.06 260 TYR A C 1
ATOM 2081 O O . TYR A 1 260 ? -0.988 6.752 6.323 1.00 93.06 260 TYR A O 1
ATOM 2089 N N . ALA A 1 261 ? 0.822 7.967 5.828 1.00 91.56 261 ALA A N 1
ATOM 2090 C CA . ALA A 1 261 ? 0.064 9.022 5.147 1.00 91.56 261 ALA A CA 1
ATOM 2091 C C . ALA A 1 261 ? -0.573 8.544 3.826 1.00 91.56 261 ALA A C 1
ATOM 2093 O O . ALA A 1 261 ? -1.477 9.182 3.270 1.00 91.56 261 ALA A O 1
ATOM 2094 N N . GLY A 1 262 ? -0.060 7.448 3.269 1.00 88.25 262 GLY A N 1
ATOM 2095 C CA . GLY A 1 262 ? -0.469 6.876 2.001 1.00 88.25 262 GLY A CA 1
ATOM 2096 C C . GLY A 1 262 ? -1.546 5.792 2.097 1.00 88.25 262 GLY A C 1
ATOM 2097 O O . GLY A 1 262 ? -2.370 5.696 1.183 1.00 88.25 262 GLY A O 1
ATOM 2098 N N . MET A 1 263 ? -1.571 4.988 3.167 1.00 91.69 263 MET A N 1
ATOM 2099 C CA . MET A 1 263 ? -2.537 3.887 3.318 1.00 91.69 263 MET A CA 1
ATOM 2100 C C . MET A 1 263 ? -3.993 4.371 3.223 1.00 91.69 263 MET A C 1
ATOM 2102 O O . MET A 1 263 ? -4.712 3.834 2.374 1.00 91.69 263 MET A O 1
ATOM 2106 N N . PRO A 1 264 ? -4.427 5.425 3.955 1.00 92.69 264 PRO A N 1
ATOM 2107 C CA . PRO A 1 264 ? -5.793 5.938 3.840 1.00 92.69 264 PRO A CA 1
ATOM 2108 C C . PRO A 1 264 ? -6.133 6.387 2.417 1.00 92.69 264 PRO A C 1
ATOM 2110 O O . PRO A 1 264 ? -7.194 6.071 1.884 1.00 92.69 264 PRO A O 1
ATOM 2113 N N . LYS A 1 265 ? -5.199 7.075 1.748 1.00 89.88 265 LYS A N 1
ATOM 2114 C CA . LYS A 1 265 ? -5.393 7.557 0.371 1.00 89.88 265 LYS A CA 1
ATOM 2115 C C . LYS A 1 265 ? -5.617 6.398 -0.595 1.00 89.88 265 LYS A C 1
ATOM 2117 O O . LYS A 1 265 ? -6.470 6.490 -1.476 1.00 89.88 265 LYS A O 1
ATOM 2122 N N . LEU A 1 266 ? -4.853 5.316 -0.444 1.00 87.38 266 LEU A N 1
ATOM 2123 C CA . LEU A 1 266 ? -4.984 4.137 -1.291 1.00 87.38 266 LEU A CA 1
ATOM 2124 C C . LEU A 1 266 ? -6.291 3.383 -1.017 1.00 87.38 266 LEU A C 1
ATOM 2126 O O . LEU A 1 266 ? -6.957 2.999 -1.978 1.00 87.38 266 LEU A O 1
ATOM 2130 N N . LEU A 1 267 ? -6.672 3.239 0.257 1.00 92.56 267 LEU A N 1
ATOM 2131 C CA . LEU A 1 267 ? -7.955 2.674 0.674 1.00 92.56 267 LEU A CA 1
ATOM 2132 C C . LEU A 1 267 ? -9.119 3.435 0.019 1.00 92.56 267 LEU A C 1
ATOM 2134 O O . LEU A 1 267 ? -9.871 2.866 -0.772 1.00 92.56 267 LEU A O 1
ATOM 2138 N N . PHE A 1 268 ? -9.235 4.743 0.276 1.00 91.44 268 PHE A N 1
ATOM 2139 C CA . PHE A 1 268 ? -10.365 5.546 -0.208 1.00 91.44 268 PHE A CA 1
ATOM 2140 C C . PHE A 1 268 ? -10.418 5.663 -1.724 1.00 91.44 268 PHE A C 1
ATOM 2142 O O . PHE A 1 268 ? -11.499 5.768 -2.302 1.00 91.44 268 PHE A O 1
ATOM 2149 N N . LYS A 1 269 ? -9.266 5.603 -2.391 1.00 86.50 269 LYS A N 1
ATOM 2150 C CA . LYS A 1 269 ? -9.232 5.547 -3.846 1.00 86.50 269 LYS A CA 1
ATOM 2151 C C . LYS A 1 269 ? -9.960 4.312 -4.369 1.00 86.50 269 LYS A C 1
ATOM 2153 O O . LYS A 1 269 ? -10.741 4.436 -5.305 1.00 86.50 269 LYS A O 1
ATOM 2158 N N . TRP A 1 270 ? -9.706 3.134 -3.808 1.00 86.94 270 TRP A N 1
ATOM 2159 C CA . TRP A 1 270 ? -10.347 1.908 -4.284 1.00 86.94 270 TRP A CA 1
ATOM 2160 C C . TRP A 1 270 ? -11.804 1.795 -3.852 1.00 86.94 270 TRP A C 1
ATOM 2162 O O . TRP A 1 270 ? -12.618 1.337 -4.643 1.00 86.94 270 TRP A O 1
ATOM 2172 N N . LEU A 1 271 ? -12.156 2.336 -2.685 1.00 88.06 271 LEU A N 1
ATOM 2173 C CA . LEU A 1 271 ? -13.555 2.467 -2.264 1.00 88.06 271 LEU A CA 1
ATOM 2174 C C . LEU A 1 271 ? -14.388 3.354 -3.200 1.00 88.06 271 LEU A C 1
ATOM 2176 O O . LEU A 1 271 ? -15.590 3.152 -3.317 1.00 88.06 271 LEU A O 1
ATOM 2180 N N . ALA A 1 272 ? -13.765 4.317 -3.886 1.00 86.94 272 ALA A N 1
ATOM 2181 C CA . ALA A 1 272 ? -14.435 5.190 -4.851 1.00 86.94 272 ALA A CA 1
ATOM 2182 C C . ALA A 1 272 ? -14.678 4.542 -6.232 1.00 86.94 272 ALA A C 1
ATOM 2184 O O . ALA A 1 272 ? -15.078 5.239 -7.162 1.00 86.94 272 ALA A O 1
ATOM 2185 N N . ASN A 1 273 ? -14.380 3.252 -6.405 1.00 84.81 273 ASN A N 1
ATOM 2186 C CA . ASN A 1 273 ? -14.554 2.532 -7.666 1.00 84.81 273 ASN A CA 1
ATOM 2187 C C . ASN A 1 273 ? -15.394 1.278 -7.448 1.00 84.81 273 ASN A C 1
ATOM 2189 O O . ASN A 1 273 ? -15.204 0.597 -6.449 1.00 84.81 273 ASN A O 1
ATOM 2193 N N . ASP A 1 274 ? -16.243 0.931 -8.415 1.00 85.19 274 ASP A N 1
ATOM 2194 C CA . ASP A 1 274 ? -17.085 -0.275 -8.344 1.00 85.19 274 ASP A CA 1
ATOM 2195 C C . ASP A 1 274 ? -16.338 -1.550 -8.761 1.00 85.19 274 ASP A C 1
ATOM 2197 O O . ASP A 1 274 ? -16.744 -2.665 -8.434 1.00 85.19 274 ASP A O 1
ATOM 2201 N N . LYS A 1 275 ? -15.246 -1.393 -9.519 1.00 87.19 275 LYS A N 1
ATOM 2202 C CA . LYS A 1 275 ? -14.380 -2.489 -9.957 1.00 87.19 275 LYS A CA 1
ATOM 2203 C C . LYS A 1 275 ? -12.897 -2.162 -9.748 1.00 87.19 275 LYS A C 1
ATOM 2205 O O . LYS A 1 275 ? -12.498 -1.013 -9.976 1.00 87.19 275 LYS A O 1
ATOM 2210 N N . PRO A 1 276 ? -12.066 -3.163 -9.401 1.00 91.12 276 PRO A N 1
ATOM 2211 C CA . PRO A 1 276 ? -12.445 -4.541 -9.040 1.00 91.12 276 PRO A CA 1
ATOM 2212 C C . PRO A 1 276 ? -13.256 -4.604 -7.733 1.00 91.12 276 PRO A C 1
ATOM 2214 O O . PRO A 1 276 ? -13.339 -3.607 -7.013 1.00 91.12 276 PRO A O 1
ATOM 2217 N N . ARG A 1 277 ? -13.845 -5.766 -7.420 1.00 94.69 277 ARG A N 1
ATOM 2218 C CA . ARG A 1 277 ? -14.361 -6.027 -6.066 1.00 94.69 277 ARG A CA 1
ATOM 2219 C C . ARG A 1 277 ? -13.213 -5.861 -5.087 1.00 94.69 277 ARG A C 1
ATOM 2221 O O . ARG A 1 277 ? -12.145 -6.429 -5.309 1.00 94.69 277 ARG A O 1
ATOM 2228 N N . TYR A 1 278 ? -13.411 -5.062 -4.051 1.00 93.94 278 TYR A N 1
ATOM 2229 C CA . TYR A 1 278 ? -12.318 -4.643 -3.189 1.00 93.94 278 TYR A CA 1
ATOM 2230 C C . TYR A 1 278 ? -12.518 -5.135 -1.762 1.00 93.94 278 TYR A C 1
ATOM 2232 O O . TYR A 1 278 ? -13.503 -4.781 -1.117 1.00 93.94 278 TYR A O 1
ATOM 2240 N N . PHE A 1 279 ? -11.549 -5.916 -1.292 1.00 95.38 279 PHE A N 1
ATOM 2241 C CA . PHE A 1 279 ? -11.416 -6.384 0.080 1.00 95.38 279 PHE A CA 1
ATOM 2242 C C . PHE A 1 279 ? -10.136 -5.803 0.667 1.00 95.38 279 PHE A C 1
ATOM 2244 O O . PHE A 1 279 ? -9.097 -5.760 -0.004 1.00 95.38 279 PHE A O 1
ATOM 2251 N N . PHE A 1 280 ? -10.199 -5.348 1.911 1.00 95.88 280 PHE A N 1
ATOM 2252 C CA . PHE A 1 280 ? -9.030 -4.816 2.592 1.00 95.88 280 PHE A CA 1
ATOM 2253 C C . PHE A 1 280 ? -8.941 -5.289 4.033 1.00 95.88 280 PHE A C 1
ATOM 2255 O O . PHE A 1 280 ? -9.958 -5.484 4.696 1.00 95.88 280 PHE A O 1
ATOM 2262 N N . GLU A 1 281 ? -7.707 -5.381 4.514 1.00 95.94 281 GLU A N 1
ATOM 2263 C CA . GLU A 1 281 ? -7.388 -5.644 5.910 1.00 95.94 281 GLU A CA 1
ATOM 2264 C C . GLU A 1 281 ? -6.244 -4.745 6.367 1.00 95.94 281 GLU A C 1
ATOM 2266 O O . GLU A 1 281 ? -5.263 -4.542 5.649 1.00 95.94 281 GLU A O 1
ATOM 2271 N N . PHE A 1 282 ? -6.374 -4.211 7.573 1.00 97.25 282 PHE A N 1
ATOM 2272 C CA . PHE A 1 282 ? -5.294 -3.592 8.322 1.00 97.25 282 PHE A CA 1
ATOM 2273 C C . PHE A 1 282 ? -4.793 -4.604 9.344 1.00 97.25 282 PHE A C 1
ATOM 2275 O O . PHE A 1 282 ? -5.579 -5.155 10.113 1.00 97.25 282 PHE A O 1
ATOM 2282 N N . LEU A 1 283 ? -3.487 -4.838 9.333 1.00 95.50 283 LEU A N 1
ATOM 2283 C CA . LEU A 1 283 ? -2.821 -5.875 10.105 1.00 95.50 283 LEU A CA 1
ATOM 2284 C C . LEU A 1 283 ? -1.761 -5.244 11.005 1.00 95.50 283 LEU A C 1
ATOM 2286 O O . LEU A 1 283 ? -0.880 -4.540 10.510 1.00 95.50 283 LEU A O 1
ATOM 2290 N N . ASP A 1 284 ? -1.832 -5.507 12.305 1.00 95.19 284 ASP A N 1
ATOM 2291 C CA . ASP A 1 284 ? -0.858 -5.066 13.295 1.00 95.19 284 ASP A CA 1
ATOM 2292 C C . ASP A 1 284 ? 0.283 -6.073 13.370 1.00 95.19 284 ASP A C 1
ATOM 2294 O O . ASP A 1 284 ? 0.145 -7.193 13.860 1.00 95.19 284 ASP A O 1
ATOM 2298 N N . ASN A 1 285 ? 1.437 -5.663 12.863 1.00 92.94 285 ASN A N 1
ATOM 2299 C CA . ASN A 1 285 ? 2.645 -6.462 12.859 1.00 92.94 285 ASN A CA 1
ATOM 2300 C C . ASN A 1 285 ? 3.641 -6.012 13.940 1.00 92.94 285 ASN A C 1
ATOM 2302 O O . ASN A 1 285 ? 4.860 -6.101 13.748 1.00 92.94 285 ASN A O 1
ATOM 2306 N N . SER A 1 286 ? 3.124 -5.552 15.082 1.00 90.50 286 SER A N 1
ATOM 2307 C CA . SER A 1 286 ? 3.856 -5.375 16.350 1.00 90.50 286 SER A CA 1
ATOM 2308 C C . SER A 1 286 ? 4.177 -6.703 17.056 1.00 90.50 286 SER A C 1
ATOM 2310 O O . SER A 1 286 ? 4.621 -6.719 18.199 1.00 90.50 286 SER A O 1
ATOM 2312 N N . VAL A 1 287 ? 3.966 -7.825 16.371 1.00 88.38 287 VAL A N 1
ATOM 2313 C CA . VAL A 1 287 ? 4.171 -9.183 16.874 1.00 88.38 287 VAL A CA 1
ATOM 2314 C C . VAL A 1 287 ? 5.592 -9.707 16.586 1.00 88.38 287 VAL A C 1
ATOM 2316 O O . VAL A 1 287 ? 6.296 -9.155 15.726 1.00 88.38 287 VAL A O 1
ATOM 2319 N N . PRO A 1 288 ? 6.057 -10.765 17.282 1.00 83.69 288 PRO A N 1
ATOM 2320 C CA . PRO A 1 288 ? 7.355 -11.385 17.018 1.00 83.69 288 PRO A CA 1
ATOM 2321 C C . PRO A 1 288 ? 7.508 -11.902 15.581 1.00 83.69 288 PRO A C 1
ATOM 2323 O O . PRO A 1 288 ? 6.547 -12.309 14.925 1.00 83.69 288 PRO A O 1
ATOM 2326 N N . MET A 1 289 ? 8.744 -11.949 15.080 1.00 75.50 289 MET A N 1
ATOM 2327 C CA . MET A 1 289 ? 9.013 -12.497 13.749 1.00 75.50 289 MET A CA 1
ATOM 2328 C C . MET A 1 289 ? 8.548 -13.959 13.644 1.00 75.50 289 MET A C 1
ATOM 2330 O O . MET A 1 289 ? 8.869 -14.781 14.496 1.00 75.50 289 MET A O 1
ATOM 2334 N N . GLY A 1 290 ? 7.823 -14.281 12.569 1.00 74.81 290 GLY A N 1
ATOM 2335 C CA . GLY A 1 290 ? 7.288 -15.626 12.325 1.00 74.81 290 GLY A CA 1
ATOM 2336 C C . GLY A 1 290 ? 5.893 -15.865 12.907 1.00 74.81 290 GLY A C 1
ATOM 2337 O O . GLY A 1 290 ? 5.337 -16.935 12.690 1.00 74.81 290 GLY A O 1
ATOM 2338 N N . THR A 1 291 ? 5.315 -14.879 13.596 1.00 83.69 291 THR A N 1
ATOM 2339 C CA . THR A 1 291 ? 3.915 -14.919 14.039 1.00 83.69 291 THR A CA 1
ATOM 2340 C C . THR A 1 291 ? 3.003 -14.181 13.058 1.00 83.69 291 THR A C 1
ATOM 2342 O O . THR A 1 291 ? 3.451 -13.303 12.312 1.00 83.69 291 THR A O 1
ATOM 2345 N N . TYR A 1 292 ? 1.727 -14.569 13.030 1.00 84.38 292 TYR A N 1
ATOM 2346 C CA . TYR A 1 292 ? 0.718 -13.892 12.220 1.00 84.38 292 TYR A CA 1
ATOM 2347 C C . TYR A 1 292 ? 0.406 -12.518 12.833 1.00 84.38 292 TYR A C 1
ATOM 2349 O O . TYR A 1 292 ? 0.204 -12.439 14.047 1.00 84.38 292 TYR A O 1
ATOM 2357 N N . PRO A 1 293 ? 0.358 -11.441 12.028 1.00 91.00 293 PRO A N 1
ATOM 2358 C CA . PRO A 1 293 ? -0.125 -10.147 12.485 1.00 91.00 293 PRO A CA 1
ATOM 2359 C C . PRO A 1 293 ? -1.545 -10.230 13.027 1.00 91.00 293 PRO A C 1
ATOM 2361 O O . PRO A 1 293 ? -2.367 -11.002 12.535 1.00 91.00 293 PRO A O 1
ATOM 2364 N N . GLU A 1 294 ? -1.849 -9.366 13.983 1.00 93.25 294 GLU A N 1
ATOM 2365 C CA . GLU A 1 294 ? -3.187 -9.276 14.553 1.00 93.25 294 GLU A CA 1
ATOM 2366 C C . GLU A 1 294 ? -4.097 -8.425 13.658 1.00 93.25 294 GLU A C 1
ATOM 2368 O O 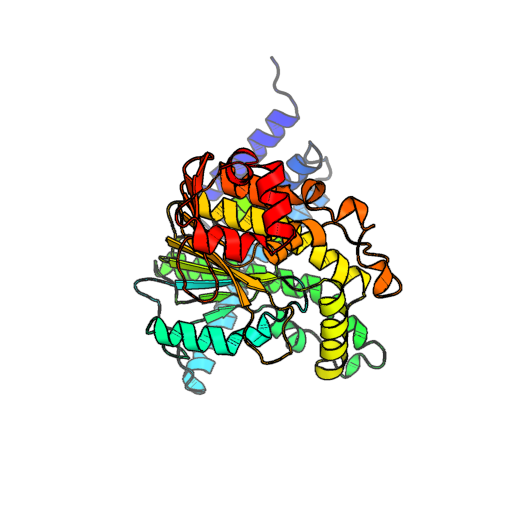. GLU A 1 294 ? -3.661 -7.455 13.034 1.00 93.25 294 GLU A O 1
ATOM 2373 N N . LEU A 1 295 ? -5.386 -8.758 13.596 1.00 94.75 295 LEU A N 1
ATOM 2374 C CA . LEU A 1 295 ? -6.346 -7.989 12.808 1.00 94.75 295 LEU A CA 1
ATOM 2375 C C . LEU A 1 295 ? -6.670 -6.656 13.500 1.00 94.75 295 LEU A C 1
ATOM 2377 O O . LEU A 1 295 ? -7.117 -6.624 14.645 1.00 94.75 295 LEU A O 1
ATOM 2381 N N . ILE A 1 296 ? -6.482 -5.547 12.784 1.00 98.00 296 ILE A N 1
ATOM 2382 C CA . ILE A 1 296 ? -6.894 -4.206 13.225 1.00 98.00 296 ILE A CA 1
ATOM 2383 C C . ILE A 1 296 ? -8.318 -3.934 12.755 1.00 98.00 296 ILE A C 1
ATOM 2385 O O . ILE A 1 296 ? -9.190 -3.548 13.535 1.00 98.00 296 ILE A O 1
ATOM 2389 N N . ALA A 1 297 ? -8.532 -4.100 11.451 1.00 98.38 297 ALA A N 1
ATOM 2390 C CA . ALA A 1 297 ? -9.795 -3.842 10.786 1.00 98.38 297 ALA A CA 1
ATOM 2391 C C . ALA A 1 297 ? -9.858 -4.579 9.446 1.00 98.38 297 ALA A C 1
ATOM 2393 O O . ALA A 1 297 ? -8.834 -4.736 8.784 1.00 98.38 297 ALA A O 1
ATOM 2394 N N . ARG A 1 298 ? -11.060 -4.952 9.005 1.00 97.62 298 ARG A N 1
ATOM 2395 C CA . ARG A 1 298 ? -11.317 -5.525 7.673 1.00 97.62 298 ARG A CA 1
ATOM 2396 C C . ARG A 1 298 ? -12.537 -4.889 7.030 1.00 97.62 298 ARG A C 1
ATOM 2398 O O . ARG A 1 298 ? -13.366 -4.301 7.718 1.00 97.62 298 ARG A O 1
ATOM 2405 N N . GLY A 1 299 ? -12.681 -5.008 5.718 1.00 97.12 299 GLY A N 1
ATOM 2406 C CA . GLY A 1 299 ? -13.887 -4.519 5.065 1.00 97.12 299 GLY A CA 1
ATOM 2407 C C . GLY A 1 299 ? -13.903 -4.652 3.554 1.00 97.12 299 GLY A C 1
ATOM 2408 O O . GLY A 1 299 ? -13.015 -5.238 2.932 1.00 97.12 299 GLY A O 1
ATOM 2409 N N . THR A 1 300 ? -14.955 -4.078 2.974 1.00 96.12 300 THR A N 1
ATOM 2410 C CA . THR A 1 300 ? -15.222 -4.062 1.532 1.00 96.12 300 THR A CA 1
ATOM 2411 C C . THR A 1 300 ? -15.714 -2.684 1.081 1.00 96.12 300 THR A C 1
ATOM 2413 O O . THR A 1 300 ? -15.718 -1.720 1.852 1.00 96.12 300 THR A O 1
ATOM 2416 N N . GLN A 1 301 ? -16.149 -2.551 -0.176 1.00 92.00 301 GLN A N 1
ATOM 2417 C CA . GLN A 1 301 ? -16.851 -1.355 -0.646 1.00 92.00 301 GLN A CA 1
ATOM 2418 C C . GLN A 1 301 ? -18.170 -1.148 0.123 1.00 92.00 301 GLN A C 1
ATOM 2420 O O . GLN A 1 301 ? -19.202 -1.723 -0.212 1.00 92.00 301 GLN A O 1
ATOM 2425 N N . GLY A 1 302 ? -18.141 -0.282 1.139 1.00 89.38 302 GLY A N 1
ATOM 2426 C CA . GLY A 1 302 ? -19.330 0.210 1.843 1.00 89.38 302 GLY A CA 1
ATOM 2427 C C . GLY A 1 302 ? -19.394 -0.125 3.331 1.00 89.38 302 GLY A C 1
ATOM 2428 O O . GLY A 1 302 ? -20.068 0.610 4.056 1.00 89.38 302 GLY A O 1
ATOM 2429 N N . GLN A 1 303 ? -18.648 -1.135 3.789 1.00 96.00 303 GLN A N 1
ATOM 2430 C CA . GLN A 1 303 ? -18.591 -1.523 5.201 1.00 96.00 303 GLN A CA 1
ATOM 2431 C C . GLN A 1 303 ? -17.162 -1.745 5.706 1.00 96.00 303 GLN A C 1
ATOM 2433 O O . GLN A 1 303 ? -16.289 -2.191 4.956 1.00 96.00 303 GLN A O 1
ATOM 2438 N N . MET A 1 304 ? -16.953 -1.464 6.989 1.00 98.19 304 MET A N 1
ATOM 2439 C CA . MET A 1 304 ? -15.699 -1.689 7.704 1.00 98.19 304 MET A CA 1
ATOM 2440 C C . MET A 1 304 ? -15.994 -2.253 9.093 1.00 98.19 304 MET A C 1
ATOM 2442 O O . MET A 1 304 ? -16.867 -1.750 9.788 1.00 98.19 304 MET A O 1
ATOM 2446 N N . GLN A 1 305 ? -15.239 -3.260 9.507 1.00 98.62 305 GLN A N 1
ATOM 2447 C CA . GLN A 1 305 ? -15.242 -3.799 10.862 1.00 98.62 305 GLN A CA 1
ATOM 2448 C C . GLN A 1 305 ? -13.919 -3.432 11.528 1.00 98.62 305 GLN A C 1
ATOM 2450 O O . GLN A 1 305 ? -12.856 -3.655 10.945 1.00 98.62 305 GLN A O 1
ATOM 2455 N N . ILE A 1 306 ? -13.980 -2.843 12.718 1.00 98.56 306 ILE A N 1
ATOM 2456 C CA . ILE A 1 306 ? -12.840 -2.429 13.533 1.00 98.56 306 ILE A CA 1
ATOM 2457 C C . ILE A 1 306 ? -12.777 -3.349 14.746 1.00 98.56 306 ILE A C 1
ATOM 2459 O O . ILE A 1 306 ? -13.696 -3.371 15.556 1.00 98.56 306 ILE A O 1
ATOM 2463 N N . TYR A 1 307 ? -11.663 -4.055 14.875 1.00 98.19 307 TYR A N 1
ATOM 2464 C CA . TYR A 1 307 ? -11.389 -4.979 15.972 1.00 98.19 307 TYR A CA 1
ATOM 2465 C C . TYR A 1 307 ? -10.488 -4.350 17.029 1.00 98.19 307 TYR A C 1
ATOM 2467 O O . TYR A 1 307 ? -10.611 -4.623 18.217 1.00 98.19 307 TYR A O 1
ATOM 2475 N N . ARG A 1 308 ? -9.551 -3.494 16.599 1.00 97.38 308 ARG A N 1
ATOM 2476 C CA . ARG A 1 308 ? -8.569 -2.864 17.488 1.00 97.38 308 ARG A CA 1
ATOM 2477 C C . ARG A 1 308 ? -8.459 -1.386 17.180 1.00 97.38 308 ARG A C 1
ATOM 2479 O O . ARG A 1 308 ? -7.889 -0.982 16.168 1.00 97.38 308 ARG A O 1
ATOM 2486 N N . VAL A 1 309 ? -8.984 -0.562 18.079 1.00 96.06 309 VAL A N 1
ATOM 2487 C CA . VAL A 1 309 ? -9.018 0.890 17.876 1.00 96.06 309 VAL A CA 1
ATOM 2488 C C . VAL A 1 309 ? -7.642 1.530 17.990 1.00 96.06 309 VAL A C 1
ATOM 2490 O O . VAL A 1 309 ? -7.321 2.418 17.207 1.00 96.06 309 VAL A O 1
ATOM 2493 N N . ARG A 1 310 ? -6.790 1.070 18.912 1.00 96.19 310 ARG A N 1
ATOM 2494 C CA . ARG A 1 310 ? -5.489 1.704 19.132 1.00 96.19 310 ARG A CA 1
ATOM 2495 C C . ARG A 1 310 ? -4.546 1.601 17.925 1.00 96.19 310 ARG A C 1
ATOM 2497 O O . ARG A 1 310 ? -4.147 2.663 17.448 1.00 96.19 310 ARG A O 1
ATOM 2504 N N . PRO A 1 311 ? -4.285 0.413 17.350 1.00 96.88 311 PRO A N 1
ATOM 2505 C CA . PRO A 1 311 ? -3.483 0.305 16.131 1.00 96.88 311 PRO A CA 1
ATOM 2506 C C . PRO A 1 311 ? -4.086 1.052 14.930 1.00 96.88 311 PRO A C 1
ATOM 2508 O O . PRO A 1 311 ? -3.357 1.508 14.052 1.00 96.88 311 PRO A O 1
ATOM 2511 N N . LEU A 1 312 ? -5.415 1.225 14.887 1.00 97.69 312 LEU A N 1
ATOM 2512 C CA . LEU A 1 312 ? -6.069 2.033 13.855 1.00 97.69 312 LEU A CA 1
ATOM 2513 C C . LEU A 1 312 ? -5.717 3.525 13.994 1.00 97.69 312 LEU A C 1
ATOM 2515 O O . LEU A 1 312 ? -5.427 4.181 12.995 1.00 97.69 312 LEU A O 1
ATOM 2519 N N . ILE A 1 313 ? -5.713 4.055 15.222 1.00 97.50 313 ILE A N 1
ATOM 2520 C CA . ILE A 1 313 ? -5.271 5.428 15.526 1.00 97.50 313 ILE A CA 1
ATOM 2521 C C . ILE A 1 313 ? -3.758 5.582 15.326 1.00 97.50 313 ILE A C 1
ATOM 2523 O O . ILE A 1 313 ? -3.288 6.648 14.915 1.00 97.50 313 ILE A O 1
ATOM 2527 N N . ASP A 1 314 ? -2.985 4.520 15.552 1.00 96.94 314 ASP A N 1
ATOM 2528 C CA . ASP A 1 314 ? -1.535 4.541 15.362 1.00 96.94 314 ASP A CA 1
ATOM 2529 C C . ASP A 1 314 ? -1.129 4.815 13.902 1.00 96.94 314 ASP A C 1
ATOM 2531 O O . ASP A 1 314 ? -0.075 5.399 13.665 1.00 96.94 314 ASP A O 1
ATOM 2535 N N . ILE A 1 315 ? -2.000 4.544 12.921 1.00 96.75 315 ILE A N 1
ATOM 2536 C CA . ILE A 1 315 ? -1.789 4.945 11.517 1.00 96.75 315 ILE A CA 1
ATOM 2537 C C . ILE A 1 315 ? -1.624 6.470 11.382 1.00 96.75 315 ILE A C 1
ATOM 2539 O O . ILE A 1 315 ? -0.817 6.931 10.575 1.00 96.75 315 ILE A O 1
ATOM 2543 N N . ASP A 1 316 ? -2.346 7.275 12.163 1.00 96.56 316 ASP A N 1
ATOM 2544 C CA . ASP A 1 316 ? -2.155 8.732 12.178 1.00 96.56 316 ASP A CA 1
ATOM 2545 C C . ASP A 1 316 ? -0.946 9.138 13.026 1.00 96.56 316 ASP A C 1
ATOM 2547 O O . ASP A 1 316 ? -0.158 9.993 12.611 1.00 96.56 316 ASP A O 1
ATOM 2551 N N . ARG A 1 317 ? -0.734 8.477 14.169 1.00 96.00 317 ARG A N 1
ATOM 2552 C CA . ARG A 1 317 ? 0.411 8.757 15.051 1.00 96.00 317 ARG A CA 1
ATOM 2553 C C . ARG A 1 317 ? 1.747 8.501 14.366 1.00 96.00 317 ARG A C 1
ATOM 2555 O O . ARG A 1 317 ? 2.660 9.306 14.498 1.00 96.00 317 ARG A O 1
ATOM 2562 N N . TYR A 1 318 ? 1.867 7.436 13.579 1.00 95.38 318 TYR A N 1
ATOM 2563 C CA . TYR A 1 318 ? 3.108 7.087 12.883 1.00 95.38 318 TYR A CA 1
ATOM 2564 C C . TYR A 1 318 ? 3.448 8.014 11.708 1.00 95.38 318 TYR A C 1
ATOM 2566 O O . TYR A 1 318 ? 4.539 7.924 11.147 1.00 95.38 318 TYR A O 1
ATOM 2574 N N . GLN A 1 319 ? 2.557 8.944 11.355 1.00 93.31 319 GLN A N 1
ATOM 2575 C CA . GLN A 1 319 ? 2.884 10.067 10.469 1.00 93.31 319 GLN A CA 1
ATOM 2576 C C . GLN A 1 319 ? 3.626 11.187 11.218 1.00 93.31 319 GLN A C 1
ATOM 2578 O O . GLN A 1 319 ? 4.224 12.058 10.588 1.00 93.31 319 GLN A O 1
ATOM 2583 N N . ARG A 1 320 ? 3.592 11.175 12.556 1.00 92.62 320 ARG A N 1
ATOM 2584 C CA . ARG A 1 320 ? 4.154 12.186 13.457 1.00 92.62 320 ARG A CA 1
ATOM 2585 C C . ARG A 1 320 ? 5.304 11.580 14.248 1.00 92.62 320 ARG A C 1
ATOM 2587 O O . ARG A 1 320 ? 5.181 11.266 15.427 1.00 92.62 320 ARG A O 1
ATOM 2594 N N . ILE A 1 321 ? 6.426 11.402 13.569 1.00 93.75 321 ILE A N 1
ATOM 2595 C CA . ILE A 1 321 ? 7.650 10.856 14.155 1.00 93.75 321 ILE A CA 1
ATOM 2596 C C . ILE A 1 321 ? 8.846 11.735 13.814 1.00 93.75 321 ILE A C 1
ATOM 2598 O O . ILE A 1 321 ? 8.859 12.434 12.798 1.00 93.75 321 ILE A O 1
ATOM 2602 N N . ASN A 1 322 ? 9.866 11.692 14.662 1.00 93.81 322 ASN A N 1
ATOM 2603 C CA . ASN A 1 322 ? 11.127 12.364 14.404 1.00 93.81 322 ASN A CA 1
ATOM 2604 C C . ASN A 1 322 ? 11.996 11.502 13.480 1.00 93.81 322 ASN A C 1
ATOM 2606 O O . ASN A 1 322 ? 12.657 10.563 13.918 1.00 93.81 322 ASN A O 1
ATOM 2610 N N . VAL A 1 323 ? 12.034 11.842 12.192 1.00 93.44 323 VAL A N 1
ATOM 2611 C CA . VAL A 1 323 ? 12.859 11.121 11.204 1.00 93.44 323 VAL A CA 1
ATOM 2612 C C . VAL A 1 323 ? 14.367 11.298 11.420 1.00 93.44 323 VAL A C 1
ATOM 2614 O O . VAL A 1 323 ? 15.148 10.527 10.875 1.00 93.44 323 VAL A O 1
ATOM 2617 N N . LEU A 1 324 ? 14.771 12.285 12.228 1.00 93.81 324 LEU A N 1
ATOM 2618 C CA . LEU A 1 324 ? 16.161 12.558 12.602 1.00 93.81 324 LEU A CA 1
ATOM 2619 C C . LEU A 1 324 ? 16.511 11.989 13.989 1.00 93.81 324 LEU A C 1
ATOM 2621 O O . LEU A 1 324 ? 17.490 12.415 14.602 1.00 93.81 324 LEU A O 1
ATOM 2625 N N . ALA A 1 325 ? 15.697 11.069 14.516 1.00 91.94 325 ALA A N 1
ATOM 2626 C CA . ALA A 1 325 ? 15.941 10.435 15.805 1.00 91.94 325 ALA A CA 1
ATOM 2627 C C . ALA A 1 325 ? 17.306 9.731 15.832 1.00 91.94 325 ALA A C 1
ATOM 2629 O O . ALA A 1 325 ? 17.663 8.987 14.917 1.00 91.94 325 ALA A O 1
ATOM 2630 N N . THR A 1 326 ? 18.057 9.946 16.914 1.00 89.38 326 THR A N 1
ATOM 2631 C CA . THR A 1 326 ? 19.358 9.294 17.149 1.00 89.38 326 THR A CA 1
ATOM 2632 C C . THR A 1 326 ? 19.290 8.207 18.226 1.00 89.38 326 THR A C 1
ATOM 2634 O O . THR A 1 326 ? 20.264 7.488 18.435 1.00 89.38 326 THR A O 1
ATOM 2637 N N . SER A 1 327 ? 18.129 8.034 18.865 1.00 88.94 327 SER A N 1
ATOM 2638 C CA . SER A 1 327 ? 17.811 6.925 19.770 1.00 88.94 327 SER A CA 1
ATOM 2639 C C . SER A 1 327 ? 16.343 6.489 19.616 1.00 88.94 327 SER A C 1
ATOM 2641 O O . SER A 1 327 ? 15.531 7.283 19.131 1.00 88.94 327 SER A O 1
ATOM 2643 N N . PRO A 1 328 ? 15.972 5.261 20.035 1.00 86.88 328 PRO A N 1
ATOM 2644 C CA . PRO A 1 328 ? 14.588 4.778 19.964 1.00 86.88 328 PRO A CA 1
ATOM 2645 C C . PRO A 1 328 ? 13.577 5.703 20.658 1.00 86.88 328 PRO A C 1
ATOM 2647 O O . PRO A 1 328 ? 12.552 6.040 20.072 1.00 86.88 328 PRO A O 1
ATOM 2650 N N . ASP A 1 329 ? 13.909 6.211 21.849 1.00 87.75 329 ASP A N 1
ATOM 2651 C CA . ASP A 1 329 ? 13.028 7.097 22.631 1.00 87.75 329 ASP A CA 1
ATOM 2652 C C . ASP A 1 329 ? 12.732 8.436 21.939 1.00 87.75 329 ASP A C 1
ATOM 2654 O O . ASP A 1 329 ? 11.776 9.127 22.285 1.00 87.75 329 ASP A O 1
ATOM 2658 N N . GLN A 1 330 ? 13.553 8.822 20.958 1.00 91.44 330 GLN A N 1
ATOM 2659 C CA . GLN A 1 330 ? 13.360 10.046 20.185 1.00 91.44 330 GLN A CA 1
ATOM 2660 C C . GLN A 1 330 ? 12.468 9.848 18.960 1.00 91.44 330 GLN A C 1
ATOM 2662 O O . GLN A 1 330 ? 12.137 10.849 18.333 1.00 91.44 330 GLN A O 1
ATOM 2667 N N . VAL A 1 331 ? 12.125 8.610 18.577 1.00 91.69 331 VAL A N 1
ATOM 2668 C CA . VAL A 1 331 ? 11.361 8.325 17.348 1.00 91.69 331 VAL A CA 1
ATOM 2669 C C . VAL A 1 331 ? 9.935 8.855 17.463 1.00 91.69 331 VAL A C 1
ATOM 2671 O O . VAL A 1 331 ? 9.453 9.539 16.558 1.00 91.69 331 VAL A O 1
ATOM 2674 N N . ALA A 1 332 ? 9.266 8.558 18.575 1.00 88.69 332 ALA A N 1
ATOM 2675 C CA . ALA A 1 332 ? 7.905 9.006 18.823 1.00 88.69 332 ALA A CA 1
ATOM 2676 C C . ALA A 1 332 ? 7.840 10.537 18.979 1.00 88.69 332 ALA A C 1
ATOM 2678 O O . ALA A 1 332 ? 8.724 11.157 19.574 1.00 88.69 332 ALA A O 1
ATOM 2679 N N . ALA A 1 333 ? 6.776 11.165 18.467 1.00 87.25 333 ALA A N 1
ATOM 2680 C CA . ALA A 1 333 ? 6.502 12.566 18.783 1.00 87.25 333 ALA A CA 1
ATOM 2681 C C . ALA A 1 333 ? 6.188 12.762 20.276 1.00 87.25 333 ALA A C 1
ATOM 2683 O O . ALA A 1 333 ? 5.894 11.818 21.010 1.00 87.25 333 ALA A O 1
ATOM 2684 N N . ALA A 1 334 ? 6.206 14.023 20.719 1.00 88.19 334 ALA A N 1
ATOM 2685 C CA . ALA A 1 334 ? 5.816 14.385 22.078 1.00 88.19 334 ALA A CA 1
ATOM 2686 C C . ALA A 1 334 ? 4.423 13.827 22.427 1.00 88.19 334 A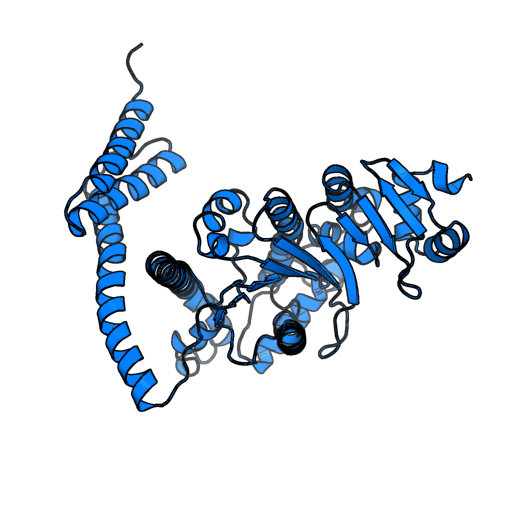LA A C 1
ATOM 2688 O O . ALA A 1 334 ? 3.507 13.881 21.604 1.00 88.19 334 ALA A O 1
ATOM 2689 N N . SER A 1 335 ? 4.252 13.345 23.661 1.00 87.31 335 SER A N 1
ATOM 2690 C CA . SER A 1 335 ? 3.032 12.672 24.141 1.00 87.31 335 SER A CA 1
ATOM 2691 C C . SER A 1 335 ? 1.741 13.448 23.854 1.00 87.31 335 SER A C 1
ATOM 2693 O O . SER A 1 335 ? 0.747 12.859 23.435 1.00 87.31 335 SER A O 1
ATOM 2695 N N . GLU A 1 336 ? 1.771 14.775 23.985 1.00 90.06 336 GLU A N 1
ATOM 2696 C CA . GLU A 1 336 ? 0.662 15.675 23.643 1.00 90.06 336 GLU A CA 1
ATOM 2697 C C . GLU A 1 336 ? 0.191 15.523 22.186 1.00 90.06 336 GLU A C 1
ATOM 2699 O O . GLU A 1 336 ? -1.006 15.470 21.905 1.00 90.06 336 GLU A O 1
ATOM 2704 N N . GLN A 1 337 ? 1.122 15.367 21.242 1.00 90.56 337 GLN A N 1
ATOM 2705 C CA . GLN A 1 337 ? 0.798 15.179 19.825 1.00 90.56 337 GLN A CA 1
ATOM 2706 C C . GLN A 1 337 ? 0.247 13.786 19.519 1.00 90.56 337 GLN A C 1
ATOM 2708 O O . GLN A 1 337 ? -0.378 13.610 18.473 1.00 90.56 337 GLN A O 1
ATOM 2713 N N . LEU A 1 338 ? 0.473 12.814 20.409 1.00 92.00 338 LEU A N 1
ATOM 2714 C CA . LEU A 1 338 ? 0.036 11.423 20.276 1.00 92.00 338 LEU A CA 1
ATOM 2715 C C . LEU A 1 338 ? -1.314 11.149 20.957 1.00 92.00 338 LEU A C 1
ATOM 2717 O O . LEU A 1 338 ? -1.863 10.051 20.814 1.00 92.00 338 LEU A O 1
ATOM 2721 N N . LYS A 1 339 ? -1.892 12.136 21.653 1.00 95.06 339 LYS A N 1
ATOM 2722 C CA . LYS A 1 339 ? -3.257 12.048 22.191 1.00 95.06 339 LYS A CA 1
ATOM 2723 C C . LYS A 1 339 ? -4.269 11.717 21.096 1.00 95.06 339 LYS A C 1
ATOM 2725 O O . LYS A 1 339 ? -4.097 12.103 19.937 1.00 95.06 339 LYS A O 1
ATOM 2730 N N . VAL A 1 340 ? -5.330 11.000 21.466 1.00 96.44 340 VAL A N 1
ATOM 2731 C CA . VAL A 1 340 ? -6.367 10.543 20.527 1.00 96.44 340 VAL A CA 1
ATOM 2732 C C . VAL A 1 340 ? -6.971 11.719 19.765 1.00 96.44 340 VAL A C 1
ATOM 2734 O O . VAL A 1 340 ? -6.997 11.679 18.541 1.00 96.44 340 VAL A O 1
ATOM 2737 N N . GLU A 1 341 ? -7.336 12.803 20.453 1.00 95.75 341 GLU A N 1
ATOM 2738 C CA . GLU A 1 341 ? -7.905 14.031 19.868 1.00 95.75 341 GLU A CA 1
ATOM 2739 C C . GLU A 1 341 ? -7.130 14.573 18.655 1.00 95.75 341 GLU A C 1
ATOM 2741 O O . GLU A 1 341 ? -7.726 15.074 17.700 1.00 95.75 341 GLU A O 1
ATOM 2746 N N . ASN A 1 342 ? -5.809 14.391 18.656 1.00 96.00 342 ASN A N 1
ATOM 2747 C CA . ASN A 1 342 ? -4.901 14.879 17.630 1.00 96.00 342 ASN A CA 1
ATOM 2748 C C . ASN A 1 342 ? -4.714 13.899 16.457 1.00 96.00 342 ASN A C 1
ATOM 2750 O O . ASN A 1 342 ? -4.139 14.296 15.443 1.00 96.00 342 ASN A O 1
ATOM 2754 N N . ASN A 1 343 ? -5.196 12.654 16.564 1.00 97.12 343 ASN A N 1
ATOM 2755 C CA . ASN A 1 343 ? -4.923 11.541 15.640 1.00 97.12 343 ASN A CA 1
ATOM 2756 C C . ASN A 1 343 ? -6.200 10.803 15.177 1.00 97.12 343 ASN A C 1
ATOM 2758 O O . ASN A 1 343 ? -6.170 9.622 14.850 1.00 97.12 343 ASN A O 1
ATOM 2762 N N . LEU A 1 344 ? -7.342 11.498 15.141 1.00 97.19 344 LEU A N 1
ATOM 2763 C CA . LEU A 1 344 ? -8.620 10.965 14.637 1.00 97.19 344 LEU A CA 1
ATOM 2764 C C . LEU A 1 344 ? -8.822 11.166 13.124 1.00 97.19 344 LEU A C 1
ATOM 2766 O O . LEU A 1 344 ? -9.909 10.900 12.611 1.00 97.19 344 LEU A O 1
ATOM 2770 N N . GLY A 1 345 ? -7.833 11.686 12.399 1.00 96.94 345 GLY A N 1
ATOM 2771 C CA . GLY A 1 345 ? -7.972 12.092 11.000 1.00 96.94 345 GLY A CA 1
ATOM 2772 C C . GLY A 1 345 ? -8.371 10.938 10.082 1.00 96.94 345 GLY A C 1
ATOM 2773 O O . GLY A 1 345 ? -9.274 11.097 9.256 1.00 96.94 345 GLY A O 1
ATOM 2774 N N . PHE A 1 346 ? -7.747 9.771 10.235 1.00 97.75 346 PHE A N 1
ATOM 2775 C CA . PHE A 1 346 ? -8.103 8.583 9.467 1.00 97.75 346 PHE A CA 1
ATOM 2776 C C . PHE A 1 346 ? -9.494 8.050 9.839 1.00 97.75 346 PHE A C 1
ATOM 2778 O O . PHE A 1 346 ? -10.328 7.868 8.951 1.00 97.75 346 PHE A O 1
ATOM 2785 N N . LEU A 1 347 ? -9.795 7.894 11.134 1.00 98.06 347 LEU A N 1
ATOM 2786 C CA . LEU A 1 347 ? -11.106 7.415 11.589 1.00 98.06 347 LEU A CA 1
ATOM 2787 C C . LEU A 1 347 ? -12.245 8.337 11.126 1.00 98.06 347 LEU A C 1
ATOM 2789 O O . LEU A 1 347 ? -13.258 7.858 10.624 1.00 98.06 347 LEU A O 1
ATOM 2793 N N . ARG A 1 348 ? -12.068 9.662 11.203 1.00 97.50 348 ARG A N 1
ATOM 2794 C CA . ARG A 1 348 ? -13.051 10.635 10.695 1.00 97.50 348 ARG A CA 1
ATOM 2795 C C . ARG A 1 348 ? -13.276 10.495 9.191 1.00 97.50 348 ARG A C 1
ATOM 2797 O O . ARG A 1 348 ? -14.412 10.605 8.736 1.00 97.50 348 ARG A O 1
ATOM 2804 N N . GLN A 1 349 ? -12.223 10.225 8.416 1.00 96.69 349 GLN A N 1
ATOM 2805 C CA . GLN A 1 349 ? -12.380 9.929 6.991 1.00 96.69 349 GLN A CA 1
ATOM 2806 C C . GLN A 1 349 ? -13.145 8.621 6.769 1.00 96.69 349 GLN A C 1
ATOM 2808 O O . GLN A 1 349 ? -14.001 8.586 5.888 1.00 96.69 349 GLN A O 1
ATOM 2813 N N . CYS A 1 350 ? -12.900 7.577 7.568 1.00 97.25 350 CYS A N 1
ATOM 2814 C CA . CYS A 1 350 ? -13.685 6.345 7.502 1.00 97.25 350 CYS A CA 1
ATOM 2815 C C . CYS A 1 350 ? -15.167 6.624 7.778 1.00 97.25 350 CYS A C 1
ATOM 2817 O O . CYS A 1 350 ? -16.004 6.284 6.946 1.00 97.25 350 CYS A O 1
ATOM 2819 N N . ILE A 1 351 ? -15.487 7.317 8.876 1.00 96.75 351 ILE A N 1
ATOM 2820 C CA . ILE A 1 351 ? -16.863 7.688 9.254 1.00 96.75 351 ILE A CA 1
ATOM 2821 C C . ILE A 1 351 ? -17.569 8.448 8.124 1.00 96.75 351 ILE A C 1
ATOM 2823 O O . ILE A 1 351 ? -18.739 8.207 7.846 1.00 96.75 351 ILE A O 1
ATOM 2827 N N . ALA A 1 352 ? -16.853 9.337 7.434 1.00 94.88 352 ALA A N 1
ATOM 2828 C CA . ALA A 1 352 ? -17.407 10.120 6.334 1.00 94.88 352 ALA A CA 1
ATOM 2829 C C . ALA A 1 352 ? -17.598 9.335 5.020 1.00 94.88 352 ALA A C 1
ATOM 2831 O O . ALA A 1 352 ? -18.284 9.819 4.118 1.00 94.88 352 ALA A O 1
ATOM 2832 N N . LYS A 1 353 ? -16.937 8.183 4.847 1.00 93.44 353 LYS A N 1
ATOM 2833 C CA . LYS A 1 353 ? -16.874 7.454 3.564 1.00 93.44 353 LYS A CA 1
ATOM 2834 C C . LYS A 1 353 ? -17.571 6.099 3.588 1.00 93.44 353 LYS A C 1
ATOM 2836 O O . LYS A 1 353 ? -18.074 5.677 2.548 1.00 93.44 353 LYS A O 1
ATOM 2841 N N . PHE A 1 354 ? -17.593 5.417 4.727 1.00 95.75 354 PHE A N 1
ATOM 2842 C CA . PHE A 1 354 ? -18.285 4.143 4.884 1.00 95.75 354 PHE A CA 1
ATOM 2843 C C . PHE A 1 354 ? -19.750 4.361 5.256 1.00 95.75 354 PHE A C 1
ATOM 2845 O O . PHE A 1 354 ? -20.091 5.282 5.994 1.00 95.75 354 PHE A O 1
ATOM 2852 N N . LYS A 1 355 ? -20.629 3.495 4.743 1.00 94.50 355 LYS A N 1
ATOM 2853 C CA . LYS A 1 355 ? -22.053 3.515 5.110 1.00 94.50 355 LYS A CA 1
ATOM 2854 C C . LYS A 1 355 ? -22.275 2.886 6.481 1.00 94.50 355 LYS A C 1
ATOM 2856 O O . LYS A 1 355 ? -23.157 3.322 7.218 1.00 94.50 355 LYS A O 1
ATOM 2861 N N . LEU A 1 356 ? -21.477 1.863 6.777 1.00 97.88 356 LEU A N 1
ATOM 2862 C CA . LEU A 1 356 ? -21.505 1.097 8.008 1.00 97.88 356 LEU A CA 1
ATOM 2863 C C . LEU A 1 356 ? -20.076 0.902 8.512 1.00 97.88 356 LEU A C 1
ATOM 2865 O O . LEU A 1 356 ? -19.215 0.416 7.776 1.00 97.88 356 LEU A O 1
ATOM 2869 N N . ILE A 1 357 ? -19.839 1.270 9.764 1.00 98.56 357 ILE A N 1
ATOM 2870 C CA . ILE A 1 357 ? -18.652 0.860 10.511 1.00 98.56 357 ILE A CA 1
ATOM 2871 C C . ILE A 1 357 ? -19.133 0.092 11.731 1.00 98.56 357 ILE A C 1
ATOM 2873 O O . ILE A 1 357 ? -19.990 0.591 12.446 1.00 98.56 357 ILE A O 1
ATOM 2877 N N . GLU A 1 358 ? -18.590 -1.087 11.974 1.00 98.56 358 GLU A N 1
ATOM 2878 C CA . GLU A 1 358 ? -18.895 -1.902 13.149 1.00 98.56 358 GLU A CA 1
ATOM 2879 C C . GLU A 1 358 ? -17.642 -2.013 14.008 1.00 98.56 358 GLU A C 1
ATOM 2881 O O . GLU A 1 358 ? -16.551 -2.258 13.498 1.00 98.56 358 GLU A O 1
ATOM 2886 N N . PHE A 1 359 ? -17.791 -1.822 15.308 1.00 98.50 359 PHE A N 1
ATOM 2887 C CA . PHE A 1 359 ? -16.780 -2.119 16.306 1.00 98.50 359 PHE A CA 1
ATOM 2888 C C . PHE A 1 359 ? -17.102 -3.499 16.855 1.00 98.50 359 PHE A C 1
ATOM 2890 O O . PHE A 1 359 ? -18.202 -3.737 17.362 1.00 98.50 359 PHE A O 1
ATOM 2897 N N . VAL A 1 360 ? -16.152 -4.405 16.681 1.00 98.25 360 VAL A N 1
ATOM 2898 C CA . VAL A 1 360 ? -16.333 -5.835 16.888 1.00 98.25 360 VAL A CA 1
ATOM 2899 C C . VAL A 1 360 ? -15.406 -6.287 18.001 1.00 98.25 360 VAL A C 1
ATOM 2901 O O . VAL A 1 360 ? -14.228 -5.930 18.025 1.00 98.25 360 VAL A O 1
ATOM 2904 N N . ASP A 1 361 ? -15.946 -7.061 18.932 1.00 96.50 361 ASP A N 1
ATOM 2905 C CA . ASP A 1 361 ? -15.169 -7.654 20.009 1.00 96.50 361 ASP A CA 1
ATOM 2906 C C . ASP A 1 361 ? -14.260 -8.767 19.474 1.00 96.50 361 ASP A C 1
ATOM 2908 O O . ASP A 1 361 ? -14.698 -9.662 18.749 1.00 96.50 361 ASP A O 1
ATOM 2912 N N . LEU A 1 362 ? -12.985 -8.728 19.863 1.00 91.75 362 LEU A N 1
ATOM 2913 C CA . LEU A 1 362 ? -11.967 -9.670 19.393 1.00 91.75 362 LEU A CA 1
ATOM 2914 C C . LEU A 1 362 ? -12.250 -11.129 19.767 1.00 91.75 362 LEU A C 1
ATOM 2916 O O . LEU A 1 362 ? -11.800 -12.028 19.060 1.00 91.75 362 LEU A O 1
ATOM 2920 N N . THR A 1 363 ? -12.929 -11.372 20.889 1.00 92.19 363 THR A N 1
ATOM 2921 C CA . THR A 1 363 ? -13.108 -12.727 21.428 1.00 92.19 363 THR A CA 1
ATOM 2922 C C . THR A 1 363 ? -14.344 -13.392 20.842 1.00 92.19 363 THR A C 1
ATOM 2924 O O . THR A 1 363 ? -14.337 -14.585 20.548 1.00 92.19 363 THR A O 1
ATOM 2927 N N . THR A 1 364 ? -15.418 -12.621 20.696 1.00 94.50 364 THR A N 1
ATOM 2928 C CA . THR A 1 364 ? -16.739 -13.129 20.318 1.00 94.50 364 THR A CA 1
ATOM 2929 C C . THR A 1 364 ? -17.081 -12.916 18.844 1.00 94.50 364 THR A C 1
ATOM 2931 O O . THR A 1 364 ? -18.038 -13.521 18.372 1.00 94.50 364 THR A O 1
ATOM 2934 N N . ASP A 1 365 ? -16.325 -12.075 18.126 1.00 95.12 365 ASP A N 1
ATOM 2935 C CA . ASP A 1 365 ? -16.627 -11.597 16.763 1.00 95.12 365 ASP A CA 1
ATOM 2936 C C . ASP A 1 365 ? -18.014 -10.921 16.652 1.00 95.12 365 ASP A C 1
ATOM 2938 O O . ASP A 1 365 ? -18.581 -10.788 15.567 1.00 95.12 365 ASP A O 1
ATOM 2942 N N . ASN A 1 366 ? -18.565 -10.458 17.784 1.00 97.56 366 ASN A N 1
ATOM 2943 C CA . ASN A 1 366 ? -19.850 -9.769 17.849 1.00 97.56 366 ASN A CA 1
ATOM 2944 C C . ASN A 1 366 ? -19.670 -8.246 17.823 1.00 97.56 366 ASN A C 1
ATOM 2946 O O . ASN A 1 366 ? -18.793 -7.682 18.482 1.00 97.56 366 ASN A O 1
ATOM 2950 N N . CYS A 1 367 ? -20.541 -7.566 17.076 1.00 97.88 367 CYS A N 1
ATOM 2951 C CA . CYS A 1 367 ? -20.587 -6.108 17.021 1.00 97.88 367 CYS A CA 1
ATOM 2952 C C . CYS A 1 367 ? -21.197 -5.536 18.309 1.00 97.88 367 CYS A C 1
ATOM 2954 O O . CYS A 1 367 ? -22.329 -5.870 18.652 1.00 97.88 367 CYS A O 1
ATOM 2956 N N . PHE A 1 368 ? -20.491 -4.617 18.970 1.00 97.81 368 PHE A N 1
ATOM 2957 C CA . PHE A 1 368 ? -20.982 -3.943 20.180 1.00 97.81 368 PHE A CA 1
ATOM 2958 C C . PHE A 1 368 ? -21.369 -2.478 19.956 1.00 97.81 368 PHE A C 1
ATOM 2960 O O . PHE A 1 368 ? -22.229 -1.943 20.655 1.00 97.81 368 PHE A O 1
ATOM 2967 N N . MET A 1 369 ? -20.780 -1.824 18.957 1.00 97.81 369 MET A N 1
ATOM 2968 C CA . MET A 1 369 ? -21.076 -0.440 18.587 1.00 97.81 369 MET A CA 1
ATOM 2969 C C . MET A 1 369 ? -20.980 -0.310 17.075 1.00 97.81 369 MET A C 1
ATOM 2971 O O . MET A 1 369 ? -20.078 -0.870 16.464 1.00 97.81 369 MET A O 1
ATOM 2975 N N . ALA A 1 370 ? -21.874 0.450 16.461 1.00 98.06 370 ALA A N 1
ATOM 2976 C CA . ALA A 1 370 ? -21.816 0.709 15.035 1.00 98.06 370 ALA A CA 1
ATOM 2977 C C . ALA A 1 370 ? -21.959 2.198 14.730 1.00 98.06 370 ALA A C 1
ATOM 2979 O O . ALA A 1 370 ? -22.409 3.001 15.543 1.00 98.06 370 ALA A O 1
ATOM 2980 N N . ILE A 1 371 ? -21.530 2.573 13.532 1.00 98.00 371 ILE A N 1
ATOM 2981 C CA . ILE A 1 371 ? -21.702 3.899 12.965 1.00 98.00 371 ILE A CA 1
ATOM 2982 C C . ILE A 1 371 ? -22.438 3.716 11.647 1.00 98.00 371 ILE A C 1
ATOM 2984 O O . ILE A 1 371 ? -21.873 3.211 10.673 1.00 98.00 371 ILE A O 1
ATOM 2988 N N . ARG A 1 372 ? -23.703 4.137 11.609 1.00 96.31 372 ARG A N 1
ATOM 2989 C CA . ARG A 1 372 ? -24.530 4.120 10.399 1.00 96.31 372 ARG A CA 1
ATOM 2990 C C . ARG A 1 372 ? -24.648 5.528 9.853 1.00 96.31 372 ARG A C 1
ATOM 2992 O O . ARG A 1 372 ? -25.229 6.402 10.485 1.00 96.31 372 ARG A O 1
ATOM 2999 N N . SER A 1 373 ? -24.098 5.751 8.661 1.00 88.19 373 SER A N 1
ATOM 3000 C CA . SER A 1 373 ? -24.135 7.057 7.981 1.00 88.19 373 SER A CA 1
ATOM 3001 C C . SER A 1 373 ? -23.684 8.235 8.864 1.00 88.19 373 SER A C 1
ATOM 3003 O O . SER A 1 373 ? -24.237 9.329 8.785 1.00 88.19 373 SER A O 1
ATOM 3005 N N . GLY A 1 374 ? -22.675 8.007 9.710 1.00 91.06 374 GLY A N 1
ATOM 3006 C CA . GLY A 1 374 ? -22.110 9.015 10.612 1.00 91.06 374 GLY A CA 1
ATOM 3007 C C . GLY A 1 374 ? -22.715 9.062 12.018 1.00 91.06 374 GLY A C 1
ATOM 3008 O O . GLY A 1 374 ? -22.126 9.695 12.890 1.00 91.06 374 GLY A O 1
ATOM 3009 N N . SER A 1 375 ? -23.835 8.380 12.264 1.00 93.44 375 SER A N 1
ATOM 3010 C CA . SER A 1 375 ? -24.473 8.314 13.581 1.00 93.44 375 SER A CA 1
ATOM 3011 C C . SER A 1 375 ? -24.015 7.083 14.348 1.00 93.44 375 SER A C 1
ATOM 3013 O O . SER A 1 375 ? -24.067 5.975 13.817 1.00 93.44 375 SER A O 1
ATOM 3015 N N . PHE A 1 376 ? -23.583 7.286 15.590 1.00 96.62 376 PHE A N 1
ATOM 3016 C CA . PHE A 1 376 ? -23.196 6.207 16.488 1.00 96.62 376 PHE A CA 1
ATOM 3017 C C . PHE A 1 376 ? -24.434 5.536 17.080 1.00 96.62 376 PHE A C 1
ATOM 3019 O O . PHE A 1 376 ? -25.373 6.204 17.509 1.00 96.62 376 PHE A O 1
ATOM 3026 N N . GLU A 1 377 ? -24.408 4.213 17.117 1.00 95.81 377 GLU A N 1
ATOM 3027 C CA . GLU A 1 377 ? -25.425 3.368 17.721 1.00 95.81 377 GLU A CA 1
ATOM 3028 C C . GLU A 1 377 ? -24.751 2.297 18.575 1.00 95.81 377 GLU A C 1
ATOM 3030 O O . GLU A 1 377 ? -23.696 1.756 18.230 1.00 95.81 377 GLU A O 1
ATOM 3035 N N . LEU A 1 378 ? -25.375 1.989 19.701 1.00 96.44 378 LEU A N 1
ATOM 3036 C CA . LEU A 1 378 ? -24.931 0.929 20.582 1.00 96.44 378 LEU A CA 1
ATOM 3037 C C . LEU A 1 378 ? -25.727 -0.340 20.256 1.00 96.44 378 LEU A C 1
ATOM 3039 O O . LEU A 1 378 ? -26.956 -0.309 20.209 1.00 96.44 378 LEU A O 1
ATOM 3043 N N . VAL A 1 379 ? -25.012 -1.430 19.976 1.00 97.00 379 VAL A N 1
ATOM 3044 C CA . VAL A 1 379 ? -25.589 -2.701 19.505 1.00 97.00 379 VAL A CA 1
ATOM 3045 C C . VAL A 1 379 ? -25.679 -3.706 20.651 1.00 97.00 379 VAL A C 1
ATOM 3047 O O . VAL A 1 379 ? -26.711 -4.351 20.816 1.00 97.00 379 VAL A O 1
ATOM 3050 N N . ASP A 1 380 ? -24.633 -3.785 21.475 1.00 97.00 380 ASP A N 1
ATOM 3051 C CA . ASP A 1 380 ? -24.585 -4.621 22.675 1.00 97.00 380 ASP A CA 1
ATOM 3052 C C . ASP A 1 380 ? -23.981 -3.816 23.831 1.00 97.00 380 ASP A C 1
ATOM 3054 O O . ASP A 1 380 ? -22.808 -3.441 23.805 1.00 97.00 380 ASP A O 1
ATOM 3058 N N . THR A 1 381 ? -24.796 -3.520 24.846 1.00 95.19 381 THR A N 1
ATOM 3059 C CA . THR A 1 381 ? -24.398 -2.653 25.966 1.00 95.19 381 THR A CA 1
ATOM 3060 C C . THR A 1 381 ? -23.386 -3.319 26.879 1.00 95.19 381 THR A C 1
ATOM 3062 O O . THR A 1 381 ? -22.512 -2.645 27.421 1.00 95.19 381 THR A O 1
ATOM 3065 N N . GLU A 1 382 ? -23.501 -4.629 27.069 1.00 95.31 382 GLU A N 1
ATOM 3066 C CA . GLU A 1 382 ? -22.613 -5.357 27.963 1.00 95.31 382 GLU A CA 1
ATOM 3067 C C . GLU A 1 382 ? -21.233 -5.484 27.323 1.00 95.31 382 GLU A C 1
ATOM 3069 O O . GLU A 1 382 ? -20.224 -5.115 27.926 1.00 95.31 382 GLU A O 1
ATOM 3074 N N . LEU A 1 383 ? -21.200 -5.876 26.050 1.00 96.12 383 LEU A N 1
ATOM 3075 C CA . LEU A 1 383 ? -19.960 -5.985 25.293 1.00 96.12 383 LEU A CA 1
ATOM 3076 C C . LEU A 1 383 ? -19.295 -4.616 25.080 1.00 96.12 383 LEU A C 1
ATOM 3078 O O . LEU A 1 383 ? -18.069 -4.508 25.145 1.00 96.12 383 LEU A O 1
ATOM 3082 N N . PHE A 1 384 ? -20.090 -3.552 24.909 1.00 96.94 384 PHE A N 1
ATOM 3083 C CA . PHE A 1 384 ? -19.590 -2.179 24.862 1.00 96.94 384 PHE A CA 1
ATOM 3084 C C . PHE A 1 384 ? -18.891 -1.789 26.167 1.00 96.94 384 PHE A C 1
ATOM 3086 O O . PHE A 1 384 ? -17.758 -1.318 26.117 1.00 96.94 384 PHE A O 1
ATOM 3093 N N . ARG A 1 385 ? -19.504 -2.031 27.336 1.00 95.25 385 ARG A N 1
ATOM 3094 C CA . ARG A 1 385 ? -18.881 -1.728 28.641 1.00 95.25 385 ARG A CA 1
ATOM 3095 C C . ARG A 1 385 ? -17.591 -2.512 28.865 1.00 95.25 385 ARG A C 1
ATOM 3097 O O . ARG A 1 385 ? -16.632 -1.950 29.388 1.00 95.25 385 ARG A O 1
ATOM 3104 N N . GLN A 1 386 ? -17.555 -3.777 28.450 1.00 95.56 386 GLN A N 1
ATOM 3105 C CA . GLN A 1 386 ? -16.356 -4.615 28.537 1.00 95.56 386 GLN A CA 1
ATOM 3106 C C . GLN A 1 386 ? -15.216 -4.062 27.673 1.00 95.56 386 GLN A C 1
ATOM 3108 O O . GLN A 1 386 ? -14.079 -3.969 28.134 1.00 95.56 386 GLN A O 1
ATOM 3113 N N . ASN A 1 387 ? -15.525 -3.631 26.449 1.00 95.88 387 ASN A N 1
ATOM 3114 C CA . ASN A 1 387 ? -14.537 -3.069 25.530 1.00 95.88 387 ASN A CA 1
ATOM 3115 C C . ASN A 1 387 ? -14.121 -1.631 25.900 1.00 95.88 387 ASN A C 1
ATOM 3117 O O . ASN A 1 387 ? -12.997 -1.226 25.610 1.00 95.88 387 ASN A O 1
ATOM 3121 N N . LEU A 1 388 ? -14.977 -0.862 26.584 1.00 95.62 388 LEU A N 1
ATOM 3122 C CA . LEU A 1 388 ? -14.717 0.527 26.992 1.00 95.62 388 LEU A CA 1
ATOM 3123 C C . LEU A 1 388 ? -13.580 0.671 28.024 1.00 95.62 388 LEU A C 1
ATOM 3125 O O . LEU A 1 388 ? -13.107 1.778 28.266 1.00 95.62 388 LEU A O 1
ATOM 3129 N N . VAL A 1 389 ? -13.104 -0.438 28.601 1.00 94.25 389 VAL A N 1
ATOM 3130 C CA . VAL A 1 389 ? -11.886 -0.475 29.429 1.00 94.25 389 VAL A CA 1
ATOM 3131 C C . VAL A 1 389 ? -10.640 -0.078 28.618 1.00 94.25 389 VAL A C 1
ATOM 3133 O O . VAL A 1 389 ? -9.662 0.411 29.188 1.00 94.25 389 VAL A O 1
ATOM 3136 N N . ASP A 1 390 ? -10.660 -0.233 27.288 1.00 94.94 390 ASP A N 1
ATOM 3137 C CA . ASP A 1 390 ? -9.628 0.328 26.416 1.00 94.94 390 ASP A CA 1
ATOM 3138 C C . ASP A 1 390 ? -9.701 1.866 26.432 1.00 94.94 390 ASP A C 1
ATOM 3140 O O . ASP A 1 390 ? -10.645 2.479 25.930 1.00 94.94 390 ASP A O 1
ATOM 3144 N N . GLN A 1 391 ? -8.656 2.504 26.968 1.00 96.06 391 GLN A N 1
ATOM 3145 C CA . GLN A 1 391 ? -8.582 3.963 27.075 1.00 96.06 391 GLN A CA 1
ATOM 3146 C C . GLN A 1 391 ? -8.697 4.670 25.716 1.00 96.06 391 GLN A C 1
ATOM 3148 O O . GLN A 1 391 ? -9.272 5.750 25.629 1.00 96.06 391 GLN A O 1
ATOM 3153 N N . THR A 1 392 ? -8.170 4.077 24.641 1.00 96.62 392 THR A N 1
ATOM 3154 C CA . THR A 1 392 ? -8.289 4.662 23.300 1.00 96.62 392 THR A CA 1
ATOM 3155 C C . THR A 1 392 ? -9.734 4.613 22.819 1.00 96.62 392 THR A C 1
ATOM 3157 O O . THR A 1 392 ? -10.200 5.597 22.246 1.00 96.62 392 THR A O 1
ATOM 3160 N N . LEU A 1 393 ? -10.464 3.520 23.073 1.00 97.25 393 LEU A N 1
ATOM 3161 C CA . LEU A 1 393 ? -11.898 3.456 22.779 1.00 97.25 393 LEU A CA 1
ATOM 3162 C C . LEU A 1 393 ? -12.668 4.490 23.606 1.00 97.25 393 LEU A C 1
ATOM 3164 O O . LEU A 1 393 ? -13.454 5.248 23.041 1.00 97.25 393 LEU A O 1
ATOM 3168 N N . HIS A 1 394 ? -12.403 4.565 24.912 1.00 97.12 394 HIS A N 1
ATOM 3169 C CA . HIS A 1 394 ? -13.037 5.535 25.802 1.00 97.12 394 HIS A CA 1
ATOM 3170 C C . HIS A 1 394 ? -12.837 6.981 25.322 1.00 97.12 394 HIS A C 1
ATOM 3172 O O . HIS A 1 394 ? -13.795 7.756 25.251 1.00 97.12 394 HIS A O 1
ATOM 3178 N N . ASP A 1 395 ? -11.610 7.345 24.947 1.00 97.62 395 ASP A N 1
ATOM 3179 C CA . ASP A 1 395 ? -11.283 8.672 24.420 1.00 97.62 395 ASP A CA 1
ATOM 3180 C C . ASP A 1 395 ? -12.005 8.946 23.091 1.00 97.62 395 ASP A C 1
ATOM 3182 O O . ASP A 1 395 ? -12.544 10.035 22.892 1.00 97.62 395 ASP A O 1
ATOM 3186 N N . ILE A 1 396 ? -12.061 7.963 22.181 1.00 97.31 396 ILE A N 1
ATOM 3187 C CA . ILE A 1 396 ? -12.799 8.080 20.913 1.00 97.31 396 ILE A CA 1
ATOM 3188 C C . ILE A 1 396 ? -14.279 8.358 21.181 1.00 97.31 396 ILE A C 1
ATOM 3190 O O . ILE A 1 396 ? -14.834 9.292 20.600 1.00 97.31 396 ILE A O 1
ATOM 3194 N N . VAL A 1 397 ? -14.916 7.568 22.050 1.00 97.12 397 VAL A N 1
ATOM 3195 C CA . VAL A 1 397 ? -16.344 7.717 22.357 1.00 97.12 397 VAL A CA 1
ATOM 3196 C C . VAL A 1 397 ? -16.600 9.057 23.044 1.00 97.12 397 VAL A C 1
ATOM 3198 O O . VAL A 1 397 ? -17.491 9.785 22.623 1.00 97.12 397 VAL A O 1
ATOM 3201 N N . SER A 1 398 ? -15.768 9.451 24.008 1.00 97.12 398 SER A N 1
ATOM 3202 C CA . SER A 1 398 ? -15.876 10.747 24.693 1.00 97.12 398 SER A CA 1
ATOM 3203 C C . SER A 1 398 ? -15.821 11.935 23.724 1.00 97.12 398 SER A C 1
ATOM 3205 O O . SER A 1 398 ? -16.517 12.930 23.909 1.00 97.12 398 SER A O 1
ATOM 3207 N N . LEU A 1 399 ? -15.004 11.835 22.671 1.00 96.94 399 LEU A N 1
ATOM 3208 C CA . LEU A 1 399 ? -14.811 12.901 21.687 1.00 96.94 399 LEU A CA 1
ATOM 3209 C C . LEU A 1 399 ? -15.847 12.902 20.557 1.00 96.94 399 LEU A C 1
ATOM 3211 O O . LEU A 1 399 ? -16.109 13.960 19.982 1.00 96.94 399 LEU A O 1
ATOM 3215 N N . LEU A 1 400 ? -16.364 11.735 20.164 1.00 96.44 400 LEU A N 1
ATOM 3216 C CA . LEU A 1 400 ? -17.201 11.585 18.965 1.00 96.44 400 LEU A CA 1
ATOM 3217 C C . LEU A 1 400 ? -18.663 11.245 19.256 1.00 96.44 400 LEU A C 1
ATOM 3219 O O . LEU A 1 400 ? -19.517 11.555 18.428 1.00 96.44 400 LEU A O 1
ATOM 3223 N N . ALA A 1 401 ? -18.943 10.611 20.391 1.00 95.31 401 ALA A N 1
ATOM 3224 C CA . ALA A 1 401 ? -20.265 10.132 20.781 1.00 95.31 401 ALA A CA 1
ATOM 3225 C C . ALA A 1 401 ? -20.438 10.130 22.317 1.00 95.31 401 ALA A C 1
ATOM 3227 O O . ALA A 1 401 ? -20.722 9.080 22.897 1.00 95.31 401 ALA A O 1
ATOM 3228 N N . PRO A 1 402 ? -20.265 11.282 22.997 1.00 95.25 402 PRO A N 1
ATOM 3229 C CA . PRO A 1 402 ? -20.309 11.356 24.461 1.00 95.25 402 PRO A CA 1
ATOM 3230 C C . PRO A 1 402 ? -21.647 10.889 25.052 1.00 95.25 402 PRO A C 1
ATOM 3232 O O . PRO A 1 402 ? -21.674 10.384 26.171 1.00 95.25 402 PRO A O 1
ATOM 3235 N N . ASP A 1 403 ? -22.739 10.995 24.291 1.00 93.44 403 ASP A N 1
ATOM 3236 C CA . ASP A 1 403 ? -24.073 10.538 24.697 1.00 93.44 403 ASP A CA 1
ATOM 3237 C C . ASP A 1 403 ? -24.137 9.019 24.948 1.00 93.44 403 ASP A C 1
ATOM 3239 O O . ASP A 1 403 ? -24.995 8.554 25.691 1.00 93.44 403 ASP A O 1
ATOM 3243 N N . LEU A 1 404 ? -23.213 8.234 24.378 1.00 92.44 404 LEU A N 1
ATOM 3244 C CA . LEU A 1 404 ? -23.121 6.791 24.631 1.00 92.44 404 LEU A CA 1
ATOM 3245 C C . LEU A 1 404 ? -22.478 6.442 25.982 1.00 92.44 404 LEU A C 1
ATOM 3247 O O . LEU A 1 404 ? -22.487 5.279 26.370 1.00 92.44 404 LEU A O 1
ATOM 3251 N N . LEU A 1 405 ? -21.892 7.417 26.684 1.00 90.44 405 LEU A N 1
ATOM 3252 C CA . LEU A 1 405 ? -21.282 7.214 28.005 1.00 90.44 405 LEU A CA 1
ATOM 3253 C C . LEU A 1 405 ? -22.246 7.517 29.155 1.00 90.44 405 LEU A C 1
ATOM 3255 O O . LEU A 1 405 ? -21.959 7.182 30.303 1.00 90.44 405 LEU A O 1
ATOM 3259 N N . THR A 1 406 ? -23.350 8.203 28.863 1.00 79.38 406 THR A N 1
ATOM 3260 C CA . THR A 1 406 ? -24.316 8.682 29.860 1.00 79.38 406 THR A CA 1
ATOM 3261 C C . THR A 1 406 ? -25.617 7.876 29.884 1.00 79.38 406 THR A C 1
ATOM 3263 O O . THR A 1 406 ? -26.405 8.060 30.814 1.00 79.38 406 THR A O 1
ATOM 3266 N N . GLY A 1 407 ? -25.829 6.988 28.905 1.00 59.41 407 GLY A N 1
ATOM 3267 C CA . GLY A 1 407 ? -26.901 5.981 28.869 1.00 59.41 407 GLY A CA 1
ATOM 3268 C C . GLY A 1 407 ? -26.403 4.597 29.263 1.00 59.41 407 GLY A C 1
ATOM 3269 O O . GLY A 1 407 ? -27.217 3.833 29.832 1.00 59.41 407 GLY A O 1
#

pLDDT: mean 87.56, std 11.1, range [37.31, 98.62]

Foldseek 3Di:
DPDDPLRVLLVVLVVLVVQLVPDPDLLSVLLSVLSNVQQVVCCVVPVHSDDDVPVSVVSSVVSSCCVVVLVVVCVVVVVVVVVVCVVVVPDDQDFDPAAEEEEEFEFQQLCSVLCVVVVQVVCVVVVAHSRNEAEADLVVCLPVVDPLVVCVPNLLCSCVVCVVVSVVVSVSVQVVQQVVCVVVVTGTHYYYPDDDLVCQVPVCVVPPQVSTPQVRHQEYEYEYRFEQLLSSQVSQVVCCVVPVHHDDLLSSLVRQLSRLSRPLVNVLVVLVDPPRWYKYWYFYSNDDRNDGTDTQKIDTNAEIEGAHLLSVLVSQQSNQFDSVDPDSVRGGDDPVCSDLVNRCVSVVVCLQRHQKYFYAHPPPRDGQWMRGSLDIDGDNLVVCVVVCVPPSNVSCCVVRPVVNVVD

Sequence (407 aa):
APQSRQEREFELINNYKQRGLNADDKLSQAVYRSLYRVLGSIATTRGFVGNDPGYLKNICVRHACNYLGSREIGSKVGKLVDEAITTEGYERIADAEKPILISLKGASAAGKSSLRPMLSEMMAELGIEDHGYGTISPDIWRRMLLDYDALGESYKYAGRFTSHEINIIDTKLDHYIRAKAEERKSIPHLMVDRFRFDSFASEKITSVLHKTYVRYIDTMYMYFVVTPPEATVERGWERGLMRGRYKAVEDFLGHCVEAYAGMPKLLFKWLANDKPRYFFEFLDNSVPMGTYPELIARGTQGQMQIYRVRPLIDIDRYQRINVLATSPDQVAAASEQLKVENNLGFLRQCIAKFKLIEFVDLTTDNCFMAIRSGSFELVDTELFRQNLVDQTLHDIVSLLAPDLLTG

Secondary structure (DSSP, 8-state):
-PPPHHHHHHHHHHHHHHHHHS-SSHHHHHHHHHHHHHHHHHHHHHSS--S-HHHHHHHHHHHHHHHHHHHHHHHHHHHHHHHHHHHTTPPPPPPPSS-EEEEEE--TTSSGGGGHHHHHHHHHHTT--TTSEEEE-GGGTHHHH--SGGGGGGGGGHHHHTHHHHHHHHHHHHHHHHHHHHHHS---EEEE----GGGT-HHHHHHHSTTSGGGG-SEEEEEEEE--HHHHHHHHHHHHHHHS----HHHHHHHHHHHHHHHHHHHHHHHT-SSSEEEEEEEE--SPTTSPPEEEEEEESSEEEES-HHHHHHHHHTTSB-TT-SSGGGTBPPHHHHSGGGS-HHHHHHHHH-SEEEEE-TTT--EEEEEETTEEEES-HHHHHHHTTSHHHHHHHHHH-GGGGT-